Protein AF-0000000086185007 (afdb_homodimer)

pLDDT: mean 74.06, std 25.2, range [29.06, 98.75]

InterPro domains:
  IPR002563 Flavin reductase like domain [PF01613] (34-244)
  IPR002563 Flavin reductase like domain [SM00903] (34-243)
  IPR012349 FMN-binding split barrel [G3DSA:2.30.110.10] (15-249)
  IPR050268 NADH-dependent flavin reductase [PTHR30466] (18-247)

Nearest PDB structures (foldseek):
  4l82-assembly2_D  TM=7.639E-01  e=9.249E-11  Rickettsia felis URRWXCal2
  1rz0-assembly1_B  TM=7.674E-01  e=1.165E-10  Parageobacillus thermoglucosidasius
  4hx6-assembly4_H  TM=7.350E-01  e=3.103E-10  Streptomyces globisporus
  5cho-assembly4_G  TM=7.234E-01  e=2.929E-10  uncultured bacterium
  4hx6-assembly1_B  TM=7.551E-01  e=7.365E-10  Streptomyces globisporus

Secondary structure (DSSP, 8-state):
-------------------------HHHHHHHHHHSS-EE-EEEEE----TT--STTTS------TTSPPPP-EEEEES--EEEEETTEEEEEEEEES-HHHHHHSPPTTSPPPEEEEEEPBGGGHHHHHHHHTTS-------------S---S---------------HHHHHHHHHHSSEEEEEEEEEEEESGGG-SS--S---TTS-EEEEEEEEEEEEEEPP--TT--B-EEETTEEEEEEE--------/-------------------------HHHHHHHHHHSS-EE-EEEEE----TT--STTTS------TTSPPPP-EEEEES--EEEEETTEEEEEEEEES-HHHHHHSPPTTSPPPEEEEEEPBGGGHHHHHHHHTTS-------------S---S---------------HHHHHHHHHHSSEEEEEEEEEEEESGGG-SS--S---TTS-EEEEEEEEEEEEEEPP--TT--B-EEETTEEEEEEE--------

Radius of gyration: 29.81 Å; Cα contacts (8 Å, |Δi|>4): 857; chains: 2; bounding box: 59×96×160 Å

Solvent-accessible surface area (backbone atoms only — not comparable to full-atom values): 30177 Å² total; per-residue (Å²): 136,80,80,79,78,78,74,78,81,73,77,76,76,76,73,74,72,72,69,65,68,72,75,70,62,30,32,67,47,47,52,54,46,53,33,60,36,43,29,35,36,33,37,39,34,27,59,70,84,63,84,79,66,68,72,91,74,74,66,77,67,71,68,49,40,97,85,65,44,67,60,60,54,45,62,38,42,46,55,34,67,32,71,52,33,59,47,45,33,28,36,34,35,44,44,62,52,89,36,73,66,56,59,61,56,47,76,51,90,94,53,78,57,52,68,33,35,40,34,37,34,14,53,85,37,56,71,56,46,52,62,33,52,59,70,57,77,64,73,69,72,81,59,77,71,68,75,74,76,82,73,79,79,86,71,84,80,69,74,69,72,72,80,75,69,82,74,61,62,68,66,56,59,54,51,48,68,70,56,18,55,20,36,32,38,30,32,56,70,46,76,43,74,43,56,79,57,54,86,67,66,77,61,73,80,52,91,80,52,65,32,26,35,39,39,33,25,34,46,70,35,58,46,76,31,79,91,52,94,79,67,39,24,18,24,40,36,65,94,34,68,23,26,65,34,73,58,75,74,75,72,75,79,123,136,80,81,78,76,77,73,78,82,72,76,78,76,76,73,75,70,71,70,66,67,73,75,70,62,32,31,67,47,47,52,53,45,52,35,59,37,42,29,36,36,32,36,39,36,27,58,70,82,64,84,80,66,68,71,90,75,75,67,76,69,72,66,48,40,96,86,64,44,66,60,62,54,45,63,38,42,45,55,36,68,34,71,50,34,58,48,44,33,29,33,33,35,48,45,61,51,89,38,73,67,56,58,61,57,48,75,51,89,92,52,79,57,51,68,34,36,39,33,37,35,14,52,86,37,56,70,56,46,52,62,32,52,59,68,58,75,64,73,68,74,81,59,77,71,66,73,73,75,83,73,79,79,86,70,86,79,68,75,71,72,72,80,74,69,82,73,60,61,70,66,56,59,53,52,49,69,71,56,17,55,20,36,33,38,30,32,56,70,45,75,42,75,43,57,79,59,56,86,67,64,77,61,74,81,51,92,81,53,66,33,27,34,38,38,33,26,36,46,71,36,60,46,74,33,80,89,52,93,79,66,38,24,20,26,40,37,64,94,34,69,24,26,66,34,73,57,73,72,75,71,74,79,124

Sequence (508 aa):
MSPRLRTPFRPWLARFSSTARVAELPSPLQRELFRRVAQPVAVITAHIPDPSTAPPGTAAAPEAREDGRMQDNHGATLSSLTSISLSPPLVSFSLRLPSRLASFLSRREGAAPPEFRVHLLSTEQESIARAFARQAPLPAPAQPSPPPPTSVSAGNDSHGAPPVLPVFDSSLFEQLEAASLGSMRCRVVQQIPLAGLDGHSTQAVTRDQPRSELFIARVDDVQLGMDGEGAASLLYWDQRYAGVAPLLESAGREMSPRLRTPFRPWLARFSSTARVAELPSPLQRELFRRVAQPVAVITAHIPDPSTAPPGTAAAPEAREDGRMQDNHGATLSSLTSISLSPPLVSFSLRLPSRLASFLSRREGAAPPEFRVHLLSTEQESIARAFARQAPLPAPAQPSPPPPTSVSAGNDSHGAPPVLPVFDSSLFEQLEAASLGSMRCRVVQQIPLAGLDGHSTQAVTRDQPRSELFIARVDDVQLGMDGEGAASLLYWDQRYAGVAPLLESAGRE

Foldseek 3Di:
DDPPPDDPPDPPPPPPPCVVVPPPDVVVVVVVVVLAPKFFKKKKWAADDDPPPDDPPPDPDQPQDPVRDHQTWAMAMDRQWDFDDVVQTKIKGKDKPPDPVVVQQDDDPPDFGGKMKMFGAWPVCQVLNVLRHPPPPPPDPPPVPDDPDPDDDDDDPPPPDPPPRPTDDSVSSVVRCQGTQKMFMKGFDDKDWDLPVPVPPPDDPPPPDITMMMTMIGTPDMGGYDDDDPTFTWIRHNNDIDGDDDDDPPPPPD/DDPPPDDPPDPPPPPPPCVVVPPPDVVVVVVVVVLAPKFFKKKKWAADDDPPPDDPPDDDDQPQDPVRDHQTWAMAMDRQWDFDDVVQTKIKGKDKPPDPVVVQQDDDPPDFGGKMKMFGAWPVCQVLNVLRHPPPPPPDPPPPPDDPDPDDDDDDPPPPDPPPRPTDDSVSSVVRCQGTQKMFMKGFPDKDWDLPVPVPPPDDPPPPDITMMMTMIGTPDMGGYDDDDPTFTWIRHNNDIDGDDDDDPPPPPD

Organism: Rhodotorula mucilaginosa (NCBI:txid5537)

Structure (mmCIF, N/CA/C/O backbone):
data_AF-0000000086185007-model_v1
#
loop_
_entity.id
_entity.type
_entity.pdbx_description
1 polymer 'Flavin reductase like domain-containing protein'
#
loop_
_atom_site.group_PDB
_atom_site.id
_atom_site.type_symbol
_atom_site.label_atom_id
_atom_site.label_alt_id
_atom_site.label_comp_id
_atom_site.label_asym_id
_atom_site.label_entity_id
_atom_site.label_seq_id
_atom_site.pdbx_PDB_ins_code
_atom_site.Cartn_x
_atom_site.Cartn_y
_atom_site.Cartn_z
_atom_site.occupancy
_atom_site.B_iso_or_equiv
_atom_site.auth_seq_id
_atom_site.auth_comp_id
_atom_site.auth_asym_id
_atom_site.auth_atom_id
_atom_site.pdbx_PDB_model_num
ATOM 1 N N . MET A 1 1 ? -9.797 -30.469 -81.188 1 35.16 1 MET A N 1
ATOM 2 C CA . MET A 1 1 ? -9.914 -30.672 -79.75 1 35.16 1 MET A CA 1
ATOM 3 C C . MET A 1 1 ? -9.008 -29.719 -79 1 35.16 1 MET A C 1
ATOM 5 O O . MET A 1 1 ? -7.781 -29.75 -79.188 1 35.16 1 MET A O 1
ATOM 9 N N . SER A 1 2 ? -9.453 -28.469 -78.75 1 45.06 2 SER A N 1
ATOM 10 C CA . SER A 1 2 ? -8.781 -27.297 -78.25 1 45.06 2 SER A CA 1
ATOM 11 C C . SER A 1 2 ? -8.391 -27.516 -76.75 1 45.06 2 SER A C 1
ATOM 13 O O . SER A 1 2 ? -9.141 -28.125 -76 1 45.06 2 SER A O 1
ATOM 15 N N . PRO A 1 3 ? -7.086 -27.5 -76.438 1 46.84 3 PRO A N 1
ATOM 16 C CA . PRO A 1 3 ? -6.543 -27.766 -75.125 1 46.84 3 PRO A CA 1
ATOM 17 C C . PRO A 1 3 ? -7.039 -26.766 -74.062 1 46.84 3 PRO A C 1
ATOM 19 O O . PRO A 1 3 ? -7.008 -25.562 -74.312 1 46.84 3 PRO A O 1
ATOM 22 N N . ARG A 1 4 ? -8.086 -27.109 -73.312 1 44.31 4 ARG A N 1
ATOM 23 C CA . ARG A 1 4 ? -8.578 -26.25 -72.25 1 44.31 4 ARG A CA 1
ATOM 24 C C . ARG A 1 4 ? -7.477 -25.984 -71.188 1 44.31 4 ARG A C 1
ATOM 26 O O . ARG A 1 4 ? -6.887 -26.922 -70.625 1 44.31 4 ARG A O 1
ATOM 33 N N . LEU A 1 5 ? -6.828 -24.875 -71.312 1 41.91 5 LEU A N 1
ATOM 34 C CA . LEU A 1 5 ? -5.805 -24.375 -70.438 1 41.91 5 LEU A CA 1
ATOM 35 C C . LEU A 1 5 ? -6.34 -24.297 -69 1 41.91 5 LEU A C 1
ATOM 37 O O . LEU A 1 5 ? -7.328 -23.609 -68.75 1 41.91 5 LEU A O 1
ATOM 41 N N . ARG A 1 6 ? -6.086 -25.312 -68.188 1 44.69 6 ARG A N 1
ATOM 42 C CA . ARG A 1 6 ? -6.387 -25.328 -66.75 1 44.69 6 ARG A CA 1
ATOM 43 C C . ARG A 1 6 ? -5.742 -24.156 -66 1 44.69 6 ARG A C 1
ATOM 45 O O . ARG A 1 6 ? -4.531 -23.938 -66.125 1 44.69 6 ARG A O 1
ATOM 52 N N . THR A 1 7 ? -6.484 -23.094 -65.75 1 47.62 7 THR A N 1
ATOM 53 C CA . THR A 1 7 ? -6.035 -21.938 -65 1 47.62 7 THR A CA 1
ATOM 54 C C . THR A 1 7 ? -5.527 -22.359 -63.625 1 47.62 7 THR A C 1
ATOM 56 O O . THR A 1 7 ? -6.176 -23.156 -62.969 1 47.62 7 THR A O 1
ATOM 59 N N . PRO A 1 8 ? -4.215 -22.266 -63.406 1 45.03 8 PRO A N 1
ATOM 60 C CA . PRO A 1 8 ? -3.688 -22.641 -62.094 1 45.03 8 PRO A CA 1
ATOM 61 C C . PRO A 1 8 ? -4.387 -21.906 -60.938 1 45.03 8 PRO A C 1
ATOM 63 O O . PRO A 1 8 ? -4.82 -20.766 -61.125 1 45.03 8 PRO A O 1
ATOM 66 N N . PHE A 1 9 ? -5.133 -22.625 -60.094 1 47 9 PHE A N 1
ATOM 67 C CA . PHE A 1 9 ? -5.68 -22.125 -58.844 1 47 9 PHE A CA 1
ATOM 68 C C . PHE A 1 9 ? -4.605 -21.422 -58.031 1 47 9 PHE A C 1
ATOM 70 O O . PHE A 1 9 ? -3.564 -22 -57.719 1 47 9 PHE A O 1
ATOM 77 N N . ARG A 1 10 ? -4.461 -20.094 -58.125 1 41.44 10 ARG A N 1
ATOM 78 C CA . ARG A 1 10 ? -3.584 -19.328 -57.25 1 41.44 10 ARG A CA 1
ATOM 79 C C . ARG A 1 10 ? -3.957 -19.547 -55.781 1 41.44 10 ARG A C 1
ATOM 81 O O . ARG A 1 10 ? -5.105 -19.344 -55.406 1 41.44 10 ARG A O 1
ATOM 88 N N . PRO A 1 11 ? -3.152 -20.281 -55.031 1 41.19 11 PRO A N 1
ATOM 89 C CA . PRO A 1 11 ? -3.492 -20.359 -53.594 1 41.19 11 PRO A CA 1
ATOM 90 C C . PRO A 1 11 ? -3.674 -18.984 -52.969 1 41.19 11 PRO A C 1
ATOM 92 O O . PRO A 1 11 ? -2.969 -18.047 -53.312 1 41.19 11 PRO A O 1
ATOM 95 N N . TRP A 1 12 ? -4.898 -18.609 -52.562 1 40.12 12 TRP A N 1
ATOM 96 C CA . TRP A 1 12 ? -5.145 -17.453 -51.719 1 40.12 12 TRP A CA 1
ATOM 97 C C . TRP A 1 12 ? -4.156 -17.422 -50.562 1 40.12 12 TRP A C 1
ATOM 99 O O . TRP A 1 12 ? -4.094 -18.344 -49.75 1 40.12 12 TRP A O 1
ATOM 109 N N . LEU A 1 13 ? -3.02 -16.812 -50.719 1 38.38 13 LEU A N 1
ATOM 110 C CA . LEU A 1 13 ? -2.197 -16.453 -49.562 1 38.38 13 LEU A CA 1
ATOM 111 C C . LEU A 1 13 ? -3.047 -15.828 -48.469 1 38.38 13 LEU A C 1
ATOM 113 O O . LEU A 1 13 ? -3.596 -14.742 -48.625 1 38.38 13 LEU A O 1
ATOM 117 N N . ALA A 1 14 ? -3.729 -16.641 -47.656 1 40 14 ALA A N 1
ATOM 118 C CA . ALA A 1 14 ? -4.262 -16.094 -46.406 1 40 14 ALA A CA 1
ATOM 119 C C . ALA A 1 14 ? -3.23 -15.211 -45.719 1 40 14 ALA A C 1
ATOM 121 O O . ALA A 1 14 ? -2.131 -15.664 -45.406 1 40 14 ALA A O 1
ATOM 122 N N . ARG A 1 15 ? -3.203 -13.938 -46 1 39.47 15 ARG A N 1
ATOM 123 C CA . ARG A 1 15 ? -2.484 -12.961 -45.188 1 39.47 15 ARG A CA 1
ATOM 124 C C . ARG A 1 15 ? -2.764 -13.172 -43.719 1 39.47 15 ARG A C 1
ATOM 126 O O . ARG A 1 15 ? -3.873 -12.914 -43.25 1 39.47 15 ARG A O 1
ATOM 133 N N . PHE A 1 16 ? -2.084 -14.07 -43.094 1 37.19 16 PHE A N 1
ATOM 134 C CA . PHE A 1 16 ? -2.037 -14.039 -41.625 1 37.19 16 PHE A CA 1
ATOM 135 C C . PHE A 1 16 ? -1.726 -12.633 -41.125 1 37.19 16 PHE A C 1
ATOM 137 O O . PHE A 1 16 ? -0.591 -12.164 -41.25 1 37.19 16 PHE A O 1
ATOM 144 N N . SER A 1 17 ? -2.623 -11.68 -41.406 1 36.12 17 SER A N 1
ATOM 145 C CA . SER A 1 17 ? -2.453 -10.461 -40.625 1 36.12 17 SER A CA 1
ATOM 146 C C . SER A 1 17 ? -2.207 -10.773 -39.125 1 36.12 17 SER A C 1
ATOM 148 O O . SER A 1 17 ? -3.117 -11.219 -38.438 1 36.12 17 SER A O 1
ATOM 150 N N . SER A 1 18 ? -1.072 -11.25 -38.812 1 37.75 18 SER A N 1
ATOM 151 C CA . SER A 1 18 ? -0.704 -11.234 -37.406 1 37.75 18 SER A CA 1
ATOM 152 C C . SER A 1 18 ? -1.076 -9.906 -36.75 1 37.75 18 SER A C 1
ATOM 154 O O . SER A 1 18 ? -0.443 -8.883 -37 1 37.75 18 SER A O 1
ATOM 156 N N . THR A 1 19 ? -2.279 -9.469 -36.812 1 36.53 19 THR A N 1
ATOM 157 C CA . THR A 1 19 ? -2.57 -8.344 -35.938 1 36.53 19 THR A CA 1
ATOM 158 C C . THR A 1 19 ? -1.88 -8.516 -34.562 1 36.53 19 THR A C 1
ATOM 160 O O . THR A 1 19 ? -2.295 -9.344 -33.75 1 36.53 19 THR A O 1
ATOM 163 N N . ALA A 1 20 ? -0.627 -8.477 -34.594 1 36.53 20 ALA A N 1
ATOM 164 C CA . ALA A 1 20 ? 0.038 -8.305 -33.281 1 36.53 20 ALA A CA 1
ATOM 165 C C . ALA A 1 20 ? -0.791 -7.418 -32.375 1 36.53 20 ALA A C 1
ATOM 167 O O . ALA A 1 20 ? -1.159 -6.301 -32.719 1 36.53 20 ALA A O 1
ATOM 168 N N . ARG A 1 21 ? -1.752 -7.871 -31.734 1 37.75 21 ARG A N 1
ATOM 169 C CA . ARG A 1 21 ? -2.42 -7.055 -30.719 1 37.75 21 ARG A CA 1
ATOM 170 C C . ARG A 1 21 ? -1.466 -6.02 -30.141 1 37.75 21 ARG A C 1
ATOM 172 O O . ARG A 1 21 ? -0.375 -6.359 -29.672 1 37.75 21 ARG A O 1
ATOM 179 N N . VAL A 1 22 ? -1.24 -4.98 -30.75 1 39.09 22 VAL A N 1
ATOM 180 C CA . VAL A 1 22 ? -0.504 -3.889 -30.109 1 39.09 22 VAL A CA 1
ATOM 181 C C . VAL A 1 22 ? -0.599 -4.012 -28.594 1 39.09 22 VAL A C 1
ATOM 183 O O . VAL A 1 22 ? -1.693 -3.967 -28.031 1 39.09 22 VAL A O 1
ATOM 186 N N . ALA A 1 23 ? 0.158 -4.824 -27.906 1 46.16 23 ALA A N 1
ATOM 187 C CA . ALA A 1 23 ? 0.28 -4.973 -26.453 1 46.16 23 ALA A CA 1
ATOM 188 C C . ALA A 1 23 ? -0.075 -3.67 -25.75 1 46.16 23 ALA A C 1
ATOM 190 O O . ALA A 1 23 ? 0.51 -2.621 -26.031 1 46.16 23 ALA A O 1
ATOM 191 N N . GLU A 1 24 ? -1.403 -3.273 -25.625 1 54.5 24 GLU A N 1
ATOM 192 C CA . GLU A 1 24 ? -1.774 -2.102 -24.828 1 54.5 24 GLU A CA 1
ATOM 193 C C . GLU A 1 24 ? -0.8 -1.88 -23.672 1 54.5 24 GLU A C 1
ATOM 195 O O . GLU A 1 24 ? -0.312 -2.84 -23.078 1 54.5 24 GLU A O 1
ATOM 200 N N . LEU A 1 25 ? -0.314 -0.681 -23.641 1 68.44 25 LEU A N 1
ATOM 201 C CA . LEU A 1 25 ? 0.624 -0.24 -22.609 1 68.44 25 LEU A CA 1
ATOM 202 C C . LEU A 1 25 ? 0.119 -0.61 -21.219 1 68.44 25 LEU A C 1
ATOM 204 O O . LEU A 1 25 ? -1.069 -0.463 -20.922 1 68.44 25 LEU A O 1
ATOM 208 N N . PRO A 1 26 ? 0.784 -1.315 -20.453 1 83.19 26 PRO A N 1
ATOM 209 C CA . PRO A 1 26 ? 0.387 -1.797 -19.125 1 83.19 26 PRO A CA 1
ATOM 210 C C . PRO A 1 26 ? -0.2 -0.694 -18.25 1 83.19 26 PRO A C 1
ATOM 212 O O . PRO A 1 26 ? -1.034 -0.968 -17.391 1 83.19 26 PRO A O 1
ATOM 215 N N . SER A 1 27 ? 0.015 0.533 -18.641 1 87.12 27 SER A N 1
ATOM 216 C CA . SER A 1 27 ? -0.324 1.611 -17.719 1 87.12 27 SER A CA 1
ATOM 217 C C . SER A 1 27 ? -1.829 1.853 -17.672 1 87.12 27 SER A C 1
ATOM 219 O O . SER A 1 27 ? -2.436 1.859 -16.594 1 87.12 27 SER A O 1
ATOM 221 N N . PRO A 1 28 ? -2.488 1.987 -18.844 1 89.94 28 PRO A N 1
ATOM 222 C CA . PRO A 1 28 ? -3.936 2.197 -18.781 1 89.94 28 PRO A CA 1
ATOM 223 C C . PRO A 1 28 ? -4.676 1.014 -18.172 1 89.94 28 PRO A C 1
ATOM 225 O O . PRO A 1 28 ? -5.66 1.204 -17.453 1 89.94 28 PRO A O 1
ATOM 228 N N . LEU A 1 29 ? -4.195 -0.148 -18.391 1 94.25 29 LEU A N 1
ATOM 229 C CA . LEU A 1 29 ? -4.84 -1.343 -17.844 1 94.25 29 LEU A CA 1
ATOM 230 C C . LEU A 1 29 ? -4.57 -1.478 -16.359 1 94.25 29 LEU A C 1
ATOM 232 O O . LEU A 1 29 ? -5.426 -1.949 -15.602 1 94.25 29 LEU A O 1
ATOM 236 N N . GLN A 1 30 ? -3.393 -1.085 -15.93 1 96.25 30 GLN A N 1
ATOM 237 C CA . GLN A 1 30 ? -3.107 -1.039 -14.5 1 96.25 30 GLN A CA 1
ATOM 238 C C . GLN A 1 30 ? -4.066 -0.096 -13.781 1 96.25 30 GLN A C 1
ATOM 240 O O . GLN A 1 30 ? -4.617 -0.444 -12.734 1 96.25 30 GLN A O 1
ATOM 245 N N . ARG A 1 31 ? -4.262 1.069 -14.422 1 95.5 31 ARG A N 1
ATOM 246 C CA . ARG A 1 31 ? -5.188 2.039 -13.844 1 95.5 31 ARG A CA 1
ATOM 247 C C . ARG A 1 31 ? -6.59 1.451 -13.727 1 95.5 31 ARG A C 1
ATOM 249 O O . ARG A 1 31 ? -7.234 1.573 -12.68 1 95.5 31 ARG A O 1
ATOM 256 N N . GLU A 1 32 ? -7.008 0.849 -14.758 1 94.69 32 GLU A N 1
ATOM 257 C CA . GLU A 1 32 ? -8.344 0.263 -14.773 1 94.69 32 GLU A CA 1
ATOM 258 C C . GLU A 1 32 ? -8.469 -0.848 -13.734 1 94.69 32 GLU A C 1
ATOM 260 O O . GLU A 1 32 ? -9.469 -0.929 -13.023 1 94.69 32 GLU A O 1
ATOM 265 N N . LEU A 1 33 ? -7.496 -1.672 -13.664 1 96.19 33 LEU A N 1
ATOM 266 C CA . LEU A 1 33 ? -7.52 -2.77 -12.703 1 96.19 33 LEU A CA 1
ATOM 267 C C . LEU A 1 33 ? -7.605 -2.24 -11.273 1 96.19 33 LEU A C 1
ATOM 269 O O . LEU A 1 33 ? -8.422 -2.717 -10.484 1 96.19 33 LEU A O 1
ATOM 273 N N . PHE A 1 34 ? -6.867 -1.228 -10.969 1 96.56 34 PHE A N 1
ATOM 274 C CA . PHE A 1 34 ? -6.848 -0.737 -9.602 1 96.56 34 PHE A CA 1
ATOM 275 C C . PHE A 1 34 ? -8.078 0.119 -9.312 1 96.56 34 PHE A C 1
ATOM 277 O O . PHE A 1 34 ? -8.391 0.403 -8.156 1 96.56 34 PHE A O 1
ATOM 284 N N . ARG A 1 35 ? -8.805 0.546 -10.32 1 94.81 35 ARG A N 1
ATOM 285 C CA . ARG A 1 35 ? -10.117 1.142 -10.094 1 94.81 35 ARG A CA 1
ATOM 286 C C . ARG A 1 35 ? -11.102 0.11 -9.547 1 94.81 35 ARG A C 1
ATOM 288 O O . ARG A 1 35 ? -12.008 0.451 -8.789 1 94.81 35 ARG A O 1
ATOM 295 N N . ARG A 1 36 ? -10.836 -1.136 -9.852 1 95.06 36 ARG A N 1
ATOM 296 C CA . ARG A 1 36 ? -11.727 -2.213 -9.438 1 95.06 36 ARG A CA 1
ATOM 297 C C . ARG A 1 36 ? -11.438 -2.639 -8 1 95.06 36 ARG A C 1
ATOM 299 O O . ARG A 1 36 ? -12.234 -3.355 -7.387 1 95.06 36 ARG A O 1
ATOM 306 N N . VAL A 1 37 ? -10.391 -2.223 -7.469 1 96.69 37 VAL A N 1
ATOM 307 C CA . VAL A 1 37 ? -9.953 -2.611 -6.133 1 96.69 37 VAL A CA 1
ATOM 308 C C . VAL A 1 37 ? -10.219 -1.475 -5.148 1 96.69 37 VAL A C 1
ATOM 310 O O . VAL A 1 37 ? -9.828 -0.33 -5.395 1 96.69 37 VAL A O 1
ATOM 313 N N . ALA A 1 38 ? -10.953 -1.778 -4.094 1 97.62 38 ALA A N 1
ATOM 314 C CA . ALA A 1 38 ? -11.156 -0.783 -3.043 1 97.62 38 ALA A CA 1
ATOM 315 C C . ALA A 1 38 ? -9.867 -0.56 -2.252 1 97.62 38 ALA A C 1
ATOM 317 O O . ALA A 1 38 ? -9.219 -1.519 -1.828 1 97.62 38 ALA A O 1
ATOM 318 N N . GLN A 1 39 ? -9.492 0.679 -2.062 1 98.38 39 GLN A N 1
ATOM 319 C CA . GLN A 1 39 ? -8.242 1.052 -1.406 1 98.38 39 GLN A CA 1
ATOM 320 C C . GLN A 1 39 ? -8.5 1.98 -0.223 1 98.38 39 GLN A C 1
ATOM 322 O O . GLN A 1 39 ? -9.359 2.863 -0.294 1 98.38 39 GLN A O 1
ATOM 327 N N . PRO A 1 40 ? -7.734 1.792 0.875 1 98.56 40 PRO A N 1
ATOM 328 C CA . PRO A 1 40 ? -7.914 2.693 2.016 1 98.56 40 PRO A CA 1
ATOM 329 C C . PRO A 1 40 ? -7.539 4.137 1.693 1 98.56 40 PRO A C 1
ATOM 331 O O . PRO A 1 40 ? -6.691 4.379 0.83 1 98.56 40 PRO A O 1
ATOM 334 N N . VAL A 1 41 ? -8.188 5.039 2.41 1 98.5 41 VAL A N 1
ATOM 335 C CA . VAL A 1 41 ? -7.945 6.461 2.186 1 98.5 41 VAL A CA 1
ATOM 336 C C . VAL A 1 41 ? -7.176 7.047 3.369 1 98.5 41 VAL A C 1
ATOM 338 O O . VAL A 1 41 ? -7.562 6.855 4.523 1 98.5 41 VAL A O 1
ATOM 341 N N . ALA A 1 42 ? -6.113 7.746 3.055 1 98.69 42 ALA A N 1
ATOM 342 C CA . ALA A 1 42 ? -5.297 8.43 4.055 1 98.69 42 ALA A CA 1
ATOM 343 C C . ALA A 1 42 ? -5.055 9.883 3.66 1 98.69 42 ALA A C 1
ATOM 345 O O . ALA A 1 42 ? -5.164 10.242 2.486 1 98.69 42 ALA A O 1
ATOM 346 N N . VAL A 1 43 ? -4.789 10.711 4.617 1 98.44 43 VAL A N 1
ATOM 347 C CA . VAL A 1 43 ? -4.293 12.062 4.41 1 98.44 43 VAL A CA 1
ATOM 348 C C . VAL A 1 43 ? -2.953 12.242 5.117 1 98.44 43 VAL A C 1
ATOM 350 O O . VAL A 1 43 ? -2.822 11.914 6.301 1 98.44 43 VAL A O 1
ATOM 353 N N . ILE A 1 44 ? -1.992 12.688 4.379 1 98.56 44 ILE A N 1
ATOM 354 C CA . ILE A 1 44 ? -0.719 13.094 4.965 1 98.56 44 ILE A CA 1
ATOM 355 C C . ILE A 1 44 ? -0.706 14.602 5.176 1 98.56 44 ILE A C 1
ATOM 357 O O . ILE A 1 44 ? -1.102 15.367 4.289 1 98.56 44 ILE A O 1
ATOM 361 N N . THR A 1 45 ? -0.315 15.047 6.355 1 97.12 45 THR A N 1
ATOM 362 C CA . THR A 1 45 ? -0.24 16.469 6.66 1 97.12 45 THR A CA 1
ATOM 363 C C . THR A 1 45 ? 1.138 16.828 7.203 1 97.12 45 THR A C 1
ATOM 365 O O . THR A 1 45 ? 1.836 15.984 7.766 1 97.12 45 THR A O 1
ATOM 368 N N . ALA A 1 46 ? 1.527 18.031 7.023 1 95.94 46 ALA A N 1
ATOM 369 C CA . ALA A 1 46 ? 2.775 18.578 7.551 1 95.94 46 ALA A CA 1
ATOM 370 C C . ALA A 1 46 ? 2.688 20.094 7.715 1 95.94 46 ALA A C 1
ATOM 372 O O . ALA A 1 46 ? 1.826 20.734 7.113 1 95.94 46 ALA A O 1
ATOM 373 N N . HIS A 1 47 ? 3.516 20.562 8.633 1 93.38 47 HIS A N 1
ATOM 374 C CA . HIS A 1 47 ? 3.781 22 8.664 1 93.38 47 HIS A CA 1
ATOM 375 C C . HIS A 1 47 ? 4.926 22.359 7.723 1 93.38 47 HIS A C 1
ATOM 377 O O . HIS A 1 47 ? 6.086 22.062 8.008 1 93.38 47 HIS A O 1
ATOM 383 N N . ILE A 1 48 ? 4.578 22.984 6.684 1 90.75 48 ILE A N 1
ATOM 384 C CA . ILE A 1 48 ? 5.578 23.422 5.719 1 90.75 48 ILE A CA 1
ATOM 385 C C . ILE A 1 48 ? 5.91 24.891 5.941 1 90.75 48 ILE A C 1
ATOM 387 O O . ILE A 1 48 ? 5.051 25.75 5.766 1 90.75 48 ILE A O 1
ATOM 391 N N . PRO A 1 49 ? 7.148 25.172 6.359 1 85.06 49 PRO A N 1
ATOM 392 C CA . PRO A 1 49 ? 7.523 26.562 6.609 1 85.06 49 PRO A CA 1
ATOM 393 C C . PRO A 1 49 ? 7.434 27.438 5.355 1 85.06 49 PRO A C 1
ATOM 395 O O . PRO A 1 49 ? 7.715 26.953 4.25 1 85.06 49 PRO A O 1
ATOM 398 N N . ASP A 1 50 ? 6.738 28.641 5.395 1 70.81 50 ASP A N 1
ATOM 399 C CA . ASP A 1 50 ? 6.691 29.625 4.309 1 70.81 50 ASP A CA 1
ATOM 400 C C . ASP A 1 50 ? 8.039 30.312 4.141 1 70.81 50 ASP A C 1
ATOM 402 O O . ASP A 1 50 ? 8.547 30.922 5.082 1 70.81 50 ASP A O 1
ATOM 406 N N . PRO A 1 51 ? 8.688 30.031 3.004 1 59.38 51 PRO A N 1
ATOM 407 C CA . PRO A 1 51 ? 9.961 30.734 2.854 1 59.38 51 PRO A CA 1
ATOM 408 C C . PRO A 1 51 ? 9.812 32.25 2.943 1 59.38 51 PRO A C 1
ATOM 410 O O . PRO A 1 51 ? 10.766 32.938 3.312 1 59.38 51 PRO A O 1
ATOM 413 N N . SER A 1 52 ? 8.711 32.781 2.217 1 54.34 52 SER A N 1
ATOM 414 C CA . SER A 1 52 ? 8.586 34.219 2.141 1 54.34 52 SER A CA 1
ATOM 415 C C . SER A 1 52 ? 8.25 34.812 3.502 1 54.34 52 SER A C 1
ATOM 417 O O . SER A 1 52 ? 8.07 36.031 3.625 1 54.34 52 SER A O 1
ATOM 419 N N . THR A 1 53 ? 7.734 34.062 4.41 1 48.94 53 THR A N 1
ATOM 420 C CA . THR A 1 53 ? 7.328 34.719 5.645 1 48.94 53 THR A CA 1
ATOM 421 C C . THR A 1 53 ? 8.5 35.5 6.262 1 48.94 53 THR A C 1
ATOM 423 O O . THR A 1 53 ? 9.562 34.906 6.512 1 48.94 53 THR A O 1
ATOM 426 N N . ALA A 1 54 ? 8.266 36.875 6.32 1 46.06 54 ALA A N 1
ATOM 427 C CA . ALA A 1 54 ? 8.977 38.062 6.816 1 46.06 54 ALA A CA 1
ATOM 428 C C . ALA A 1 54 ? 9.68 37.781 8.141 1 46.06 54 ALA A C 1
ATOM 430 O O . ALA A 1 54 ? 9.281 36.844 8.867 1 46.06 54 ALA A O 1
ATOM 431 N N . PRO A 1 55 ? 10.672 38.594 8.555 1 42.94 55 PRO A N 1
ATOM 432 C CA . PRO A 1 55 ? 11.391 38.594 9.836 1 42.94 55 PRO A CA 1
ATOM 433 C C . PRO A 1 55 ? 10.5 38.219 11.016 1 42.94 55 PRO A C 1
ATOM 435 O O . PRO A 1 55 ? 9.273 38.375 10.945 1 42.94 55 PRO A O 1
ATOM 438 N N . PRO A 1 56 ? 10.992 37.406 12.07 1 42.03 56 PRO A N 1
ATOM 439 C CA . PRO A 1 56 ? 10.281 36.938 13.258 1 42.03 56 PRO A CA 1
ATOM 440 C C . PRO A 1 56 ? 9.18 37.875 13.719 1 42.03 56 PRO A C 1
ATOM 442 O O . PRO A 1 56 ? 8.539 37.656 14.742 1 42.03 56 PRO A O 1
ATOM 445 N N . GLY A 1 57 ? 9.258 39.094 13.383 1 37.31 57 GLY A N 1
ATOM 446 C CA . GLY A 1 57 ? 8.555 40.125 14.141 1 37.31 57 GLY A CA 1
ATOM 447 C C . GLY A 1 57 ? 7.043 40 14.031 1 37.31 57 GLY A C 1
ATOM 448 O O . GLY A 1 57 ? 6.32 40.438 14.93 1 37.31 57 GLY A O 1
ATOM 449 N N . THR A 1 58 ? 6.375 40.25 12.914 1 38.94 58 THR A N 1
ATOM 450 C CA . THR A 1 58 ? 4.961 40.594 12.922 1 38.94 58 THR A CA 1
ATOM 451 C C . THR A 1 58 ? 4.086 39.344 12.93 1 38.94 58 THR A C 1
ATOM 453 O O . THR A 1 58 ? 2.887 39.438 13.211 1 38.94 58 THR A O 1
ATOM 456 N N . ALA A 1 59 ? 4.379 38.406 12.117 1 42.16 59 ALA A N 1
ATOM 457 C CA . ALA A 1 59 ? 3.301 37.438 11.938 1 42.16 59 ALA A CA 1
ATOM 458 C C . ALA A 1 59 ? 3.145 36.531 13.172 1 42.16 59 ALA A C 1
ATOM 460 O O . ALA A 1 59 ? 4.125 36.25 13.867 1 42.16 59 ALA A O 1
ATOM 461 N N . ALA A 1 60 ? 1.927 36.438 13.734 1 40.94 60 ALA A N 1
ATOM 462 C CA . ALA A 1 60 ? 1.502 35.625 14.891 1 40.94 60 ALA A CA 1
ATOM 463 C C . ALA A 1 60 ? 2.174 34.281 14.898 1 40.94 60 ALA A C 1
ATOM 465 O O . ALA A 1 60 ? 2.316 33.625 13.852 1 40.94 60 ALA A O 1
ATOM 466 N N . ALA A 1 61 ? 3.166 34.031 15.758 1 41.84 61 ALA A N 1
ATOM 467 C CA . ALA A 1 61 ? 3.816 32.781 16.078 1 41.84 61 ALA A CA 1
ATOM 468 C C . ALA A 1 61 ? 2.873 31.594 15.852 1 41.84 61 ALA A C 1
ATOM 470 O O . ALA A 1 61 ? 1.703 31.656 16.234 1 41.84 61 ALA A O 1
ATOM 471 N N . PRO A 1 62 ? 3.025 30.844 14.695 1 48.59 62 PRO A N 1
ATOM 472 C CA . PRO A 1 62 ? 2.115 29.688 14.641 1 48.59 62 PRO A CA 1
ATOM 473 C C . PRO A 1 62 ? 1.801 29.125 16.031 1 48.59 62 PRO A C 1
ATOM 475 O O . PRO A 1 62 ? 2.666 29.109 16.906 1 48.59 62 PRO A O 1
ATOM 478 N N . GLU A 1 63 ? 0.6 29.391 16.594 1 48.41 63 GLU A N 1
ATOM 479 C CA . GLU A 1 63 ? 0.135 28.859 17.875 1 48.41 63 GLU A CA 1
ATOM 480 C C . GLU A 1 63 ? 0.617 27.422 18.094 1 48.41 63 GLU A C 1
ATOM 482 O O . GLU A 1 63 ? 0.29 26.531 17.312 1 48.41 63 GLU A O 1
ATOM 487 N N . ALA A 1 64 ? 1.883 27.266 18.531 1 51.16 64 ALA A N 1
ATOM 488 C CA . ALA A 1 64 ? 2.34 25.953 18.984 1 51.16 64 ALA A CA 1
ATOM 489 C C . ALA A 1 64 ? 1.221 25.203 19.703 1 51.16 64 ALA A C 1
ATOM 491 O O . ALA A 1 64 ? 0.41 25.812 20.406 1 51.16 64 ALA A O 1
ATOM 492 N N . ARG A 1 65 ? 0.941 24.094 19.234 1 58.38 65 ARG A N 1
ATOM 493 C CA . ARG A 1 65 ? 0.032 23.219 19.969 1 58.38 65 ARG A CA 1
ATOM 494 C C . ARG A 1 65 ? 0.501 23.016 21.406 1 58.38 65 ARG A C 1
ATOM 496 O O . ARG A 1 65 ? 1.626 23.391 21.75 1 58.38 65 ARG A O 1
ATOM 503 N N . GLU A 1 66 ? -0.417 22.734 22.188 1 55.47 66 GLU A N 1
ATOM 504 C CA . GLU A 1 66 ? -0.112 22.484 23.594 1 55.47 66 GLU A CA 1
ATOM 505 C C . GLU A 1 66 ? 1.117 21.578 23.734 1 55.47 66 GLU A C 1
ATOM 507 O O . GLU A 1 66 ? 1.88 21.719 24.688 1 55.47 66 GLU A O 1
ATOM 512 N N . ASP A 1 67 ? 1.309 20.734 22.594 1 58.81 67 ASP A N 1
ATOM 513 C CA . ASP A 1 67 ? 2.424 19.812 22.734 1 58.81 67 ASP A CA 1
ATOM 514 C C . ASP A 1 67 ? 3.697 20.391 22.109 1 58.81 67 ASP A C 1
ATOM 516 O O . ASP A 1 67 ? 4.727 19.703 22.047 1 58.81 67 ASP A O 1
ATOM 520 N N . GLY A 1 68 ? 3.709 21.688 21.734 1 65.5 68 GLY A N 1
ATOM 521 C CA . GLY A 1 68 ? 4.879 22.391 21.234 1 65.5 68 GLY A CA 1
ATOM 522 C C . GLY A 1 68 ? 5.094 22.203 19.75 1 65.5 68 GLY A C 1
ATOM 523 O O . GLY A 1 68 ? 6.023 22.781 19.172 1 65.5 68 GLY A O 1
ATOM 524 N N . ARG A 1 69 ? 4.262 21.406 19.234 1 70.56 69 ARG A N 1
ATOM 525 C CA . ARG A 1 69 ? 4.438 21.188 17.797 1 70.56 69 ARG A CA 1
ATOM 526 C C . ARG A 1 69 ? 3.697 22.25 16.984 1 70.56 69 ARG A C 1
ATOM 528 O O . ARG A 1 69 ? 2.662 22.766 17.422 1 70.56 69 ARG A O 1
ATOM 535 N N . MET A 1 70 ? 4.301 22.625 15.906 1 83 70 MET A N 1
ATOM 536 C CA . MET A 1 70 ? 3.645 23.547 14.992 1 83 70 MET A CA 1
ATOM 537 C C . MET A 1 70 ? 2.436 22.906 14.328 1 83 70 MET A C 1
ATOM 539 O O . MET A 1 70 ? 2.463 21.719 14 1 83 70 MET A O 1
ATOM 543 N N . GLN A 1 71 ? 1.41 23.719 14.203 1 87.44 71 GLN A N 1
ATOM 544 C CA . GLN A 1 71 ? 0.213 23.234 13.531 1 87.44 71 GLN A CA 1
ATOM 545 C C . GLN A 1 71 ? 0.493 22.938 12.062 1 87.44 71 GLN A C 1
ATOM 547 O O . GLN A 1 71 ? 1.111 23.734 11.367 1 87.44 71 GLN A O 1
ATOM 552 N N . ASP A 1 72 ? 0.004 21.781 11.648 1 92.31 72 ASP A N 1
ATOM 553 C CA . ASP A 1 72 ? 0.126 21.453 10.234 1 92.31 72 ASP A CA 1
ATOM 554 C C . ASP A 1 72 ? -0.616 22.469 9.367 1 92.31 72 ASP A C 1
ATOM 556 O O . ASP A 1 72 ? -1.649 23 9.773 1 92.31 72 ASP A O 1
ATOM 560 N N . ASN A 1 73 ? -0.099 22.781 8.141 1 91.44 73 ASN A N 1
ATOM 561 C CA . ASN A 1 73 ? -0.726 23.766 7.262 1 91.44 73 ASN A CA 1
ATOM 562 C C . ASN A 1 73 ? -0.882 23.234 5.84 1 91.44 73 ASN A C 1
ATOM 564 O O . ASN A 1 73 ? -1.354 23.953 4.957 1 91.44 73 ASN A O 1
ATOM 568 N N . HIS A 1 74 ? -0.463 22.062 5.586 1 93.25 74 HIS A N 1
ATOM 569 C CA . HIS A 1 74 ? -0.558 21.453 4.266 1 93.25 74 HIS A CA 1
ATOM 570 C C . HIS A 1 74 ? -0.831 19.953 4.363 1 93.25 74 HIS A C 1
ATOM 572 O O . HIS A 1 74 ? -0.546 19.328 5.391 1 93.25 74 HIS A O 1
ATOM 578 N N . GLY A 1 75 ? -1.425 19.422 3.281 1 96.31 75 GLY A N 1
ATOM 579 C CA . GLY A 1 75 ? -1.674 17.984 3.264 1 96.31 75 GLY A CA 1
ATOM 580 C C . GLY A 1 75 ? -2.139 17.484 1.914 1 96.31 75 GLY A C 1
ATOM 581 O O . GLY A 1 75 ? -2.328 18.266 0.98 1 96.31 75 GLY A O 1
ATOM 582 N N . ALA A 1 76 ? -2.238 16.219 1.786 1 96.62 76 ALA A N 1
ATOM 583 C CA . ALA A 1 76 ? -2.695 15.562 0.562 1 96.62 76 ALA A CA 1
ATOM 584 C C . ALA A 1 76 ? -3.379 14.234 0.874 1 96.62 76 ALA A C 1
ATOM 586 O O . ALA A 1 76 ? -2.912 13.469 1.725 1 96.62 76 ALA A O 1
ATOM 587 N N . THR A 1 77 ? -4.48 13.984 0.122 1 97.75 77 THR A N 1
ATOM 588 C CA . THR A 1 77 ? -5.152 12.688 0.174 1 97.75 77 THR A CA 1
ATOM 589 C C . THR A 1 77 ? -4.449 11.68 -0.723 1 97.75 77 THR A C 1
ATOM 591 O O . THR A 1 77 ? -4.031 12.008 -1.834 1 97.75 77 THR A O 1
ATOM 594 N N . LEU A 1 78 ? -4.246 10.469 -0.252 1 97.38 78 LEU A N 1
ATOM 595 C CA . LEU A 1 78 ? -3.703 9.398 -1.08 1 97.38 78 LEU A CA 1
ATOM 596 C C . LEU A 1 78 ? -4.293 8.055 -0.681 1 97.38 78 LEU A C 1
ATOM 598 O O . LEU A 1 78 ? -4.879 7.922 0.396 1 97.38 78 LEU A O 1
ATOM 602 N N . SER A 1 79 ? -4.148 7.082 -1.553 1 97.94 79 SER A N 1
ATOM 603 C CA . SER A 1 79 ? -4.617 5.727 -1.298 1 97.94 79 SER A CA 1
ATOM 604 C C . SER A 1 79 ? -3.484 4.715 -1.421 1 97.94 79 SER A C 1
ATOM 606 O O . SER A 1 79 ? -3.725 3.506 -1.467 1 97.94 79 SER A O 1
ATOM 608 N N . SER A 1 80 ? -2.258 5.164 -1.527 1 98 80 SER A N 1
ATOM 609 C CA . SER A 1 80 ? -1.115 4.285 -1.744 1 98 80 SER A CA 1
ATOM 610 C C . SER A 1 80 ? -0.448 3.908 -0.425 1 98 80 SER A C 1
ATOM 612 O O . SER A 1 80 ? 0.544 3.178 -0.411 1 98 80 SER A O 1
ATOM 614 N N . LEU A 1 81 ? -0.92 4.414 0.691 1 98.62 81 LEU A N 1
ATOM 615 C CA . LEU A 1 81 ? -0.309 4.16 1.992 1 98.62 81 LEU A CA 1
ATOM 616 C C . LEU A 1 81 ? -0.47 2.697 2.393 1 98.62 81 LEU A C 1
ATOM 618 O O . LEU A 1 81 ? -1.562 2.137 2.283 1 98.62 81 LEU A O 1
ATOM 622 N N . THR A 1 82 ? 0.604 2.074 2.852 1 98.44 82 THR A N 1
ATOM 623 C CA . THR A 1 82 ? 0.538 0.702 3.346 1 98.44 82 THR A CA 1
ATOM 624 C C . THR A 1 82 ? 1.538 0.485 4.477 1 98.44 82 THR A C 1
ATOM 626 O O . THR A 1 82 ? 2.596 1.117 4.508 1 98.44 82 THR A O 1
ATOM 629 N N . SER A 1 83 ? 1.168 -0.334 5.43 1 98.12 83 SER A N 1
ATOM 630 C CA . SER A 1 83 ? 2.115 -0.815 6.43 1 98.12 83 SER A CA 1
ATOM 631 C C . SER A 1 83 ? 3.051 -1.868 5.84 1 98.12 83 SER A C 1
ATOM 633 O O . SER A 1 83 ? 2.596 -2.887 5.316 1 98.12 83 SER A O 1
ATOM 635 N N . ILE A 1 84 ? 4.395 -1.63 5.961 1 97.88 84 ILE A N 1
ATOM 636 C CA . ILE A 1 84 ? 5.293 -2.531 5.246 1 97.88 84 ILE A CA 1
ATOM 637 C C . ILE A 1 84 ? 6.168 -3.283 6.246 1 97.88 84 ILE A C 1
ATOM 639 O O . ILE A 1 84 ? 6.82 -4.27 5.891 1 97.88 84 ILE A O 1
ATOM 643 N N . SER A 1 85 ? 6.203 -2.852 7.449 1 96.06 85 SER A N 1
ATOM 644 C CA . SER A 1 85 ? 6.957 -3.531 8.5 1 96.06 85 SER A CA 1
ATOM 645 C C . SER A 1 85 ? 6.441 -3.154 9.883 1 96.06 85 SER A C 1
ATOM 647 O O . SER A 1 85 ? 6.055 -2.008 10.117 1 96.06 85 SER A O 1
ATOM 649 N N . LEU A 1 86 ? 6.453 -4.125 10.789 1 93.5 86 LEU A N 1
ATOM 650 C CA . LEU A 1 86 ? 6.109 -3.848 12.18 1 93.5 86 LEU A CA 1
ATOM 651 C C . LEU A 1 86 ? 7.363 -3.75 13.039 1 93.5 86 LEU A C 1
ATOM 653 O O . LEU A 1 86 ? 7.332 -3.172 14.133 1 93.5 86 LEU A O 1
ATOM 657 N N . SER A 1 87 ? 8.445 -4.371 12.492 1 88.69 87 SER A N 1
ATOM 658 C CA . SER A 1 87 ? 9.734 -4.316 13.18 1 88.69 87 SER A CA 1
ATOM 659 C C . SER A 1 87 ? 10.883 -4.188 12.188 1 88.69 87 SER A C 1
ATOM 661 O O . SER A 1 87 ? 11.328 -5.184 11.617 1 88.69 87 SER A O 1
ATOM 663 N N . PRO A 1 88 ? 11.406 -2.959 12.125 1 92.38 88 PRO A N 1
ATOM 664 C CA . PRO A 1 88 ? 10.922 -1.693 12.672 1 92.38 88 PRO A CA 1
ATOM 665 C C . PRO A 1 88 ? 9.57 -1.272 12.094 1 92.38 88 PRO A C 1
ATOM 667 O O . PRO A 1 88 ? 9.164 -1.781 11.047 1 92.38 88 PRO A O 1
ATOM 670 N N . PRO A 1 89 ? 8.891 -0.367 12.805 1 95.44 89 PRO A N 1
ATOM 671 C CA . PRO A 1 89 ? 7.598 0.094 12.289 1 95.44 89 PRO A CA 1
ATOM 672 C C . PRO A 1 89 ? 7.742 1.05 11.109 1 95.44 89 PRO A C 1
ATOM 674 O O . PRO A 1 89 ? 8.219 2.176 11.273 1 95.44 89 PRO A O 1
ATOM 677 N N . LEU A 1 90 ? 7.324 0.572 9.938 1 97.25 90 LEU A N 1
ATOM 678 C CA . LEU A 1 90 ? 7.5 1.332 8.703 1 97.25 90 LEU A CA 1
ATOM 679 C C . LEU A 1 90 ? 6.215 1.345 7.887 1 97.25 90 LEU A C 1
ATOM 681 O O . LEU A 1 90 ? 5.488 0.349 7.848 1 97.25 90 LEU A O 1
ATOM 685 N N . VAL A 1 91 ? 5.961 2.477 7.262 1 98.5 91 VAL A N 1
ATOM 686 C CA . VAL A 1 91 ? 4.93 2.607 6.238 1 98.5 91 VAL A CA 1
ATOM 687 C C . VAL A 1 91 ? 5.547 3.137 4.945 1 98.5 91 VAL A C 1
ATOM 689 O O . VAL A 1 91 ? 6.648 3.688 4.957 1 98.5 91 VAL A O 1
ATOM 692 N N . SER A 1 92 ? 4.871 2.895 3.854 1 98.75 92 SER A N 1
ATOM 693 C CA . SER A 1 92 ? 5.293 3.467 2.578 1 98.75 92 SER A CA 1
ATOM 694 C C . SER A 1 92 ? 4.113 4.086 1.835 1 98.75 92 SER A C 1
ATOM 696 O O . SER A 1 92 ? 2.959 3.738 2.088 1 98.75 92 SER A O 1
ATOM 698 N N . PHE A 1 93 ? 4.387 5.059 0.99 1 98.75 93 PHE A N 1
ATOM 699 C CA . PHE A 1 93 ? 3.414 5.715 0.123 1 98.75 93 PHE A CA 1
ATOM 700 C C . PHE A 1 93 ? 4.105 6.383 -1.058 1 98.75 93 PHE A C 1
ATOM 702 O O . PHE A 1 93 ? 5.309 6.645 -1.013 1 98.75 93 PHE A O 1
ATOM 709 N N . SER A 1 94 ? 3.314 6.641 -2.084 1 98.38 94 SER A N 1
ATOM 710 C CA . SER A 1 94 ? 3.84 7.332 -3.258 1 98.38 94 SER A CA 1
ATOM 711 C C . SER A 1 94 ? 3.107 8.648 -3.496 1 98.38 94 SER A C 1
ATOM 713 O O . SER A 1 94 ? 1.923 8.773 -3.184 1 98.38 94 SER A O 1
ATOM 715 N N . LEU A 1 95 ? 3.855 9.602 -3.982 1 96.75 95 LEU A N 1
ATOM 716 C CA . LEU A 1 95 ? 3.297 10.891 -4.367 1 96.75 95 LEU A CA 1
ATOM 717 C C . LEU A 1 95 ? 3.645 11.227 -5.816 1 96.75 95 LEU A C 1
ATOM 719 O O . LEU A 1 95 ? 4.766 10.977 -6.262 1 96.75 95 LEU A O 1
ATOM 723 N N . ARG A 1 96 ? 2.625 11.695 -6.438 1 93.88 96 ARG A N 1
ATOM 724 C CA . ARG A 1 96 ? 2.855 12.195 -7.789 1 93.88 96 ARG A CA 1
ATOM 725 C C . ARG A 1 96 ? 3.543 13.555 -7.762 1 93.88 96 ARG A C 1
ATOM 727 O O . ARG A 1 96 ? 3.285 14.367 -6.871 1 93.88 96 ARG A O 1
ATOM 734 N N . LEU A 1 97 ? 4.387 13.797 -8.734 1 90.56 97 LEU A N 1
ATOM 735 C CA . LEU A 1 97 ? 5.09 15.07 -8.859 1 90.56 97 LEU A CA 1
ATOM 736 C C . LEU A 1 97 ? 4.504 15.906 -10 1 90.56 97 LEU A C 1
ATOM 738 O O . LEU A 1 97 ? 4.008 15.359 -10.984 1 90.56 97 LEU A O 1
ATOM 742 N N . PRO A 1 98 ? 4.594 17.297 -9.898 1 89.12 98 PRO A N 1
ATOM 743 C CA . PRO A 1 98 ? 5.141 18.047 -8.766 1 89.12 98 PRO A CA 1
ATOM 744 C C . PRO A 1 98 ? 4.211 18.031 -7.555 1 89.12 98 PRO A C 1
ATOM 746 O O . PRO A 1 98 ? 2.992 17.891 -7.707 1 89.12 98 PRO A O 1
ATOM 749 N N . SER A 1 99 ? 4.766 18.031 -6.359 1 90.88 99 SER A N 1
ATOM 750 C CA . SER A 1 99 ? 4.051 18.031 -5.086 1 90.88 99 SER A CA 1
ATOM 751 C C . SER A 1 99 ? 4.805 18.844 -4.031 1 90.88 99 SER A C 1
ATOM 753 O O . SER A 1 99 ? 5.969 18.562 -3.74 1 90.88 99 SER A O 1
ATOM 755 N N . ARG A 1 100 ? 4.148 19.859 -3.484 1 90.06 100 ARG A N 1
ATOM 756 C CA . ARG A 1 100 ? 4.746 20.641 -2.398 1 90.06 100 ARG A CA 1
ATOM 757 C C . ARG A 1 100 ? 5.062 19.75 -1.203 1 90.06 100 ARG A C 1
ATOM 759 O O . ARG A 1 100 ? 6.102 19.906 -0.557 1 90.06 100 ARG A O 1
ATOM 766 N N . LEU A 1 101 ? 4.16 18.875 -0.957 1 94.06 101 LEU A N 1
ATOM 767 C CA . LEU A 1 101 ? 4.383 17.938 0.144 1 94.06 101 LEU A CA 1
ATOM 768 C C . LEU A 1 101 ? 5.594 17.047 -0.13 1 94.06 101 LEU A C 1
ATOM 770 O O . LEU A 1 101 ? 6.441 16.859 0.746 1 94.06 101 LEU A O 1
ATOM 774 N N . ALA A 1 102 ? 5.66 16.531 -1.371 1 95.31 102 ALA A N 1
ATOM 775 C CA . ALA A 1 102 ? 6.797 15.688 -1.734 1 95.31 102 ALA A CA 1
ATOM 776 C C . ALA A 1 102 ? 8.109 16.453 -1.589 1 95.31 102 ALA A C 1
ATOM 778 O O . ALA A 1 102 ? 9.094 15.922 -1.071 1 95.31 102 ALA A O 1
ATOM 779 N N . SER A 1 103 ? 8.117 17.688 -2.016 1 92.5 103 SER A N 1
ATOM 780 C CA . SER A 1 103 ? 9.305 18.531 -1.908 1 92.5 103 SER A CA 1
ATOM 781 C C . SER A 1 103 ? 9.711 18.734 -0.452 1 92.5 103 SER A C 1
ATOM 783 O O . SER A 1 103 ? 10.891 18.672 -0.119 1 92.5 103 SER A O 1
ATOM 785 N N . PHE A 1 104 ? 8.742 18.938 0.354 1 93.62 104 PHE A N 1
ATOM 786 C CA . PHE A 1 104 ? 9 19.141 1.773 1 93.62 104 PHE A CA 1
ATOM 787 C C . PHE A 1 104 ? 9.555 17.875 2.414 1 93.62 104 PHE A C 1
ATOM 789 O O . PHE A 1 104 ? 10.477 17.938 3.23 1 93.62 104 PHE A O 1
ATOM 796 N N . LEU A 1 105 ? 9.047 16.703 2.061 1 96.38 105 LEU A N 1
ATOM 797 C CA . LEU A 1 105 ? 9.43 15.422 2.668 1 96.38 105 LEU A CA 1
ATOM 798 C C . LEU A 1 105 ? 10.812 14.984 2.188 1 96.38 105 LEU A C 1
ATOM 800 O O . LEU A 1 105 ? 11.438 14.117 2.801 1 96.38 105 LEU A O 1
ATOM 804 N N . SER A 1 106 ? 11.156 15.469 1.075 1 93.69 106 SER A N 1
ATOM 805 C CA . SER A 1 106 ? 12.438 15.062 0.502 1 93.69 106 SER A CA 1
ATOM 806 C C . SER A 1 106 ? 13.609 15.586 1.33 1 93.69 106 SER A C 1
ATOM 808 O O . SER A 1 106 ? 13.609 16.75 1.747 1 93.69 106 SER A O 1
ATOM 810 N N . ARG A 1 107 ? 14.398 14.617 1.688 1 76.31 107 ARG A N 1
ATOM 811 C CA . ARG A 1 107 ? 15.539 14.883 2.561 1 76.31 107 ARG A CA 1
ATOM 812 C C . ARG A 1 107 ? 16.469 15.914 1.945 1 76.31 107 ARG A C 1
ATOM 814 O O . ARG A 1 107 ? 16.812 15.828 0.765 1 76.31 107 ARG A O 1
ATOM 821 N N . ARG A 1 108 ? 16.719 16.812 2.904 1 74.06 108 ARG A N 1
ATOM 822 C CA . ARG A 1 108 ? 17.812 17.719 2.568 1 74.06 108 ARG A CA 1
ATOM 823 C C . ARG A 1 108 ? 19.109 17.297 3.246 1 74.06 108 ARG A C 1
ATOM 825 O O . ARG A 1 108 ? 19.094 16.812 4.375 1 74.06 108 ARG A O 1
ATOM 832 N N . GLU A 1 109 ? 20.078 17.109 2.477 1 71 109 GLU A N 1
ATOM 833 C CA . GLU A 1 109 ? 21.375 16.688 3.002 1 71 109 GLU A CA 1
ATOM 834 C C . GLU A 1 109 ? 21.719 17.438 4.289 1 71 109 GLU A C 1
ATOM 836 O O . GLU A 1 109 ? 21.672 18.656 4.336 1 71 109 GLU A O 1
ATOM 841 N N . GLY A 1 110 ? 22 16.594 5.324 1 76.62 110 GLY A N 1
ATOM 842 C CA . GLY A 1 110 ? 22.5 17.156 6.566 1 76.62 110 GLY A CA 1
ATOM 843 C C . GLY A 1 110 ? 21.391 17.547 7.527 1 76.62 110 GLY A C 1
ATOM 844 O O . GLY A 1 110 ? 21.672 17.891 8.68 1 76.62 110 GLY A O 1
ATOM 845 N N . ALA A 1 111 ? 20.188 17.625 7.129 1 80.75 111 ALA A N 1
ATOM 846 C CA . ALA A 1 111 ? 19.078 18.031 8 1 80.75 111 ALA A CA 1
ATOM 847 C C . ALA A 1 111 ? 18.312 16.812 8.523 1 80.75 111 ALA A C 1
ATOM 849 O O . ALA A 1 111 ? 18.328 15.75 7.898 1 80.75 111 ALA A O 1
ATOM 850 N N . ALA A 1 112 ? 17.844 17 9.672 1 87.69 112 ALA A N 1
ATOM 851 C CA . ALA A 1 112 ? 16.938 15.977 10.188 1 87.69 112 ALA A CA 1
ATOM 852 C C . ALA A 1 112 ? 15.703 15.836 9.289 1 87.69 112 ALA A C 1
ATOM 854 O O . ALA A 1 112 ? 15.164 16.828 8.805 1 87.69 112 ALA A O 1
ATOM 855 N N . PRO A 1 113 ? 15.344 14.617 9.07 1 91.12 113 PRO A N 1
ATOM 856 C CA . PRO A 1 113 ? 14.133 14.445 8.258 1 91.12 113 PRO A CA 1
ATOM 857 C C . PRO A 1 113 ? 12.914 15.133 8.859 1 91.12 113 PRO A C 1
ATOM 859 O O . PRO A 1 113 ? 12.703 15.086 10.07 1 91.12 113 PRO A O 1
ATOM 862 N N . PRO A 1 114 ? 12.164 15.766 8.062 1 92.62 114 PRO A N 1
ATOM 863 C CA . PRO A 1 114 ? 10.977 16.453 8.578 1 92.62 114 PRO A CA 1
ATOM 864 C C . PRO A 1 114 ? 9.93 15.477 9.125 1 92.62 114 PRO A C 1
ATOM 866 O O . PRO A 1 114 ? 9.781 14.367 8.609 1 92.62 114 PRO A O 1
ATOM 869 N N . GLU A 1 115 ? 9.273 15.953 10.133 1 94.75 115 GLU A N 1
ATOM 870 C CA . GLU A 1 115 ? 8.164 15.203 10.703 1 94.75 115 GLU A CA 1
ATOM 871 C C . GLU A 1 115 ? 6.863 15.484 9.953 1 94.75 115 GLU A C 1
ATOM 873 O O . GLU A 1 115 ? 6.617 16.609 9.523 1 94.75 115 GLU A O 1
ATOM 878 N N . PHE A 1 116 ? 6.062 14.5 9.828 1 97.12 116 PHE A N 1
ATOM 879 C CA . PHE A 1 116 ? 4.73 14.617 9.25 1 97.12 116 PHE A CA 1
ATOM 880 C C . PHE A 1 116 ? 3.764 13.641 9.898 1 97.12 116 PHE A C 1
ATOM 882 O O . PHE A 1 116 ? 4.168 12.805 10.711 1 97.12 116 PHE A O 1
ATOM 889 N N . ARG A 1 117 ? 2.506 13.844 9.594 1 97.94 117 ARG A N 1
ATOM 890 C CA . ARG A 1 117 ? 1.477 12.977 10.148 1 97.94 117 ARG A CA 1
ATOM 891 C C . ARG A 1 117 ? 0.706 12.258 9.047 1 97.94 117 ARG A C 1
ATOM 893 O O . ARG A 1 117 ? 0.492 12.828 7.969 1 97.94 117 ARG A O 1
ATOM 900 N N . VAL A 1 118 ? 0.339 11.055 9.336 1 98.62 118 VAL A N 1
ATOM 901 C CA . VAL A 1 118 ? -0.549 10.266 8.492 1 98.62 118 VAL A CA 1
ATOM 902 C C . VAL A 1 118 ? -1.865 10.008 9.219 1 98.62 118 VAL A C 1
ATOM 904 O O . VAL A 1 118 ? -1.868 9.516 10.352 1 98.62 118 VAL A O 1
ATOM 907 N N . HIS A 1 119 ? -2.93 10.336 8.617 1 98.12 119 HIS A N 1
ATOM 908 C CA . HIS A 1 119 ? -4.266 10.078 9.156 1 98.12 119 HIS A CA 1
ATOM 909 C C . HIS A 1 119 ? -5.004 9.039 8.32 1 98.12 119 HIS A C 1
ATOM 911 O O . HIS A 1 119 ? -5.148 9.195 7.105 1 98.12 119 HIS A O 1
ATOM 917 N N . LEU A 1 120 ? -5.418 7.957 8.977 1 98.19 120 LEU A N 1
ATOM 918 C CA . LEU A 1 120 ? -6.27 6.969 8.328 1 98.19 120 LEU A CA 1
ATOM 919 C C . LEU A 1 120 ? -7.746 7.305 8.539 1 98.19 120 LEU A C 1
ATOM 921 O O . LEU A 1 120 ? -8.219 7.383 9.672 1 98.19 120 LEU A O 1
ATOM 925 N N . LEU A 1 121 ? -8.508 7.418 7.445 1 97.38 121 LEU A N 1
ATOM 926 C CA . LEU A 1 121 ? -9.789 8.109 7.504 1 97.38 121 LEU A CA 1
ATOM 927 C C . LEU A 1 121 ? -10.93 7.125 7.75 1 97.38 121 LEU A C 1
ATOM 929 O O . LEU A 1 121 ? -10.867 5.977 7.305 1 97.38 121 LEU A O 1
ATOM 933 N N . SER A 1 122 ? -11.914 7.68 8.414 1 96.75 122 SER A N 1
ATOM 934 C CA . SER A 1 122 ? -13.172 6.957 8.609 1 96.75 122 SER A CA 1
ATOM 935 C C . SER A 1 122 ? -14.227 7.395 7.598 1 96.75 122 SER A C 1
ATOM 937 O O . SER A 1 122 ? -14.047 8.398 6.902 1 96.75 122 SER A O 1
ATOM 939 N N . THR A 1 123 ? -15.328 6.652 7.594 1 95.38 123 THR A N 1
ATOM 940 C CA . THR A 1 123 ? -16.406 6.926 6.652 1 95.38 123 THR A CA 1
ATOM 941 C C . THR A 1 123 ? -17.031 8.281 6.934 1 95.38 123 THR A C 1
ATOM 943 O O . THR A 1 123 ? -17.766 8.82 6.098 1 95.38 123 THR A O 1
ATOM 946 N N . GLU A 1 124 ? -16.766 8.898 8.016 1 93.25 124 GLU A N 1
ATOM 947 C CA . GLU A 1 124 ? -17.297 10.211 8.375 1 93.25 124 GLU A CA 1
ATOM 948 C C . GLU A 1 124 ? -16.5 11.336 7.734 1 93.25 124 GLU A C 1
ATOM 950 O O . GLU A 1 124 ? -16.891 12.5 7.816 1 93.25 124 GLU A O 1
ATOM 955 N N . GLN A 1 125 ? -15.469 10.961 7.09 1 95.44 125 GLN A N 1
ATOM 956 C CA . GLN A 1 125 ? -14.531 11.992 6.672 1 95.44 125 GLN A CA 1
ATOM 957 C C . GLN A 1 125 ? -14.422 12.055 5.152 1 95.44 125 GLN A C 1
ATOM 959 O O . GLN A 1 125 ? -13.352 12.352 4.613 1 95.44 125 GLN A O 1
ATOM 964 N N . GLU A 1 126 ? -15.477 11.711 4.5 1 95.88 126 GLU A N 1
ATOM 965 C CA . GLU A 1 126 ? -15.484 11.805 3.045 1 95.88 126 GLU A CA 1
ATOM 966 C C . GLU A 1 126 ? -15.164 13.227 2.586 1 95.88 126 GLU A C 1
ATOM 968 O O . GLU A 1 126 ? -14.352 13.43 1.682 1 95.88 126 GLU A O 1
ATOM 973 N N . SER A 1 127 ? -15.828 14.234 3.213 1 94.19 127 SER A N 1
ATOM 974 C CA . SER A 1 127 ? -15.641 15.625 2.828 1 94.19 127 SER A CA 1
ATOM 975 C C . SER A 1 127 ? -14.195 16.062 3.041 1 94.19 127 SER A C 1
ATOM 977 O O . SER A 1 127 ? -13.656 16.844 2.248 1 94.19 127 SER A O 1
ATOM 979 N N . ILE A 1 128 ? -13.578 15.562 4.039 1 95.19 128 ILE A N 1
ATOM 980 C CA . ILE A 1 128 ? -12.188 15.891 4.336 1 95.19 128 ILE A CA 1
ATOM 981 C C . ILE A 1 128 ? -11.273 15.281 3.273 1 95.19 128 ILE A C 1
ATOM 983 O O . ILE A 1 128 ? -10.352 15.938 2.791 1 95.19 128 ILE A O 1
ATOM 987 N N . ALA A 1 129 ? -11.555 14.008 2.961 1 97.25 129 ALA A N 1
ATOM 988 C CA . ALA A 1 129 ? -10.789 13.352 1.906 1 97.25 129 ALA A CA 1
ATOM 989 C C . ALA A 1 129 ? -10.828 14.156 0.613 1 97.25 129 ALA A C 1
ATOM 991 O O . ALA A 1 129 ? -9.805 14.352 -0.038 1 97.25 129 ALA A O 1
ATOM 992 N N . ARG A 1 130 ? -11.945 14.688 0.29 1 95.19 130 ARG A N 1
ATOM 993 C CA . ARG A 1 130 ? -12.117 15.477 -0.922 1 95.19 130 ARG A CA 1
ATOM 994 C C . ARG A 1 130 ? -11.344 16.781 -0.835 1 95.19 130 ARG A C 1
ATOM 996 O O . ARG A 1 130 ? -10.734 17.219 -1.816 1 95.19 130 ARG A O 1
ATOM 1003 N N . ALA A 1 131 ? -11.383 17.391 0.291 1 93.75 131 ALA A N 1
ATOM 1004 C CA . ALA A 1 131 ? -10.727 18.672 0.484 1 93.75 131 ALA A CA 1
ATOM 1005 C C . ALA A 1 131 ? -9.219 18.562 0.275 1 93.75 131 ALA A C 1
ATOM 1007 O O . ALA A 1 131 ? -8.594 19.453 -0.315 1 93.75 131 ALA A O 1
ATOM 1008 N N . PHE A 1 132 ? -8.641 17.484 0.676 1 95.06 132 PHE A N 1
ATOM 1009 C CA . PHE A 1 132 ? -7.195 17.344 0.596 1 95.06 132 PHE A CA 1
ATOM 1010 C C . PHE A 1 132 ? -6.789 16.688 -0.718 1 95.06 132 PHE A C 1
ATOM 1012 O O . PHE A 1 132 ? -5.598 16.531 -1 1 95.06 132 PHE A O 1
ATOM 1019 N N . ALA A 1 133 ? -7.746 16.125 -1.482 1 93 133 ALA A N 1
ATOM 1020 C CA . ALA A 1 133 ? -7.441 15.547 -2.789 1 93 133 ALA A CA 1
ATOM 1021 C C . ALA A 1 133 ? -7.289 16.641 -3.846 1 93 133 ALA A C 1
ATOM 1023 O O . ALA A 1 133 ? -6.707 16.406 -4.906 1 93 133 ALA A O 1
ATOM 1024 N N . ARG A 1 134 ? -7.938 17.812 -3.812 1 67.5 134 ARG A N 1
ATOM 1025 C CA . ARG A 1 134 ? -8.055 18.875 -4.801 1 67.5 134 ARG A CA 1
ATOM 1026 C C . ARG A 1 134 ? -6.738 19.625 -4.949 1 67.5 134 ARG A C 1
ATOM 1028 O O . ARG A 1 134 ? -6.469 20.219 -6 1 67.5 134 ARG A O 1
ATOM 1035 N N . GLN A 1 135 ? -5.965 19.844 -3.939 1 55.03 135 GLN A N 1
ATOM 1036 C CA . GLN A 1 135 ? -4.992 20.922 -4.039 1 55.03 135 GLN A CA 1
ATOM 1037 C C . GLN A 1 135 ? -3.879 20.578 -5.023 1 55.03 135 GLN A C 1
ATOM 1039 O O . GLN A 1 135 ? -2.947 21.359 -5.223 1 55.03 135 GLN A O 1
ATOM 1044 N N . ALA A 1 136 ? -3.779 19.391 -5.535 1 45.91 136 ALA A N 1
ATOM 1045 C CA . ALA A 1 136 ? -2.684 19.391 -6.5 1 45.91 136 ALA A CA 1
ATOM 1046 C C . ALA A 1 136 ? -2.994 20.297 -7.684 1 45.91 136 ALA A C 1
ATOM 1048 O O . ALA A 1 136 ? -4.078 20.219 -8.266 1 45.91 136 ALA A O 1
ATOM 1049 N N . PRO A 1 137 ? -2.484 21.422 -7.855 1 38.53 137 PRO A N 1
ATOM 1050 C CA . PRO A 1 137 ? -2.77 22.141 -9.094 1 38.53 137 PRO A CA 1
ATOM 1051 C C . PRO A 1 137 ? -2.973 21.219 -10.289 1 38.53 137 PRO A C 1
ATOM 1053 O O . PRO A 1 137 ? -2.127 20.359 -10.562 1 38.53 137 PRO A O 1
ATOM 1056 N N . LEU A 1 138 ? -4.184 20.656 -10.43 1 35.22 138 LEU A N 1
ATOM 1057 C CA . LEU A 1 138 ? -4.312 19.984 -11.727 1 35.22 138 LEU A CA 1
ATOM 1058 C C . LEU A 1 138 ? -3.527 20.734 -12.797 1 35.22 138 LEU A C 1
ATOM 1060 O O . LEU A 1 138 ? -3.459 21.969 -12.773 1 35.22 138 LEU A O 1
ATOM 1064 N N . PRO A 1 139 ? -2.646 20.094 -13.461 1 33.66 139 PRO A N 1
ATOM 1065 C CA . PRO A 1 139 ? -2.182 20.891 -14.602 1 33.66 139 PRO A CA 1
ATOM 1066 C C . PRO A 1 139 ? -3.318 21.609 -15.32 1 33.66 139 PRO A C 1
ATOM 1068 O O . PRO A 1 139 ? -4.422 21.062 -15.438 1 33.66 139 PRO A O 1
ATOM 1071 N N . ALA A 1 140 ? -3.428 22.906 -15.359 1 30.02 140 ALA A N 1
ATOM 1072 C CA . ALA A 1 140 ? -4.359 23.609 -16.25 1 30.02 140 ALA A CA 1
ATOM 1073 C C . ALA A 1 140 ? -4.695 22.75 -17.469 1 30.02 140 ALA A C 1
ATOM 1075 O O . ALA A 1 140 ? -3.811 22.125 -18.047 1 30.02 140 ALA A O 1
ATOM 1076 N N . PRO A 1 141 ? -5.859 22.297 -17.672 1 30.25 141 PRO A N 1
ATOM 1077 C CA . PRO A 1 141 ? -6.066 21.75 -19 1 30.25 141 PRO A CA 1
ATOM 1078 C C . PRO A 1 141 ? -5.23 22.453 -20.078 1 30.25 141 PRO A C 1
ATOM 1080 O O . PRO A 1 141 ? -5.094 23.672 -20.047 1 30.25 141 PRO A O 1
ATOM 1083 N N . ALA A 1 142 ? -4.344 21.828 -20.734 1 30.7 142 ALA A N 1
ATOM 1084 C CA . ALA A 1 142 ? -3.686 22.391 -21.922 1 30.7 142 ALA A CA 1
ATOM 1085 C C . ALA A 1 142 ? -4.672 23.203 -22.766 1 30.7 142 ALA A C 1
ATOM 1087 O O . ALA A 1 142 ? -5.363 22.641 -23.625 1 30.7 142 ALA A O 1
ATOM 1088 N N . GLN A 1 143 ? -5.562 23.953 -22.203 1 29.39 143 GLN A N 1
ATOM 1089 C CA . GLN A 1 143 ? -6.145 24.766 -23.266 1 29.39 143 GLN A CA 1
ATOM 1090 C C . GLN A 1 143 ? -5.059 25.422 -24.125 1 29.39 143 GLN A C 1
ATOM 1092 O O . GLN A 1 143 ? -4.055 25.906 -23.594 1 29.39 143 GLN A O 1
ATOM 1097 N N . PRO A 1 144 ? -5.023 25.078 -25.375 1 29.27 144 PRO A N 1
ATOM 1098 C CA . PRO A 1 144 ? -4.145 25.828 -26.297 1 29.27 144 PRO A CA 1
ATOM 1099 C C . PRO A 1 144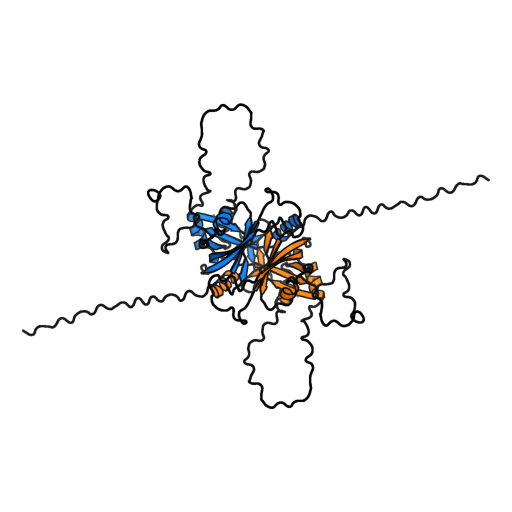 ? -4.102 27.312 -25.984 1 29.27 144 PRO A C 1
ATOM 1101 O O . PRO A 1 144 ? -5.148 27.953 -25.844 1 29.27 144 PRO A O 1
ATOM 1104 N N . SER A 1 145 ? -3.154 27.719 -25.125 1 30.66 145 SER A N 1
ATOM 1105 C CA . SER A 1 145 ? -2.998 29.156 -24.984 1 30.66 145 SER A CA 1
ATOM 1106 C C . SER A 1 145 ? -3.211 29.859 -26.328 1 30.66 145 SER A C 1
ATOM 1108 O O . SER A 1 145 ? -2.658 29.453 -27.344 1 30.66 145 SER A O 1
ATOM 1110 N N . PRO A 1 146 ? -4.297 30.422 -26.5 1 33.97 146 PRO A N 1
ATOM 1111 C CA . PRO A 1 146 ? -4.281 31.203 -27.75 1 33.97 146 PRO A CA 1
ATOM 1112 C C . PRO A 1 146 ? -3.02 32.031 -27.906 1 33.97 146 PRO A C 1
ATOM 1114 O O . PRO A 1 146 ? -2.369 32.375 -26.906 1 33.97 146 PRO A O 1
ATOM 1117 N N . PRO A 1 147 ? -2.443 32.125 -29.047 1 31.3 147 PRO A N 1
ATOM 1118 C CA . PRO A 1 147 ? -1.237 32.938 -29.281 1 31.3 147 PRO A CA 1
ATOM 1119 C C . PRO A 1 147 ? -1.284 34.281 -28.594 1 31.3 147 PRO A C 1
ATOM 1121 O O . PRO A 1 147 ? -2.357 34.875 -28.453 1 31.3 147 PRO A O 1
ATOM 1124 N N . PRO A 1 148 ? -0.398 34.5 -27.625 1 29.89 148 PRO A N 1
ATOM 1125 C CA . PRO A 1 148 ? -0.415 35.812 -27 1 29.89 148 PRO A CA 1
ATOM 1126 C C . PRO A 1 148 ? -0.695 36.938 -28.016 1 29.89 148 PRO A C 1
ATOM 1128 O O . PRO A 1 148 ? -0.24 36.875 -29.156 1 29.89 148 PRO A O 1
ATOM 1131 N N . PRO A 1 149 ? -1.82 37.469 -27.953 1 33.34 149 PRO A N 1
ATOM 1132 C CA . PRO A 1 149 ? -1.832 38.625 -28.859 1 33.34 149 PRO A CA 1
ATOM 1133 C C . PRO A 1 149 ? -0.591 39.5 -28.719 1 33.34 149 PRO A C 1
ATOM 1135 O O . PRO A 1 149 ? 0.04 39.531 -27.656 1 33.34 149 PRO A O 1
ATOM 1138 N N . THR A 1 150 ? 0.133 39.906 -29.781 1 31.77 150 THR A N 1
ATOM 1139 C CA . THR A 1 150 ? 1.33 40.719 -30.031 1 31.77 150 THR A CA 1
ATOM 1140 C C . THR A 1 150 ? 1.373 41.938 -29.094 1 31.77 150 THR A C 1
ATOM 1142 O O . THR A 1 150 ? 2.439 42.281 -28.594 1 31.77 150 THR A O 1
ATOM 1145 N N . SER A 1 151 ? 0.376 42.812 -29.156 1 30.95 151 SER A N 1
ATOM 1146 C CA . SER A 1 151 ? 0.769 44.219 -29.016 1 30.95 151 SER A CA 1
ATOM 1147 C C . SER A 1 151 ? 0.777 44.656 -27.547 1 30.95 151 SER A C 1
ATOM 1149 O O . SER A 1 151 ? 0.867 45.844 -27.234 1 30.95 151 SER A O 1
ATOM 1151 N N . VAL A 1 152 ? 0.461 43.781 -26.562 1 30.64 152 VAL A N 1
ATOM 1152 C CA . VAL A 1 152 ? 0.095 44.656 -25.453 1 30.64 152 VAL A CA 1
ATOM 1153 C C . VAL A 1 152 ? 1.324 45.406 -24.969 1 30.64 152 VAL A C 1
ATOM 1155 O O . VAL A 1 152 ? 2.443 44.906 -25.016 1 30.64 152 VAL A O 1
ATOM 1158 N N . SER A 1 153 ? 1.189 46.75 -24.656 1 30.78 153 SER A N 1
ATOM 1159 C CA . SER A 1 153 ? 2 47.875 -24.188 1 30.78 153 SER A CA 1
ATOM 1160 C C . SER A 1 153 ? 2.705 47.531 -22.875 1 30.78 153 SER A C 1
ATOM 1162 O O . SER A 1 153 ? 2.256 46.688 -22.125 1 30.78 153 SER A O 1
ATOM 1164 N N . ALA A 1 154 ? 3.928 48.062 -22.531 1 35.12 154 ALA A N 1
ATOM 1165 C CA . ALA A 1 154 ? 5.094 48.062 -21.656 1 35.12 154 ALA A CA 1
ATOM 1166 C C . ALA A 1 154 ? 4.68 48.188 -20.188 1 35.12 154 ALA A C 1
ATOM 1168 O O . ALA A 1 154 ? 5.531 48.219 -19.297 1 35.12 154 ALA A O 1
ATOM 1169 N N . GLY A 1 155 ? 3.484 48.781 -19.875 1 31.86 155 GLY A N 1
ATOM 1170 C CA . GLY A 1 155 ? 3.617 49.531 -18.641 1 31.86 155 GLY A CA 1
ATOM 1171 C C . GLY A 1 155 ? 3.873 48.625 -17.438 1 31.86 155 GLY A C 1
ATOM 1172 O O . GLY A 1 155 ? 4.906 48.75 -16.781 1 31.86 155 GLY A O 1
ATOM 1173 N N . ASN A 1 156 ? 2.705 48.281 -16.656 1 32.09 156 ASN A N 1
ATOM 1174 C CA . ASN A 1 156 ? 2.723 48.188 -15.195 1 32.09 156 ASN A CA 1
ATOM 1175 C C . ASN A 1 156 ? 3.363 46.875 -14.742 1 32.09 156 ASN A C 1
ATOM 1177 O O . ASN A 1 156 ? 3.01 45.781 -15.234 1 32.09 156 ASN A O 1
ATOM 1181 N N . ASP A 1 157 ? 4.621 46.844 -14.273 1 34.66 157 ASP A N 1
ATOM 1182 C CA . ASP A 1 157 ? 5.398 45.875 -13.516 1 34.66 157 ASP A CA 1
ATOM 1183 C C . ASP A 1 157 ? 4.527 45.156 -12.492 1 34.66 157 ASP A C 1
ATOM 1185 O O . ASP A 1 157 ? 4.402 45.594 -11.352 1 34.66 157 ASP A O 1
ATOM 1189 N N . SER A 1 158 ? 3.248 44.812 -12.766 1 34.78 158 SER A N 1
ATOM 1190 C CA . SER A 1 158 ? 2.541 44.062 -11.742 1 34.78 158 SER A CA 1
ATOM 1191 C C . SER A 1 158 ? 3.395 42.906 -11.211 1 34.78 158 SER A C 1
ATOM 1193 O O . SER A 1 158 ? 3.732 41.969 -11.953 1 34.78 158 SER A O 1
ATOM 1195 N N . HIS A 1 159 ? 4.352 43.188 -10.328 1 36.81 159 HIS A N 1
ATOM 1196 C CA . HIS A 1 159 ? 4.895 42.188 -9.438 1 36.81 159 HIS A CA 1
ATOM 1197 C C . HIS A 1 159 ? 3.861 41.094 -9.148 1 36.81 159 HIS A C 1
ATOM 1199 O O . HIS A 1 159 ? 2.805 41.375 -8.578 1 36.81 159 HIS A O 1
ATOM 1205 N N . GLY A 1 160 ? 3.559 40.281 -10.008 1 37.66 160 GLY A N 1
ATOM 1206 C CA . GLY A 1 160 ? 2.73 39.094 -9.828 1 37.66 160 GLY A CA 1
ATOM 1207 C C . GLY A 1 160 ? 2.77 38.531 -8.422 1 37.66 160 GLY A C 1
ATOM 1208 O O . GLY A 1 160 ? 3.834 38.469 -7.801 1 37.66 160 GLY A O 1
ATOM 1209 N N . ALA A 1 161 ? 1.729 38.875 -7.531 1 38.69 161 ALA A N 1
ATOM 1210 C CA . ALA A 1 161 ? 1.533 38.312 -6.207 1 38.69 161 ALA A CA 1
ATOM 1211 C C . ALA A 1 161 ? 2.061 36.875 -6.148 1 38.69 161 ALA A C 1
ATOM 1213 O O . ALA A 1 161 ? 1.94 36.125 -7.117 1 38.69 161 ALA A O 1
ATOM 1214 N N . PRO A 1 162 ? 3.078 36.625 -5.305 1 41.22 162 PRO A N 1
ATOM 1215 C CA . PRO A 1 162 ? 3.521 35.25 -5.172 1 41.22 162 PRO A CA 1
ATOM 1216 C C . PRO A 1 162 ? 2.361 34.25 -5.184 1 41.22 162 PRO A C 1
ATOM 1218 O O . PRO A 1 162 ? 1.239 34.594 -4.812 1 41.22 162 PRO A O 1
ATOM 1221 N N . PRO A 1 163 ? 2.41 33.281 -5.996 1 42.94 163 PRO A N 1
ATOM 1222 C CA . PRO A 1 163 ? 1.321 32.281 -6.023 1 42.94 163 PRO A CA 1
ATOM 1223 C C . PRO A 1 163 ? 0.79 31.969 -4.629 1 42.94 163 PRO A C 1
ATOM 1225 O O . PRO A 1 163 ? 1.573 31.766 -3.695 1 42.94 163 PRO A O 1
ATOM 1228 N N . VAL A 1 164 ? -0.282 32.594 -4.215 1 43.09 164 VAL A N 1
ATOM 1229 C CA . VAL A 1 164 ? -0.96 32.281 -2.957 1 43.09 164 VAL A CA 1
ATOM 1230 C C . VAL A 1 164 ? -0.998 30.766 -2.736 1 43.09 164 VAL A C 1
ATOM 1232 O O . VAL A 1 164 ? -1.515 30.031 -3.574 1 43.09 164 VAL A O 1
ATOM 1235 N N . LEU A 1 165 ? -0.073 30.25 -1.946 1 52.81 165 LEU A N 1
ATOM 1236 C CA . LEU A 1 165 ? -0.13 28.859 -1.531 1 52.81 165 LEU A CA 1
ATOM 1237 C C . LEU A 1 165 ? -1.541 28.484 -1.095 1 52.81 165 LEU A C 1
ATOM 1239 O O . LEU A 1 165 ? -2.225 29.266 -0.436 1 52.81 165 LEU A O 1
ATOM 1243 N N . PRO A 1 166 ? -2.172 27.594 -1.854 1 57.56 166 PRO A N 1
ATOM 1244 C CA . PRO A 1 166 ? -3.477 27.172 -1.334 1 57.56 166 PRO A CA 1
ATOM 1245 C C . PRO A 1 166 ? -3.471 26.969 0.18 1 57.56 166 PRO A C 1
ATOM 1247 O O . PRO A 1 166 ? -2.574 26.312 0.716 1 57.56 166 PRO A O 1
ATOM 1250 N N . VAL A 1 167 ? -4.094 27.891 0.858 1 69.5 167 VAL A N 1
ATOM 1251 C CA . VAL A 1 167 ? -4.164 27.859 2.314 1 69.5 167 VAL A CA 1
ATOM 1252 C C . VAL A 1 167 ? -5.309 26.953 2.762 1 69.5 167 VAL A C 1
ATOM 1254 O O . VAL A 1 167 ? -6.469 27.188 2.424 1 69.5 167 VAL A O 1
ATOM 1257 N N . PHE A 1 168 ? -4.926 25.734 3.289 1 86.19 168 PHE A N 1
ATOM 1258 C CA . PHE A 1 168 ? -5.93 24.875 3.906 1 86.19 168 PHE A CA 1
ATOM 1259 C C . PHE A 1 168 ? -6.547 25.562 5.125 1 86.19 168 PHE A C 1
ATOM 1261 O O . PHE A 1 168 ? -5.848 26.219 5.895 1 86.19 168 PHE A O 1
ATOM 1268 N N . ASP A 1 169 ? -7.875 25.438 5.211 1 87.94 169 ASP A N 1
ATOM 1269 C CA . ASP A 1 169 ? -8.57 25.891 6.414 1 87.94 169 ASP A CA 1
ATOM 1270 C C . ASP A 1 169 ? -8.094 25.109 7.641 1 87.94 169 ASP A C 1
ATOM 1272 O O . ASP A 1 169 ? -8.023 23.875 7.613 1 87.94 169 ASP A O 1
ATOM 1276 N N . SER A 1 170 ? -7.754 25.828 8.672 1 88.19 170 SER A N 1
ATOM 1277 C CA . SER A 1 170 ? -7.25 25.219 9.891 1 88.19 170 SER A CA 1
ATOM 1278 C C . SER A 1 170 ? -8.25 24.219 10.453 1 88.19 170 SER A C 1
ATOM 1280 O O . SER A 1 170 ? -7.859 23.25 11.117 1 88.19 170 SER A O 1
ATOM 1282 N N . SER A 1 171 ? -9.531 24.438 10.234 1 92.31 171 SER A N 1
ATOM 1283 C CA . SER A 1 171 ? -10.57 23.547 10.758 1 92.31 171 SER A CA 1
ATOM 1284 C C . SER A 1 171 ? -10.445 22.156 10.164 1 92.31 171 SER A C 1
ATOM 1286 O O . SER A 1 171 ? -10.875 21.172 10.773 1 92.31 171 SER A O 1
ATOM 1288 N N . LEU A 1 172 ? -9.891 22.062 9.016 1 93.69 172 LEU A N 1
ATOM 1289 C CA . LEU A 1 172 ? -9.711 20.766 8.359 1 93.69 172 LEU A CA 1
ATOM 1290 C C . LEU A 1 172 ? -8.781 19.875 9.172 1 93.69 172 LEU A C 1
ATOM 1292 O O . LEU A 1 172 ? -9.023 18.672 9.297 1 93.69 172 LEU A O 1
ATOM 1296 N N . PHE A 1 173 ? -7.789 20.484 9.703 1 94 173 PHE A N 1
ATOM 1297 C CA . PHE A 1 173 ? -6.805 19.734 10.461 1 94 173 PHE A CA 1
ATOM 1298 C C . PHE A 1 173 ? -7.391 19.25 11.781 1 94 173 PHE A C 1
ATOM 1300 O O . PHE A 1 173 ? -7.094 18.141 12.234 1 94 173 PHE A O 1
ATOM 1307 N N . GLU A 1 174 ? -8.211 20.031 12.352 1 92.19 174 GLU A N 1
ATOM 1308 C CA . GLU A 1 174 ? -8.914 19.625 13.57 1 92.19 174 GLU A CA 1
ATOM 1309 C C . GLU A 1 174 ? -9.867 18.469 13.297 1 92.19 174 GLU A C 1
ATOM 1311 O O . GLU A 1 174 ? -9.961 17.531 14.086 1 92.19 174 GLU A O 1
ATOM 1316 N N . GLN A 1 175 ? -10.57 18.625 12.203 1 92.94 175 GLN A N 1
ATOM 1317 C CA . GLN A 1 175 ? -11.523 17.578 11.82 1 92.94 175 GLN A CA 1
ATOM 1318 C C . GLN A 1 175 ? -10.805 16.266 11.531 1 92.94 175 GLN A C 1
ATOM 1320 O O . GLN A 1 175 ? -11.336 15.188 11.828 1 92.94 175 GLN A O 1
ATOM 1325 N N . LEU A 1 176 ? -9.648 16.344 10.984 1 94.25 176 LEU A N 1
ATOM 1326 C CA . LEU A 1 176 ? -8.836 15.164 10.742 1 94.25 176 LEU A CA 1
ATOM 1327 C C . LEU A 1 176 ? -8.547 14.422 12.039 1 94.25 176 LEU A C 1
ATOM 1329 O O . LEU A 1 176 ? -8.727 13.203 12.117 1 94.25 176 LEU A O 1
ATOM 1333 N N . GLU A 1 177 ? -8.164 15.156 12.961 1 90.69 177 GLU A N 1
ATOM 1334 C CA . GLU A 1 177 ? -7.77 14.562 14.234 1 90.69 177 GLU A CA 1
ATOM 1335 C C . GLU A 1 177 ? -8.977 13.992 14.969 1 90.69 177 GLU A C 1
ATOM 1337 O O . GLU A 1 177 ? -8.867 12.977 15.664 1 90.69 177 GLU A O 1
ATOM 1342 N N . ALA A 1 178 ? -10.102 14.57 14.797 1 90.56 178 ALA A N 1
ATOM 1343 C CA . ALA A 1 178 ? -11.281 14.25 15.609 1 90.56 178 ALA A CA 1
ATOM 1344 C C . ALA A 1 178 ? -11.938 12.961 15.133 1 90.56 178 ALA A C 1
ATOM 1346 O O . ALA A 1 178 ? -12.523 12.219 15.938 1 90.56 178 ALA A O 1
ATOM 1347 N N . ALA A 1 179 ? -11.828 12.633 13.852 1 93.06 179 ALA A N 1
ATOM 1348 C CA . ALA A 1 179 ? -12.727 11.602 13.344 1 93.06 179 ALA A CA 1
ATOM 1349 C C . ALA A 1 179 ? -11.945 10.5 12.633 1 93.06 179 ALA A C 1
ATOM 1351 O O . ALA A 1 179 ? -12.531 9.523 12.156 1 93.06 179 ALA A O 1
ATOM 1352 N N . SER A 1 180 ? -10.609 10.617 12.57 1 96.12 180 SER A N 1
ATOM 1353 C CA . SER A 1 180 ? -9.828 9.578 11.914 1 96.12 180 SER A CA 1
ATOM 1354 C C . SER A 1 180 ? -9.828 8.289 12.727 1 96.12 180 SER A C 1
ATOM 1356 O O . SER A 1 180 ? -10.031 8.312 13.945 1 96.12 180 SER A O 1
ATOM 1358 N N . LEU A 1 181 ? -9.664 7.176 12.055 1 96.81 181 LEU A N 1
ATOM 1359 C CA . LEU A 1 181 ? -9.5 5.898 12.742 1 96.81 181 LEU A CA 1
ATOM 1360 C C . LEU A 1 181 ? -8.273 5.922 13.641 1 96.81 181 LEU A C 1
ATOM 1362 O O . LEU A 1 181 ? -8.203 5.184 14.625 1 96.81 181 LEU A O 1
ATOM 1366 N N . GLY A 1 182 ? -7.336 6.703 13.281 1 96.69 182 GLY A N 1
ATOM 1367 C CA . GLY A 1 182 ? -6.086 6.938 13.984 1 96.69 182 GLY A CA 1
ATOM 1368 C C . GLY A 1 182 ? -5.082 7.73 13.164 1 96.69 182 GLY A C 1
ATOM 1369 O O . GLY A 1 182 ? -5.332 8.039 11.992 1 96.69 182 GLY A O 1
ATOM 1370 N N . SER A 1 183 ? -4.008 8.094 13.797 1 97.25 183 SER A N 1
ATOM 1371 C CA . SER A 1 183 ? -2.945 8.844 13.141 1 97.25 183 SER A CA 1
ATOM 1372 C C . SER A 1 183 ? -1.568 8.367 13.586 1 97.25 183 SER A C 1
ATOM 1374 O O . SER A 1 183 ? -1.445 7.688 14.609 1 97.25 183 SER A O 1
ATOM 1376 N N . MET A 1 184 ? -0.616 8.648 12.766 1 97.69 184 MET A N 1
ATOM 1377 C CA . MET A 1 184 ? 0.776 8.305 13.039 1 97.69 184 MET A CA 1
ATOM 1378 C C . MET A 1 184 ? 1.688 9.508 12.836 1 97.69 184 MET A C 1
ATOM 1380 O O . MET A 1 184 ? 1.511 10.273 11.883 1 97.69 184 MET A O 1
ATOM 1384 N N . ARG A 1 185 ? 2.6 9.695 13.727 1 97.19 185 ARG A N 1
ATOM 1385 C CA . ARG A 1 185 ? 3.729 10.594 13.5 1 97.19 185 ARG A CA 1
ATOM 1386 C C . ARG A 1 185 ? 4.891 9.859 12.836 1 97.19 185 ARG A C 1
ATOM 1388 O O . ARG A 1 185 ? 5.332 8.82 13.328 1 97.19 185 ARG A O 1
ATOM 1395 N N . CYS A 1 186 ? 5.375 10.445 11.742 1 97 186 CYS A N 1
ATOM 1396 C CA . CYS A 1 186 ? 6.328 9.711 10.922 1 97 186 CYS A CA 1
ATOM 1397 C C . CYS A 1 186 ? 7.473 10.609 10.477 1 97 186 CYS A C 1
ATOM 1399 O O . CYS A 1 186 ? 7.355 11.836 10.508 1 97 186 CYS A O 1
ATOM 1401 N N . ARG A 1 187 ? 8.547 9.969 10.094 1 96.12 187 ARG A N 1
ATOM 1402 C CA . ARG A 1 187 ? 9.695 10.578 9.43 1 96.12 187 ARG A CA 1
ATOM 1403 C C . ARG A 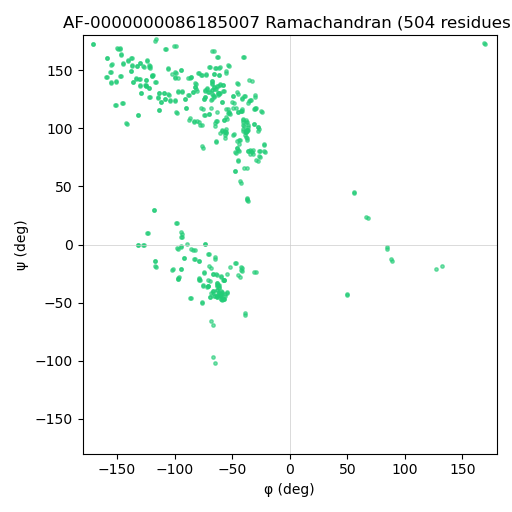1 187 ? 10.172 9.719 8.266 1 96.12 187 ARG A C 1
ATOM 1405 O O . ARG A 1 187 ? 10.227 8.492 8.375 1 96.12 187 ARG A O 1
ATOM 1412 N N . VAL A 1 188 ? 10.523 10.414 7.199 1 97 188 VAL A N 1
ATOM 1413 C CA . VAL A 1 188 ? 11.008 9.68 6.035 1 97 188 VAL A CA 1
ATOM 1414 C C . VAL A 1 188 ? 12.398 9.117 6.312 1 97 188 VAL A C 1
ATOM 1416 O O . VAL A 1 188 ? 13.273 9.836 6.797 1 97 188 VAL A O 1
ATOM 1419 N N . VAL A 1 189 ? 12.578 7.84 5.945 1 95.38 189 VAL A N 1
ATOM 1420 C CA . VAL A 1 189 ? 13.891 7.227 6.152 1 95.38 189 VAL A CA 1
ATOM 1421 C C . VAL A 1 189 ? 14.5 6.84 4.805 1 95.38 189 VAL A C 1
ATOM 1423 O O . VAL A 1 189 ? 15.703 6.598 4.711 1 95.38 189 VAL A O 1
ATOM 1426 N N . GLN A 1 190 ? 13.664 6.75 3.789 1 95.56 190 GLN A N 1
ATOM 1427 C CA . GLN A 1 190 ? 14.148 6.465 2.443 1 95.56 190 GLN A CA 1
ATOM 1428 C C . GLN A 1 190 ? 13.188 6.996 1.386 1 95.56 190 GLN A C 1
ATOM 1430 O O . GLN A 1 190 ? 11.969 6.949 1.567 1 95.56 190 GLN A O 1
ATOM 1435 N N . GLN A 1 191 ? 13.734 7.535 0.374 1 96.12 191 GLN A N 1
ATOM 1436 C CA . GLN A 1 191 ? 12.984 8.031 -0.78 1 96.12 191 GLN A CA 1
ATOM 1437 C C . GLN A 1 191 ? 13.508 7.406 -2.074 1 96.12 191 GLN A C 1
ATOM 1439 O O . GLN A 1 191 ? 14.711 7.262 -2.26 1 96.12 191 GLN A O 1
ATOM 1444 N N . ILE A 1 192 ? 12.617 6.988 -3.012 1 96.38 192 ILE A N 1
ATOM 1445 C CA . ILE A 1 192 ? 13 6.328 -4.254 1 96.38 192 ILE A CA 1
ATOM 1446 C C . ILE A 1 192 ? 12.281 6.98 -5.43 1 96.38 192 ILE A C 1
ATOM 1448 O O . ILE A 1 192 ? 11.062 6.852 -5.57 1 96.38 192 ILE A O 1
ATOM 1452 N N . PRO A 1 193 ? 13.07 7.684 -6.281 1 94.69 193 PRO A N 1
ATOM 1453 C CA . PRO A 1 193 ? 12.445 8.117 -7.535 1 94.69 193 PRO A CA 1
ATOM 1454 C C . PRO A 1 193 ? 11.992 6.945 -8.406 1 94.69 193 PRO A C 1
ATOM 1456 O O . PRO A 1 193 ? 12.766 6.012 -8.641 1 94.69 193 PRO A O 1
ATOM 1459 N N . LEU A 1 194 ? 10.758 6.988 -8.867 1 95.62 194 LEU A N 1
ATOM 1460 C CA . LEU A 1 194 ? 10.203 5.82 -9.547 1 95.62 194 LEU A CA 1
ATOM 1461 C C . LEU A 1 194 ? 10.383 5.938 -11.055 1 95.62 194 LEU A C 1
ATOM 1463 O O . LEU A 1 194 ? 10.305 4.938 -11.773 1 95.62 194 LEU A O 1
ATOM 1467 N N . ALA A 1 195 ? 10.578 7.078 -11.617 1 88.25 195 ALA A N 1
ATOM 1468 C CA . ALA A 1 195 ? 10.695 7.312 -13.055 1 88.25 195 ALA A CA 1
ATOM 1469 C C . ALA A 1 195 ? 11.828 6.484 -13.648 1 88.25 195 ALA A C 1
ATOM 1471 O O . ALA A 1 195 ? 11.742 6.023 -14.789 1 88.25 195 ALA A O 1
ATOM 1472 N N . GLY A 1 196 ? 12.859 6.188 -12.969 1 83.06 196 GLY A N 1
ATOM 1473 C CA . GLY A 1 196 ? 14.023 5.512 -13.531 1 83.06 196 GLY A CA 1
ATOM 1474 C C . GLY A 1 196 ? 13.977 4.008 -13.359 1 83.06 196 GLY A C 1
ATOM 1475 O O . GLY A 1 196 ? 14.914 3.303 -13.758 1 83.06 196 GLY A O 1
ATOM 1476 N N . LEU A 1 197 ? 12.914 3.443 -12.875 1 87.12 197 LEU A N 1
ATOM 1477 C CA . LEU A 1 197 ? 12.883 2.018 -12.562 1 87.12 197 LEU A CA 1
ATOM 1478 C C . LEU A 1 197 ? 12.227 1.231 -13.695 1 87.12 197 LEU A C 1
ATOM 1480 O O . LEU A 1 197 ? 11.898 0.055 -13.523 1 87.12 197 LEU A O 1
ATOM 1484 N N . ASP A 1 198 ? 12.055 1.651 -14.93 1 68.06 198 ASP A N 1
ATOM 1485 C CA . ASP A 1 198 ? 11.422 0.979 -16.062 1 68.06 198 ASP A CA 1
ATOM 1486 C C . ASP A 1 198 ? 12.312 -0.13 -16.609 1 68.06 198 ASP A C 1
ATOM 1488 O O . ASP A 1 198 ? 11.852 -0.999 -17.344 1 68.06 198 ASP A O 1
ATOM 1492 N N . GLY A 1 199 ? 13.406 -0.38 -16.109 1 61.84 199 GLY A N 1
ATOM 1493 C CA . GLY A 1 199 ? 14.375 -1.33 -16.641 1 61.84 199 GLY A CA 1
ATOM 1494 C C . GLY A 1 199 ? 14.656 -1.141 -18.125 1 61.84 199 GLY A C 1
ATOM 1495 O O . GLY A 1 199 ? 15.617 -1.69 -18.656 1 61.84 199 GLY A O 1
ATOM 1496 N N . HIS A 1 200 ? 13.547 -0.889 -18.984 1 53.84 200 HIS A N 1
ATOM 1497 C CA . HIS A 1 200 ? 13.703 -0.896 -20.438 1 53.84 200 HIS A CA 1
ATOM 1498 C C . HIS A 1 200 ? 13.898 0.517 -20.984 1 53.84 200 HIS A C 1
ATOM 1500 O O . HIS A 1 200 ? 14.156 0.699 -22.172 1 53.84 200 HIS A O 1
ATOM 1506 N N . SER A 1 201 ? 13.328 1.45 -20.234 1 49 201 SER A N 1
ATOM 1507 C CA . SER A 1 201 ? 13.062 2.635 -21.047 1 49 201 SER A CA 1
ATOM 1508 C C . SER A 1 201 ? 14.344 3.42 -21.312 1 49 201 SER A C 1
ATOM 1510 O O . SER A 1 201 ? 15.008 3.867 -20.375 1 49 201 SER A O 1
ATOM 1512 N N . THR A 1 202 ? 14.961 2.969 -22.234 1 46.12 202 THR A N 1
ATOM 1513 C CA . THR A 1 202 ? 15.898 3.844 -22.938 1 46.12 202 THR A CA 1
ATOM 1514 C C . THR A 1 202 ? 15.289 5.227 -23.141 1 46.12 202 THR A C 1
ATOM 1516 O O . THR A 1 202 ? 15.938 6.113 -23.703 1 46.12 202 THR A O 1
ATOM 1519 N N . GLN A 1 203 ? 14.102 5.312 -23.109 1 47.03 203 GLN A N 1
ATOM 1520 C CA . GLN A 1 203 ? 13.531 6.598 -23.5 1 47.03 203 GLN A CA 1
ATOM 1521 C C . GLN A 1 203 ? 13.68 7.621 -22.375 1 47.03 203 GLN A C 1
ATOM 1523 O O . GLN A 1 203 ? 13.391 7.32 -21.219 1 47.03 203 GLN A O 1
ATOM 1528 N N . ALA A 1 204 ? 14.406 8.617 -22.719 1 47.28 204 ALA A N 1
ATOM 1529 C CA . ALA A 1 204 ? 14.625 9.797 -21.875 1 47.28 204 ALA A CA 1
ATOM 1530 C C . ALA A 1 204 ? 13.336 10.219 -21.172 1 47.28 204 ALA A C 1
ATOM 1532 O O . ALA A 1 204 ? 12.273 10.297 -21.797 1 47.28 204 ALA A O 1
ATOM 1533 N N . VAL A 1 205 ? 13.234 9.891 -19.906 1 52.06 205 VAL A N 1
ATOM 1534 C CA . VAL A 1 205 ? 12.156 10.469 -19.109 1 52.06 205 VAL A CA 1
ATOM 1535 C C . VAL A 1 205 ? 11.945 11.93 -19.5 1 52.06 205 VAL A C 1
ATOM 1537 O O . VAL A 1 205 ? 12.844 12.758 -19.359 1 52.06 205 VAL A O 1
ATOM 1540 N N . THR A 1 206 ? 11.039 12.125 -20.375 1 53.19 206 THR A N 1
ATOM 1541 C CA . THR A 1 206 ? 10.773 13.516 -20.734 1 53.19 206 THR A CA 1
ATOM 1542 C C . THR A 1 206 ? 10.188 14.273 -19.547 1 53.19 206 THR A C 1
ATOM 1544 O O . THR A 1 206 ? 9.547 13.68 -18.672 1 53.19 206 THR A O 1
ATOM 1547 N N . ARG A 1 207 ? 10.648 15.406 -19.312 1 54.12 207 ARG A N 1
ATOM 1548 C CA . ARG A 1 207 ? 10.289 16.328 -18.25 1 54.12 207 ARG A CA 1
ATOM 1549 C C . ARG A 1 207 ? 8.773 16.359 -18.047 1 54.12 207 ARG A C 1
ATOM 1551 O O . ARG A 1 207 ? 8.297 16.703 -16.953 1 54.12 207 ARG A O 1
ATOM 1558 N N . ASP A 1 208 ? 8.055 15.898 -19.109 1 57.12 208 ASP A N 1
ATOM 1559 C CA . ASP A 1 208 ? 6.609 16.078 -19.078 1 57.12 208 ASP A CA 1
ATOM 1560 C C . ASP A 1 208 ? 5.91 14.812 -18.578 1 57.12 208 ASP A C 1
ATOM 1562 O O . ASP A 1 208 ? 4.688 14.797 -18.422 1 57.12 208 ASP A O 1
ATOM 1566 N N . GLN A 1 209 ? 6.684 13.789 -18.344 1 60 209 GLN A N 1
ATOM 1567 C CA . GLN A 1 209 ? 5.992 12.57 -17.953 1 60 209 GLN A CA 1
ATOM 1568 C C . GLN A 1 209 ? 5.703 12.562 -16.453 1 60 209 GLN A C 1
ATOM 1570 O O . GLN A 1 209 ? 6.543 12.984 -15.648 1 60 209 GLN A O 1
ATOM 1575 N N . PRO A 1 210 ? 4.441 12.242 -16.188 1 66.81 210 PRO A N 1
ATOM 1576 C CA . PRO A 1 210 ? 4.141 12.141 -14.75 1 66.81 210 PRO A CA 1
ATOM 1577 C C . PRO A 1 210 ? 5.148 11.273 -14 1 66.81 210 PRO A C 1
ATOM 1579 O O . PRO A 1 210 ? 5.621 10.266 -14.531 1 66.81 210 PRO A O 1
ATOM 1582 N N . ARG A 1 211 ? 5.648 11.875 -12.969 1 86.69 211 ARG A N 1
ATOM 1583 C CA . ARG A 1 211 ? 6.633 11.219 -12.117 1 86.69 211 ARG A CA 1
ATOM 1584 C C . ARG A 1 211 ? 6.094 11.016 -10.703 1 86.69 211 ARG A C 1
ATOM 1586 O O . ARG A 1 211 ? 5.215 11.758 -10.258 1 86.69 211 ARG A O 1
ATOM 1593 N N . SER A 1 212 ? 6.414 9.867 -10.156 1 95.06 212 SER A N 1
ATOM 1594 C CA . SER A 1 212 ? 6.059 9.594 -8.766 1 95.06 212 SER A CA 1
ATOM 1595 C C . SER A 1 212 ? 7.297 9.266 -7.938 1 95.06 212 SER A C 1
ATOM 1597 O O . SER A 1 212 ? 8.344 8.93 -8.484 1 95.06 212 SER A O 1
ATOM 1599 N N . GLU A 1 213 ? 7.172 9.523 -6.703 1 96.56 213 GLU A N 1
ATOM 1600 C CA . GLU A 1 213 ? 8.195 9.172 -5.719 1 96.56 213 GLU A CA 1
ATOM 1601 C C . GLU A 1 213 ? 7.629 8.273 -4.629 1 96.56 213 GLU A C 1
ATOM 1603 O O . GLU A 1 213 ? 6.516 8.5 -4.145 1 96.56 213 GLU A O 1
ATOM 1608 N N . LEU A 1 214 ? 8.43 7.258 -4.371 1 98.25 214 LEU A N 1
ATOM 1609 C CA . LEU A 1 214 ? 8.078 6.395 -3.25 1 98.25 214 LEU A CA 1
ATOM 1610 C C . LEU A 1 214 ? 8.789 6.84 -1.976 1 98.25 214 LEU A C 1
ATOM 1612 O O . LEU A 1 214 ? 9.992 7.09 -1.987 1 98.25 214 LEU A O 1
ATOM 1616 N N . PHE A 1 215 ? 8.039 6.961 -0.902 1 98.25 215 PHE A N 1
ATOM 1617 C CA . PHE A 1 215 ? 8.578 7.305 0.409 1 98.25 215 PHE A CA 1
ATOM 1618 C C . PHE A 1 215 ? 8.422 6.141 1.38 1 98.25 215 PHE A C 1
ATOM 1620 O O . PHE A 1 215 ? 7.359 5.516 1.445 1 98.25 215 PHE A O 1
ATOM 1627 N N . ILE A 1 216 ? 9.453 5.781 2.049 1 98.12 216 ILE A N 1
ATOM 1628 C CA . ILE A 1 216 ? 9.422 4.902 3.211 1 98.12 216 ILE A CA 1
ATOM 1629 C C . ILE A 1 216 ? 9.633 5.719 4.484 1 98.12 216 ILE A C 1
ATOM 1631 O O . ILE A 1 216 ? 10.602 6.477 4.59 1 98.12 216 ILE A O 1
ATOM 1635 N N . ALA A 1 217 ? 8.734 5.52 5.422 1 97.69 217 ALA A N 1
ATOM 1636 C CA . ALA A 1 217 ? 8.773 6.355 6.617 1 97.69 217 ALA A CA 1
ATOM 1637 C C . ALA A 1 217 ? 8.711 5.508 7.883 1 97.69 217 ALA A C 1
ATOM 1639 O O . ALA A 1 217 ? 7.98 4.516 7.934 1 97.69 217 ALA A O 1
ATOM 1640 N N . ARG A 1 218 ? 9.43 5.922 8.852 1 96.31 218 ARG A N 1
ATOM 1641 C CA . ARG A 1 218 ? 9.359 5.316 10.18 1 96.31 218 ARG A CA 1
ATOM 1642 C C . ARG A 1 218 ? 8.18 5.875 10.969 1 96.31 218 ARG A C 1
ATOM 1644 O O . ARG A 1 218 ? 7.918 7.078 10.938 1 96.31 218 ARG A O 1
ATOM 1651 N N . VAL A 1 219 ? 7.504 4.992 11.664 1 97.25 219 VAL A N 1
ATOM 1652 C CA . VAL A 1 219 ? 6.43 5.387 12.57 1 97.25 219 VAL A CA 1
ATOM 1653 C C . VAL A 1 219 ? 6.996 5.641 13.961 1 97.25 219 VAL A C 1
ATOM 1655 O O . VAL A 1 219 ? 7.441 4.711 14.641 1 97.25 219 VAL A O 1
ATOM 1658 N N . ASP A 1 220 ? 6.879 6.828 14.414 1 95.12 220 ASP A N 1
ATOM 1659 C CA . ASP A 1 220 ? 7.453 7.195 15.703 1 95.12 220 ASP A CA 1
ATOM 1660 C C . ASP A 1 220 ? 6.406 7.133 16.812 1 95.12 220 ASP A C 1
ATOM 1662 O O . ASP A 1 220 ? 6.738 6.887 17.969 1 95.12 220 ASP A O 1
ATOM 1666 N N . ASP A 1 221 ? 5.238 7.367 16.391 1 95.5 221 ASP A N 1
ATOM 1667 C CA . ASP A 1 221 ? 4.133 7.387 17.344 1 95.5 221 ASP A CA 1
ATOM 1668 C C . ASP A 1 221 ? 2.805 7.086 16.656 1 95.5 221 ASP A C 1
ATOM 1670 O O . ASP A 1 221 ? 2.629 7.402 15.477 1 95.5 221 ASP A O 1
ATOM 1674 N N . VAL A 1 222 ? 1.951 6.461 17.438 1 97.06 222 VAL A N 1
ATOM 1675 C CA . VAL A 1 222 ? 0.623 6.137 16.922 1 97.06 222 VAL A CA 1
ATOM 1676 C C . VAL A 1 222 ? -0.44 6.617 17.906 1 97.06 222 VAL A C 1
ATOM 1678 O O . VAL A 1 222 ? -0.323 6.398 19.109 1 97.06 222 VAL A O 1
ATOM 1681 N N . GLN A 1 223 ? -1.365 7.297 17.391 1 94.69 223 GLN A N 1
ATOM 1682 C CA . GLN A 1 223 ? -2.562 7.664 18.141 1 94.69 223 GLN A CA 1
ATOM 1683 C C . GLN A 1 223 ? -3.801 6.984 17.562 1 94.69 223 GLN A C 1
ATOM 1685 O O . GLN A 1 223 ? -4.18 7.242 16.422 1 94.69 223 GLN A O 1
ATOM 1690 N N . LEU A 1 224 ? -4.426 6.113 18.359 1 94.44 224 LEU A N 1
ATOM 1691 C CA . LEU A 1 224 ? -5.645 5.441 17.922 1 94.44 224 LEU A CA 1
ATOM 1692 C C . LEU A 1 224 ? -6.859 6.352 18.094 1 94.44 224 LEU A C 1
ATOM 1694 O O . LEU A 1 224 ? -6.969 7.062 19.094 1 94.44 224 LEU A O 1
ATOM 1698 N N . GLY A 1 225 ? -7.656 6.426 17.062 1 90.94 225 GLY A N 1
ATOM 1699 C CA . GLY A 1 225 ? -8.898 7.168 17.188 1 90.94 225 GLY A CA 1
ATOM 1700 C C . GLY A 1 225 ? -9.883 6.547 18.156 1 90.94 225 GLY A C 1
ATOM 1701 O O . GLY A 1 225 ? -9.656 5.434 18.641 1 90.94 225 GLY A O 1
ATOM 1702 N N . MET A 1 226 ? -10.953 7.375 18.531 1 78.5 226 MET A N 1
ATOM 1703 C CA . MET A 1 226 ? -11.969 6.891 19.453 1 78.5 226 MET A CA 1
ATOM 1704 C C . MET A 1 226 ? -12.773 5.75 18.844 1 78.5 226 MET A C 1
ATOM 1706 O O . MET A 1 226 ? -13.062 5.773 17.641 1 78.5 226 MET A O 1
ATOM 1710 N N . ASP A 1 227 ? -12.852 4.648 19.578 1 67.12 227 ASP A N 1
ATOM 1711 C CA . ASP A 1 227 ? -13.648 3.504 19.141 1 67.12 227 ASP A CA 1
ATOM 1712 C C . ASP A 1 227 ? -15.133 3.865 19.062 1 67.12 227 ASP A C 1
ATOM 1714 O O . ASP A 1 227 ? -15.695 4.418 20.016 1 67.12 227 ASP A O 1
ATOM 1718 N N . GLY A 1 228 ? -15.719 4.406 17.938 1 57.88 228 GLY A N 1
ATOM 1719 C CA . GLY A 1 228 ? -17.156 4.652 17.828 1 57.88 228 GLY A CA 1
ATOM 1720 C C . GLY A 1 228 ? -17.891 3.58 17.047 1 57.88 228 GLY A C 1
ATOM 1721 O O . GLY A 1 228 ? -17.281 2.836 16.281 1 57.88 228 GLY A O 1
ATOM 1722 N N . GLU A 1 229 ? -19.109 3.365 17.578 1 55.66 229 GLU A N 1
ATOM 1723 C CA . GLU A 1 229 ? -20.109 2.557 16.891 1 55.66 229 GLU A CA 1
ATOM 1724 C C . GLU A 1 229 ? -20.391 3.092 15.5 1 55.66 229 GLU A C 1
ATOM 1726 O O . GLU A 1 229 ? -20.656 4.285 15.32 1 55.66 229 GLU A O 1
ATOM 1731 N N . GLY A 1 230 ? -19.844 2.77 14.461 1 58.47 230 GLY A N 1
ATOM 1732 C CA . GLY A 1 230 ? -20.234 3.084 13.094 1 58.47 230 GLY A CA 1
ATOM 1733 C C . GLY A 1 230 ? -19.078 3.598 12.25 1 58.47 230 GLY A C 1
ATOM 1734 O O . GLY A 1 230 ? -19.203 3.725 11.031 1 58.47 230 GLY A O 1
ATOM 1735 N N . ALA A 1 231 ? -18.031 4.047 12.906 1 68.69 231 ALA A N 1
ATOM 1736 C CA . ALA A 1 231 ? -16.953 4.578 12.062 1 68.69 231 ALA A CA 1
ATOM 1737 C C . ALA A 1 231 ? -16.094 3.457 11.5 1 68.69 231 ALA A C 1
ATOM 1739 O O . ALA A 1 231 ? -15.516 2.666 12.25 1 68.69 231 ALA A O 1
ATOM 1740 N N . ALA A 1 232 ? -16.344 3.256 10.18 1 90.19 232 ALA A N 1
ATOM 1741 C CA . ALA A 1 232 ? -15.609 2.219 9.461 1 90.19 232 ALA A CA 1
ATOM 1742 C C . ALA A 1 232 ? -14.586 2.83 8.508 1 90.19 232 ALA A C 1
ATOM 1744 O O . ALA A 1 232 ? -14.508 4.055 8.375 1 90.19 232 ALA A O 1
ATOM 1745 N N . SER A 1 233 ? -13.781 2.053 8.039 1 95.94 233 SER A N 1
ATOM 1746 C CA . SER A 1 233 ? -12.703 2.449 7.133 1 95.94 233 SER A CA 1
ATOM 1747 C C . SER A 1 233 ? -13.258 3.105 5.871 1 95.94 233 SER A C 1
ATOM 1749 O O . SER A 1 233 ? -14.148 2.561 5.223 1 95.94 233 SER A O 1
ATOM 1751 N N . LEU A 1 234 ? -12.828 4.348 5.613 1 97.19 234 LEU A N 1
ATOM 1752 C CA . LEU A 1 234 ? -13.141 4.977 4.336 1 97.19 234 LEU A CA 1
ATOM 1753 C C . LEU A 1 234 ? -12.305 4.375 3.213 1 97.19 234 LEU A C 1
ATOM 1755 O O . LEU A 1 234 ? -11.094 4.184 3.367 1 97.19 234 LEU A O 1
ATOM 1759 N N . LEU A 1 235 ? -13 4.051 2.17 1 98.06 235 LEU A N 1
ATOM 1760 C CA . LEU A 1 235 ? -12.367 3.461 0.997 1 98.06 235 LEU A CA 1
ATOM 1761 C C . LEU A 1 235 ? -12.609 4.312 -0.243 1 98.06 235 LEU A C 1
ATOM 1763 O O . LEU A 1 235 ? -13.555 5.109 -0.278 1 98.06 235 LEU A O 1
ATOM 1767 N N . TYR A 1 236 ? -11.734 4.25 -1.153 1 97.88 236 TYR A N 1
ATOM 1768 C CA . TYR A 1 236 ? -11.914 4.754 -2.508 1 97.88 236 TYR A CA 1
ATOM 1769 C C . TYR A 1 236 ? -12.047 3.611 -3.506 1 97.88 236 TYR A C 1
ATOM 1771 O O . TYR A 1 236 ? -11.18 2.736 -3.574 1 97.88 236 TYR A O 1
ATOM 1779 N N . TRP A 1 237 ? -13.055 3.594 -4.234 1 96.38 237 TRP A N 1
ATOM 1780 C CA . TRP A 1 237 ? -13.414 2.465 -5.086 1 96.38 237 TRP A CA 1
ATOM 1781 C C . TRP A 1 237 ? -14.195 2.932 -6.309 1 96.38 237 TRP A C 1
ATOM 1783 O O . TRP A 1 237 ? -15.242 3.566 -6.176 1 96.38 237 TRP A O 1
ATOM 1793 N N . ASP A 1 238 ? -13.609 2.639 -7.457 1 93.38 238 ASP A N 1
ATOM 1794 C CA . ASP A 1 238 ? -14.258 2.967 -8.727 1 93.38 238 ASP A CA 1
ATOM 1795 C C . ASP A 1 238 ? -14.594 4.453 -8.797 1 93.38 238 ASP A C 1
ATOM 1797 O O . ASP A 1 238 ? -15.727 4.824 -9.117 1 93.38 238 ASP A O 1
ATOM 1801 N N . GLN A 1 239 ? -13.688 5.273 -8.43 1 93.56 239 GLN A N 1
ATOM 1802 C CA . GLN A 1 239 ? -13.727 6.73 -8.508 1 93.56 239 GLN A CA 1
ATOM 1803 C C . GLN A 1 239 ? -14.797 7.301 -7.578 1 93.56 239 GLN A C 1
ATOM 1805 O O . GLN A 1 239 ? -15.336 8.383 -7.836 1 93.56 239 GLN A O 1
ATOM 1810 N N . ARG A 1 240 ? -15.109 6.469 -6.551 1 95.06 240 ARG A N 1
ATOM 1811 C CA . ARG A 1 240 ? -16.031 6.91 -5.512 1 95.06 240 ARG A CA 1
ATOM 1812 C C . ARG A 1 240 ? -15.531 6.504 -4.129 1 95.06 240 ARG A C 1
ATOM 1814 O O . ARG A 1 240 ? -14.773 5.543 -3.992 1 95.06 240 ARG A O 1
ATOM 1821 N N . TYR A 1 241 ? -16 7.32 -3.201 1 97 241 TYR A N 1
ATOM 1822 C CA . TYR A 1 241 ? -15.75 6.902 -1.828 1 97 241 TYR A CA 1
ATOM 1823 C C . TYR A 1 241 ? -16.734 5.828 -1.394 1 97 241 TYR A C 1
ATOM 1825 O O . TYR A 1 241 ? -17.891 5.82 -1.841 1 97 241 TYR A O 1
ATOM 1833 N N . ALA A 1 242 ? -16.312 4.938 -0.562 1 96.56 242 ALA A N 1
ATOM 1834 C CA . ALA A 1 242 ? -17.094 3.768 -0.14 1 96.56 242 ALA A CA 1
ATOM 1835 C C . ALA A 1 242 ? -16.719 3.352 1.28 1 96.56 242 ALA A C 1
ATOM 1837 O O . ALA A 1 242 ? -15.797 3.912 1.878 1 96.56 242 ALA A O 1
ATOM 1838 N N . GLY A 1 243 ? -17.5 2.469 1.836 1 96.12 243 GLY A N 1
ATOM 1839 C CA . GLY A 1 243 ? -17.234 1.865 3.131 1 96.12 243 GLY A CA 1
ATOM 1840 C C . GLY A 1 243 ? -17.016 0.367 3.055 1 96.12 243 GLY A C 1
ATOM 1841 O O . GLY A 1 243 ? -17.047 -0.217 1.969 1 96.12 243 GLY A O 1
ATOM 1842 N N . VAL A 1 244 ? -16.688 -0.182 4.137 1 95.5 244 VAL A N 1
ATOM 1843 C CA . VAL A 1 244 ? -16.453 -1.617 4.254 1 95.5 244 VAL A CA 1
ATOM 1844 C C . VAL A 1 244 ? -17.703 -2.305 4.789 1 95.5 244 VAL A C 1
ATOM 1846 O O . VAL A 1 244 ? -18.422 -1.741 5.621 1 95.5 244 VAL A O 1
ATOM 1849 N N . ALA A 1 245 ? -17.969 -3.502 4.297 1 92.5 245 ALA A N 1
ATOM 1850 C CA . ALA A 1 245 ? -19.109 -4.293 4.746 1 92.5 245 ALA A CA 1
ATOM 1851 C C . ALA A 1 245 ? -18.719 -5.758 4.922 1 92.5 245 ALA A C 1
ATOM 1853 O O . ALA A 1 245 ? -17.859 -6.273 4.203 1 92.5 245 ALA A O 1
ATOM 1854 N N . PRO A 1 246 ? -19.359 -6.438 5.855 1 91 246 PRO A N 1
ATOM 1855 C CA . PRO A 1 246 ? -19.125 -7.879 5.98 1 91 246 PRO A CA 1
ATOM 1856 C C . PRO A 1 246 ? -19.516 -8.648 4.719 1 91 246 PRO A C 1
ATOM 1858 O O . PRO A 1 246 ? -20.359 -8.195 3.949 1 91 246 PRO A O 1
ATOM 1861 N N . LEU A 1 247 ? -18.766 -9.789 4.582 1 91 247 LEU A N 1
ATOM 1862 C CA . LEU A 1 247 ? -19.156 -10.633 3.451 1 91 247 LEU A CA 1
ATOM 1863 C C . LEU A 1 247 ? -20.531 -11.227 3.668 1 91 247 LEU A C 1
ATOM 1865 O O . LEU A 1 247 ? -20.891 -11.609 4.789 1 91 247 LEU A O 1
ATOM 1869 N N . LEU A 1 248 ? -21.406 -11.07 2.664 1 75.88 248 LEU A N 1
ATOM 1870 C CA . LEU A 1 248 ? -22.719 -11.68 2.791 1 75.88 248 LEU A CA 1
ATOM 1871 C C . LEU A 1 248 ? -22.609 -13.203 2.867 1 75.88 248 LEU A C 1
ATOM 1873 O O . LEU A 1 248 ? -21.766 -13.797 2.188 1 75.88 248 LEU A O 1
ATOM 1877 N N . GLU A 1 249 ? -22.812 -13.758 4.027 1 62.19 249 GLU A N 1
ATOM 1878 C CA . GLU A 1 249 ? -22.844 -15.211 4.164 1 62.19 249 GLU A CA 1
ATOM 1879 C C . GLU A 1 249 ? -23.531 -15.859 2.959 1 62.19 249 GLU A C 1
ATOM 1881 O O . GLU A 1 249 ? 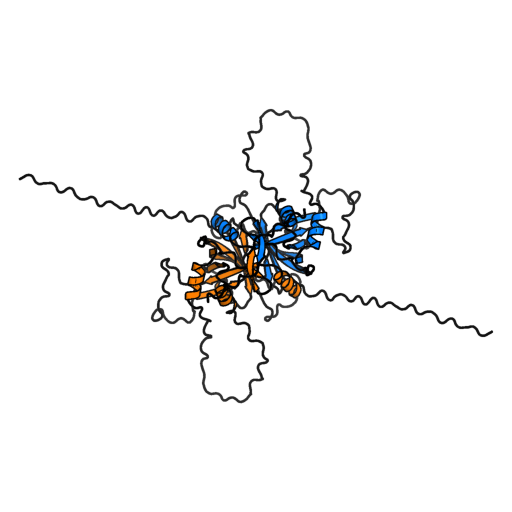-24.562 -15.375 2.484 1 62.19 249 GLU A O 1
ATOM 1886 N N . SER A 1 250 ? -22.75 -16.312 1.99 1 52.5 250 SER A N 1
ATOM 1887 C CA . SER A 1 250 ? -23.469 -17.125 1.008 1 52.5 250 SER A CA 1
ATOM 1888 C C . SER A 1 250 ? -24.547 -17.984 1.673 1 52.5 250 SER A C 1
ATOM 1890 O O . SER A 1 250 ? -24.281 -18.672 2.66 1 52.5 250 SER A O 1
ATOM 1892 N N . ALA A 1 251 ? -25.891 -17.672 1.733 1 40.66 251 ALA A N 1
ATOM 1893 C CA . ALA A 1 251 ? -26.938 -18.594 2.158 1 40.66 251 ALA A CA 1
ATOM 1894 C C . ALA A 1 251 ? -26.656 -20.016 1.68 1 40.66 251 ALA A C 1
ATOM 1896 O O . ALA A 1 251 ? -26.344 -20.234 0.505 1 40.66 251 ALA A O 1
ATOM 1897 N N . GLY A 1 252 ? -26.094 -20.969 2.484 1 37.72 252 GLY A N 1
ATOM 1898 C CA . GLY A 1 252 ? -26.312 -22.375 2.15 1 37.72 252 GLY A CA 1
ATOM 1899 C C . GLY A 1 252 ? -27.547 -22.594 1.289 1 37.72 252 GLY A C 1
ATOM 1900 O O . GLY A 1 252 ? -28.641 -22.141 1.631 1 37.72 252 GLY A O 1
ATOM 1901 N N . ARG A 1 253 ? -27.531 -22.516 0.009 1 34.06 253 ARG A N 1
ATOM 1902 C CA . ARG A 1 253 ? -28.609 -23.219 -0.688 1 34.06 253 ARG A CA 1
ATOM 1903 C C . ARG A 1 253 ? -29.016 -24.484 0.058 1 34.06 253 ARG A C 1
ATOM 1905 O O . ARG A 1 253 ? -28.234 -25.422 0.174 1 34.06 253 ARG A O 1
ATOM 1912 N N . GLU A 1 254 ? -29.812 -24.438 1.093 1 29.17 254 GLU A N 1
ATOM 1913 C CA . GLU A 1 254 ? -30.641 -25.625 1.22 1 29.17 254 GLU A CA 1
ATOM 1914 C C . GLU A 1 254 ? -31.188 -26.078 -0.136 1 29.17 254 GLU A C 1
ATOM 1916 O O . GLU A 1 254 ? -31.625 -25.234 -0.934 1 29.17 254 GLU A O 1
ATOM 1921 N N . MET B 1 1 ? 4.867 29.734 81.062 1 35.91 1 MET B N 1
ATOM 1922 C CA . MET B 1 1 ? 4.355 29.922 79.75 1 35.91 1 MET B CA 1
ATOM 1923 C C . MET B 1 1 ? 5.215 29.172 78.688 1 35.91 1 MET B C 1
ATOM 1925 O O . MET B 1 1 ? 6.395 29.469 78.562 1 35.91 1 MET B O 1
ATOM 1929 N N . SER B 1 2 ? 5.035 27.844 78.562 1 44.25 2 SER B N 1
ATOM 1930 C CA . SER B 1 2 ? 5.773 26.844 77.75 1 44.25 2 SER B CA 1
ATOM 1931 C C . SER B 1 2 ? 5.656 27.109 76.312 1 44.25 2 SER B C 1
ATOM 1933 O O . SER B 1 2 ? 4.582 27.469 75.812 1 44.25 2 SER B O 1
ATOM 1935 N N . PRO B 1 3 ? 6.77 27.469 75.625 1 47.09 3 PRO B N 1
ATOM 1936 C CA . PRO B 1 3 ? 6.781 27.812 74.188 1 47.09 3 PRO B CA 1
ATOM 1937 C C . PRO B 1 3 ? 6.277 26.672 73.312 1 47.09 3 PRO B C 1
ATOM 1939 O O . PRO B 1 3 ? 6.668 25.516 73.5 1 47.09 3 PRO B O 1
ATOM 1942 N N . ARG B 1 4 ? 5.008 26.688 72.875 1 44 4 ARG B N 1
ATOM 1943 C CA . ARG B 1 4 ? 4.449 25.719 71.938 1 44 4 ARG B CA 1
ATOM 1944 C C . ARG B 1 4 ? 5.262 25.672 70.688 1 44 4 ARG B C 1
ATOM 1946 O O . ARG B 1 4 ? 5.453 26.688 70 1 44 4 ARG B O 1
ATOM 1953 N N . LEU B 1 5 ? 6.176 24.75 70.562 1 41.53 5 LEU B N 1
ATOM 1954 C CA . LEU B 1 5 ? 6.996 24.469 69.438 1 41.53 5 LEU B CA 1
ATOM 1955 C C . LEU B 1 5 ? 6.129 24.203 68.188 1 41.53 5 LEU B C 1
ATOM 1957 O O . LEU B 1 5 ? 5.301 23.297 68.188 1 41.53 5 LEU B O 1
ATOM 1961 N N . ARG B 1 6 ? 5.883 25.234 67.375 1 44.31 6 ARG B N 1
ATOM 1962 C CA . ARG B 1 6 ? 5.207 25.125 66.125 1 44.31 6 ARG B CA 1
ATOM 1963 C C . ARG B 1 6 ? 5.883 24.094 65.188 1 44.31 6 ARG B C 1
ATOM 1965 O O . ARG B 1 6 ? 7.094 24.141 65 1 44.31 6 ARG B O 1
ATOM 1972 N N . THR B 1 7 ? 5.344 22.875 65.125 1 47.25 7 THR B N 1
ATOM 1973 C CA . THR B 1 7 ? 5.816 21.828 64.25 1 47.25 7 THR B CA 1
ATOM 1974 C C . THR B 1 7 ? 5.832 22.328 62.812 1 47.25 7 THR B C 1
ATOM 1976 O O . THR B 1 7 ? 4.867 22.922 62.344 1 47.25 7 THR B O 1
ATOM 1979 N N . PRO B 1 8 ? 7.031 22.562 62.25 1 45.44 8 PRO B N 1
ATOM 1980 C CA . PRO B 1 8 ? 7.078 23 60.844 1 45.44 8 PRO B CA 1
ATOM 1981 C C . PRO B 1 8 ? 6.289 22.078 59.906 1 45.44 8 PRO B C 1
ATOM 1983 O O . PRO B 1 8 ? 6.191 20.875 60.156 1 45.44 8 PRO B O 1
ATOM 1986 N N . PHE B 1 9 ? 5.203 22.578 59.312 1 45.78 9 PHE B N 1
ATOM 1987 C CA . PHE B 1 9 ? 4.473 21.922 58.25 1 45.78 9 PHE B CA 1
ATOM 1988 C C . PHE B 1 9 ? 5.426 21.422 57.156 1 45.78 9 PHE B C 1
ATOM 1990 O O . PHE B 1 9 ? 6.199 22.219 56.594 1 45.78 9 PHE B O 1
ATOM 1997 N N . ARG B 1 10 ? 5.867 20.172 57.156 1 41.09 10 ARG B N 1
ATOM 1998 C CA . ARG B 1 10 ? 6.629 19.578 56.062 1 41.09 10 ARG B CA 1
ATOM 1999 C C . ARG B 1 10 ? 5.852 19.672 54.75 1 41.09 10 ARG B C 1
ATOM 2001 O O . ARG B 1 10 ? 4.715 19.203 54.656 1 41.09 10 ARG B O 1
ATOM 2008 N N . PRO B 1 11 ? 6.258 20.547 53.844 1 40.25 11 PRO B N 1
ATOM 2009 C CA . PRO B 1 11 ? 5.551 20.5 52.562 1 40.25 11 PRO B CA 1
ATOM 2010 C C . PRO B 1 11 ? 5.512 19.094 51.938 1 40.25 11 PRO B C 1
ATOM 2012 O O . PRO B 1 11 ? 6.453 18.328 52.125 1 40.25 11 PRO B O 1
ATOM 2015 N N . TRP B 1 12 ? 4.32 18.469 51.844 1 39.44 12 TRP B N 1
ATOM 2016 C CA . TRP B 1 12 ? 4.109 17.266 51.062 1 39.44 12 TRP B CA 1
ATOM 2017 C C . TRP B 1 12 ? 4.781 17.375 49.688 1 39.44 12 TRP B C 1
ATOM 2019 O O . TRP B 1 12 ? 4.457 18.266 48.906 1 39.44 12 TRP B O 1
ATOM 2029 N N . LEU B 1 13 ? 6.031 17.047 49.562 1 38.5 13 LEU B N 1
ATOM 2030 C CA . LEU B 1 13 ? 6.605 16.828 48.25 1 38.5 13 LEU B CA 1
ATOM 2031 C C . LEU B 1 13 ? 5.668 16 47.375 1 38.5 13 LEU B C 1
ATOM 2033 O O . LEU B 1 13 ? 5.422 14.828 47.656 1 38.5 13 LEU B O 1
ATOM 2037 N N . ALA B 1 14 ? 4.664 16.625 46.781 1 39.84 14 ALA B N 1
ATOM 2038 C CA . ALA B 1 14 ? 3.975 15.945 45.688 1 39.84 14 ALA B CA 1
ATOM 2039 C C . ALA B 1 14 ? 4.969 15.266 44.75 1 39.84 14 ALA B C 1
ATOM 2041 O O . ALA B 1 14 ? 5.852 15.914 44.188 1 39.84 14 ALA B O 1
ATOM 2042 N N . ARG B 1 15 ? 5.328 14.031 45 1 38.69 15 ARG B N 1
ATOM 2043 C CA . ARG B 1 15 ? 6.027 13.195 44.031 1 38.69 15 ARG B CA 1
ATOM 2044 C C . ARG B 1 15 ? 5.375 13.297 42.656 1 38.69 15 ARG B C 1
ATOM 2046 O O . ARG B 1 15 ? 4.262 12.812 42.438 1 38.69 15 ARG B O 1
ATOM 2053 N N . PHE B 1 16 ? 5.703 14.297 41.906 1 36.72 16 PHE B N 1
ATOM 2054 C CA . PHE B 1 16 ? 5.418 14.219 40.469 1 36.72 16 PHE B CA 1
ATOM 2055 C C . PHE B 1 16 ? 5.879 12.891 39.906 1 36.72 16 PHE B C 1
ATOM 2057 O O . PHE B 1 16 ? 7.078 12.648 39.75 1 36.72 16 PHE B O 1
ATOM 2064 N N . SER B 1 17 ? 5.293 11.789 40.375 1 35.62 17 SER B N 1
ATOM 2065 C CA . SER B 1 17 ? 5.523 10.594 39.562 1 35.62 17 SER B CA 1
ATOM 2066 C C . SER B 1 17 ? 5.336 10.891 38.094 1 35.62 17 SER B C 1
ATOM 2068 O O . SER B 1 17 ? 4.215 11.102 37.625 1 35.62 17 SER B O 1
ATOM 2070 N N . SER B 1 18 ? 6.23 11.602 37.5 1 37.5 18 SER B N 1
ATOM 2071 C CA . SER B 1 18 ? 6.242 11.609 36.031 1 37.5 18 SER B CA 1
ATOM 2072 C C . SER B 1 18 ? 6.031 10.203 35.469 1 37.5 18 SER B C 1
ATOM 2074 O O . SER B 1 18 ? 6.922 9.359 35.562 1 37.5 18 SER B O 1
ATOM 2076 N N . THR B 1 19 ? 5.023 9.508 35.844 1 36.75 19 THR B N 1
ATOM 2077 C CA . THR B 1 19 ? 4.789 8.312 35.031 1 36.75 19 THR B CA 1
ATOM 2078 C C . THR B 1 19 ? 5.078 8.578 33.562 1 36.75 19 THR B C 1
ATOM 2080 O O . THR B 1 19 ? 4.316 9.281 32.906 1 36.75 19 THR B O 1
ATOM 2083 N N . ALA B 1 20 ? 6.27 8.82 33.281 1 36.31 20 ALA B N 1
ATOM 2084 C CA . ALA B 1 20 ? 6.633 8.75 31.875 1 36.31 20 ALA B CA 1
ATOM 2085 C C . ALA B 1 20 ? 5.84 7.656 31.156 1 36.31 20 ALA B C 1
ATOM 2087 O O . ALA B 1 20 ? 5.844 6.496 31.578 1 36.31 20 ALA B O 1
ATOM 2088 N N . ARG B 1 21 ? 4.645 7.852 30.812 1 37.34 21 ARG B N 1
ATOM 2089 C CA . ARG B 1 21 ? 3.973 6.859 29.984 1 37.34 21 ARG B CA 1
ATOM 2090 C C . ARG B 1 21 ? 4.977 6.074 29.156 1 37.34 21 ARG B C 1
ATOM 2092 O O . ARG B 1 21 ? 5.797 6.66 28.438 1 37.34 21 ARG B O 1
ATOM 2099 N N . VAL B 1 22 ? 5.609 5.16 29.641 1 39.09 22 VAL B N 1
ATOM 2100 C CA . VAL B 1 22 ? 6.406 4.262 28.812 1 39.09 22 VAL B CA 1
ATOM 2101 C C . VAL B 1 22 ? 5.895 4.297 27.375 1 39.09 22 VAL B C 1
ATOM 2103 O O . VAL B 1 22 ? 4.742 3.949 27.109 1 39.09 22 VAL B O 1
ATOM 2106 N N . ALA B 1 23 ? 6.207 5.262 26.547 1 46.16 23 ALA B N 1
ATOM 2107 C CA . ALA B 1 23 ? 5.91 5.391 25.109 1 46.16 23 ALA B CA 1
ATOM 2108 C C . ALA B 1 23 ? 5.727 4.02 24.469 1 46.16 23 ALA B C 1
ATOM 2110 O O . ALA B 1 23 ? 6.617 3.168 24.547 1 46.16 23 ALA B O 1
ATOM 2111 N N . GLU B 1 24 ? 4.57 3.291 24.672 1 54.84 24 GLU B N 1
ATOM 2112 C CA . GLU B 1 24 ? 4.324 2.039 23.969 1 54.84 24 GLU B CA 1
ATOM 2113 C C . GLU B 1 24 ? 4.992 2.045 22.594 1 54.84 24 GLU B C 1
ATOM 2115 O O . GLU B 1 24 ? 5.027 3.076 21.922 1 54.84 24 GLU B O 1
ATOM 2120 N N . LEU B 1 25 ? 5.73 1.004 22.375 1 68.94 25 LEU B N 1
ATOM 2121 C CA . LEU B 1 25 ? 6.453 0.794 21.125 1 68.94 25 LEU B CA 1
ATOM 2122 C C . LEU B 1 25 ? 5.531 0.983 19.922 1 68.94 25 LEU B C 1
ATOM 2124 O O . LEU B 1 25 ? 4.383 0.533 19.938 1 68.94 25 LEU B O 1
ATOM 2128 N N . PRO B 1 26 ? 5.789 1.804 19.062 1 83.25 26 PRO B N 1
ATOM 2129 C CA . PRO B 1 26 ? 4.961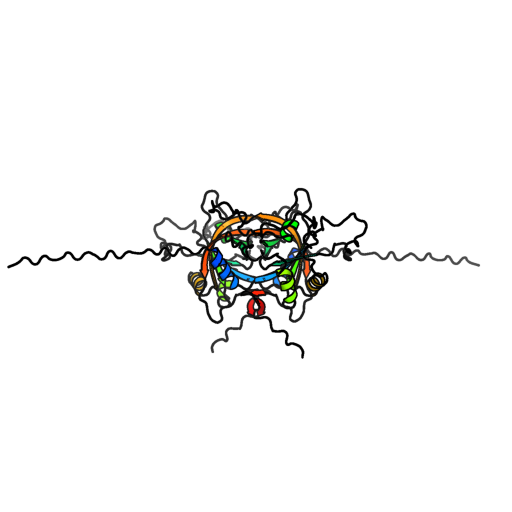 2.127 17.891 1 83.25 26 PRO B CA 1
ATOM 2130 C C . PRO B 1 26 ? 4.461 0.883 17.156 1 83.25 26 PRO B C 1
ATOM 2132 O O . PRO B 1 26 ? 3.393 0.913 16.547 1 83.25 26 PRO B O 1
ATOM 2135 N N . SER B 1 27 ? 5.062 -0.236 17.438 1 87.06 27 SER B N 1
ATOM 2136 C CA . SER B 1 27 ? 4.77 -1.398 16.609 1 87.06 27 SER B CA 1
ATOM 2137 C C . SER B 1 27 ? 3.414 -2.002 16.953 1 87.06 27 SER B C 1
ATOM 2139 O O . SER B 1 27 ? 2.564 -2.189 16.078 1 87.06 27 SER B O 1
ATOM 2141 N N . PRO B 1 28 ? 3.141 -2.26 18.25 1 90.12 28 PRO B N 1
ATOM 2142 C CA . PRO B 1 28 ? 1.825 -2.822 18.562 1 90.12 28 PRO B CA 1
ATOM 2143 C C . PRO B 1 28 ? 0.68 -1.877 18.203 1 90.12 28 PRO B C 1
ATOM 2145 O O . PRO B 1 28 ? -0.381 -2.326 17.766 1 90.12 28 PRO B O 1
ATOM 2148 N N . LEU B 1 29 ? 0.897 -0.624 18.328 1 94.38 29 LEU B N 1
ATOM 2149 C CA . LEU B 1 29 ? -0.136 0.359 18.031 1 94.38 29 LEU B CA 1
ATOM 2150 C C . LEU B 1 29 ? -0.315 0.506 16.516 1 94.38 29 LEU B C 1
ATOM 2152 O O . LEU B 1 29 ? -1.43 0.732 16.031 1 94.38 29 LEU B O 1
ATOM 2156 N N . GLN B 1 30 ? 0.769 0.396 15.781 1 96.31 30 GLN B N 1
ATOM 2157 C CA . GLN B 1 30 ? 0.662 0.373 14.328 1 96.31 30 GLN B CA 1
ATOM 2158 C C . GLN B 1 30 ? -0.195 -0.798 13.859 1 96.31 30 GLN B C 1
ATOM 2160 O O . GLN B 1 30 ? -1.072 -0.63 13.008 1 96.31 30 GLN B O 1
ATOM 2165 N N . ARG B 1 31 ? 0.074 -1.949 14.484 1 95.56 31 ARG B N 1
ATOM 2166 C CA . ARG B 1 31 ? -0.708 -3.133 14.148 1 95.56 31 ARG B CA 1
ATOM 2167 C C . ARG B 1 31 ? -2.189 -2.91 14.422 1 95.56 31 ARG B C 1
ATOM 2169 O O . ARG B 1 31 ? -3.039 -3.223 13.586 1 95.56 31 ARG B O 1
ATOM 2176 N N . GLU B 1 32 ? -2.451 -2.387 15.555 1 94.62 32 GLU B N 1
ATOM 2177 C CA . GLU B 1 32 ? -3.838 -2.146 15.938 1 94.62 32 GLU B CA 1
ATOM 2178 C C . GLU B 1 32 ? -4.504 -1.137 15.008 1 94.62 32 GLU B C 1
ATOM 2180 O O . GLU B 1 32 ? -5.648 -1.328 14.594 1 94.62 32 GLU B O 1
ATOM 2185 N N . LEU B 1 33 ? -3.814 -0.109 14.703 1 96.19 33 LEU B N 1
ATOM 2186 C CA . LEU B 1 33 ? -4.359 0.917 13.82 1 96.19 33 LEU B CA 1
ATOM 2187 C C . LEU B 1 33 ? -4.691 0.334 12.453 1 96.19 33 LEU B C 1
ATOM 2189 O O . LEU B 1 33 ? -5.777 0.569 11.922 1 96.19 33 LEU B O 1
ATOM 2193 N N . PHE B 1 34 ? -3.832 -0.471 11.938 1 96.62 34 PHE B N 1
ATOM 2194 C CA . PHE B 1 34 ? -4.059 -0.989 10.594 1 96.62 34 PHE B CA 1
ATOM 2195 C C . PHE B 1 34 ? -5.07 -2.127 10.617 1 96.62 34 PHE B C 1
ATOM 2197 O O . PHE B 1 34 ? -5.602 -2.516 9.57 1 96.62 34 PHE B O 1
ATOM 2204 N N . ARG B 1 35 ? -5.383 -2.684 11.773 1 94.75 35 ARG B N 1
ATOM 2205 C CA . ARG B 1 35 ? -6.523 -3.588 11.883 1 94.75 35 ARG B CA 1
ATOM 2206 C C . ARG B 1 35 ? -7.836 -2.848 11.648 1 94.75 35 ARG B C 1
ATOM 2208 O O . ARG B 1 35 ? -8.805 -3.426 11.148 1 94.75 35 ARG B O 1
ATOM 2215 N N . ARG B 1 36 ? -7.82 -1.563 11.914 1 95.06 36 ARG B N 1
ATOM 2216 C CA . ARG B 1 36 ? -9.023 -0.75 11.773 1 95.06 36 ARG B CA 1
ATOM 2217 C C . ARG B 1 36 ? -9.227 -0.317 10.328 1 95.06 36 ARG B C 1
ATOM 2219 O O . ARG B 1 36 ? -10.305 0.164 9.961 1 95.06 36 ARG B O 1
ATOM 2226 N N . VAL B 1 37 ? -8.281 -0.483 9.516 1 96.69 37 VAL B N 1
ATOM 2227 C CA . VAL B 1 37 ? -8.312 -0.044 8.125 1 96.69 37 VAL B CA 1
ATOM 2228 C C . VAL B 1 37 ? -8.539 -1.246 7.211 1 96.69 37 VAL B C 1
ATOM 2230 O O . VAL B 1 37 ? -7.828 -2.25 7.309 1 96.69 37 VAL B O 1
ATOM 2233 N N . ALA B 1 38 ? -9.594 -1.174 6.406 1 97.56 38 ALA B N 1
ATOM 2234 C CA . ALA B 1 38 ? -9.812 -2.223 5.414 1 97.56 38 ALA B CA 1
ATOM 2235 C C . ALA B 1 38 ? -8.766 -2.15 4.301 1 97.56 38 ALA B C 1
ATOM 2237 O O . ALA B 1 38 ? -8.508 -1.076 3.752 1 97.56 38 ALA B O 1
ATOM 2238 N N . GLN B 1 39 ? -8.164 -3.268 3.982 1 98.38 39 GLN B N 1
ATOM 2239 C CA . GLN B 1 39 ? -7.082 -3.342 3.002 1 98.38 39 GLN B CA 1
ATOM 2240 C C . GLN B 1 39 ? -7.406 -4.348 1.901 1 98.38 39 GLN B C 1
ATOM 2242 O O . GLN B 1 39 ? -7.973 -5.41 2.17 1 98.38 39 GLN B O 1
ATOM 2247 N N . PRO B 1 40 ? -7.023 -4 0.643 1 98.56 40 PRO B N 1
ATOM 2248 C CA . PRO B 1 40 ? -7.273 -4.957 -0.439 1 98.56 40 PRO B CA 1
ATOM 2249 C C . PRO B 1 40 ? -6.48 -6.254 -0.274 1 98.56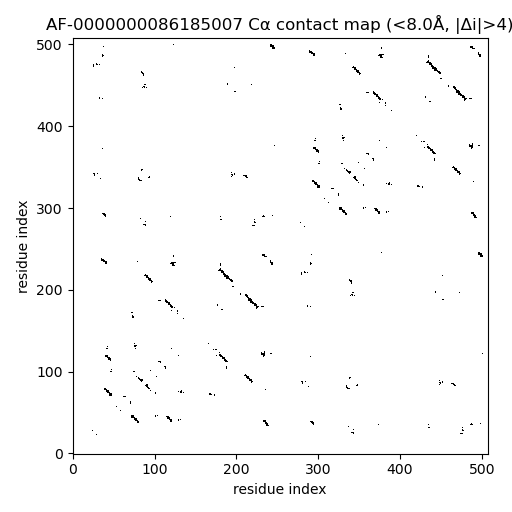 40 PRO B C 1
ATOM 2251 O O . PRO B 1 40 ? -5.402 -6.25 0.325 1 98.56 40 PRO B O 1
ATOM 2254 N N . VAL B 1 41 ? -7.059 -7.32 -0.824 1 98.5 41 VAL B N 1
ATOM 2255 C CA . VAL B 1 41 ? -6.418 -8.633 -0.72 1 98.5 41 VAL B CA 1
ATOM 2256 C C . VAL B 1 41 ? -5.875 -9.047 -2.084 1 98.5 41 VAL B C 1
ATOM 2258 O O . VAL B 1 41 ? -6.59 -9 -3.086 1 98.5 41 VAL B O 1
ATOM 2261 N N . ALA B 1 42 ? -4.629 -9.453 -2.09 1 98.69 42 ALA B N 1
ATOM 2262 C CA . ALA B 1 42 ? -3.969 -9.953 -3.293 1 98.69 42 ALA B CA 1
ATOM 2263 C C . ALA B 1 42 ? -3.285 -11.289 -3.025 1 98.69 42 ALA B C 1
ATOM 2265 O O . ALA B 1 42 ? -2.982 -11.625 -1.877 1 98.69 42 ALA B O 1
ATOM 2266 N N . VAL B 1 43 ? -3.08 -12.055 -4.043 1 98.38 43 VAL B N 1
ATOM 2267 C CA . VAL B 1 43 ? -2.23 -13.242 -4.02 1 98.38 43 VAL B CA 1
ATOM 2268 C C . VAL B 1 43 ? -1.126 -13.102 -5.066 1 98.38 43 VAL B C 1
ATOM 2270 O O . VAL B 1 43 ? -1.398 -12.797 -6.23 1 98.38 43 VAL B O 1
ATOM 2273 N N . ILE B 1 44 ? 0.073 -13.273 -4.621 1 98.56 44 ILE B N 1
ATOM 2274 C CA . ILE B 1 44 ? 1.203 -13.375 -5.539 1 98.56 44 ILE B CA 1
ATOM 2275 C C . ILE B 1 44 ? 1.53 -14.844 -5.797 1 98.56 44 ILE B C 1
ATOM 2277 O O . ILE B 1 44 ? 1.58 -15.648 -4.863 1 98.56 44 ILE B O 1
ATOM 2281 N N . THR B 1 45 ? 1.687 -15.211 -7.055 1 97.12 45 THR B N 1
ATOM 2282 C CA . THR B 1 45 ? 2.025 -16.578 -7.418 1 97.12 45 THR B CA 1
ATOM 2283 C C . THR B 1 45 ? 3.258 -16.609 -8.32 1 97.12 45 THR B C 1
ATOM 2285 O O . THR B 1 45 ? 3.551 -15.641 -9.008 1 97.12 45 THR B O 1
ATOM 2288 N N . ALA B 1 46 ? 3.965 -17.672 -8.281 1 95.88 46 ALA B N 1
ATOM 2289 C CA . ALA B 1 46 ? 5.125 -17.906 -9.141 1 95.88 46 ALA B CA 1
ATOM 2290 C C . ALA B 1 46 ? 5.367 -19.406 -9.328 1 95.88 46 ALA B C 1
ATOM 2292 O O . ALA B 1 46 ? 4.879 -20.219 -8.547 1 95.88 46 ALA B O 1
ATOM 2293 N N . HIS B 1 47 ? 6.02 -19.688 -10.453 1 93.31 47 HIS B N 1
ATOM 2294 C CA . HIS B 1 47 ? 6.609 -21.016 -10.602 1 93.31 47 HIS B CA 1
ATOM 2295 C C . HIS B 1 47 ? 8.016 -21.062 -10.008 1 93.31 47 HIS B C 1
ATOM 2297 O O . HIS B 1 47 ? 8.953 -20.484 -10.578 1 93.31 47 HIS B O 1
ATOM 2303 N N . ILE B 1 48 ? 8.109 -21.703 -8.93 1 90.69 48 ILE B N 1
ATOM 2304 C CA . ILE B 1 48 ? 9.406 -21.844 -8.273 1 90.69 48 ILE B CA 1
ATOM 2305 C C . ILE B 1 48 ? 10.016 -23.203 -8.633 1 90.69 48 ILE B C 1
ATOM 2307 O O . ILE B 1 48 ? 9.477 -24.25 -8.266 1 90.69 48 ILE B O 1
ATOM 2311 N N . PRO B 1 49 ? 11.125 -23.172 -9.375 1 85 49 PRO B N 1
ATOM 2312 C CA . PRO B 1 49 ? 11.75 -24.438 -9.773 1 85 49 PRO B CA 1
ATOM 2313 C C . PRO B 1 49 ? 12.219 -25.266 -8.57 1 85 49 PRO B C 1
ATOM 2315 O O . PRO B 1 49 ? 12.656 -24.703 -7.566 1 85 49 PRO B O 1
ATOM 2318 N N . ASP B 1 50 ? 11.844 -26.609 -8.453 1 70.56 50 ASP B N 1
ATOM 2319 C CA . ASP B 1 50 ? 12.328 -27.516 -7.43 1 70.56 50 ASP B CA 1
ATOM 2320 C C . ASP B 1 50 ? 13.797 -27.859 -7.652 1 70.56 50 ASP B C 1
ATOM 2322 O O . ASP B 1 50 ? 14.172 -28.359 -8.719 1 70.56 50 ASP B O 1
ATOM 2326 N N . PRO B 1 51 ? 14.617 -27.375 -6.711 1 58.97 51 PRO B N 1
ATOM 2327 C CA . PRO B 1 51 ? 16.016 -27.734 -6.93 1 58.97 51 PRO B CA 1
ATOM 2328 C C . PRO B 1 51 ? 16.219 -29.25 -7.031 1 58.97 51 PRO B C 1
ATOM 2330 O O . PRO B 1 51 ? 17.188 -29.703 -7.656 1 58.97 51 PRO B O 1
ATOM 2333 N N . SER B 1 52 ? 15.492 -30.016 -6.078 1 54.09 52 SER B N 1
ATOM 2334 C CA . SER B 1 52 ? 15.742 -31.453 -6.023 1 54.09 52 SER B CA 1
ATOM 2335 C C . SER B 1 52 ? 15.195 -32.156 -7.266 1 54.09 52 SER B C 1
ATOM 2337 O O . SER B 1 52 ? 15.25 -33.375 -7.367 1 54.09 52 SER B O 1
ATOM 2339 N N . THR B 1 53 ? 14.312 -31.547 -7.984 1 48.84 53 THR B N 1
ATOM 2340 C CA . THR B 1 53 ? 13.758 -32.312 -9.086 1 48.84 53 THR B CA 1
ATOM 2341 C C . THR B 1 53 ? 14.867 -32.875 -9.984 1 48.84 53 THR B C 1
ATOM 2343 O O . THR B 1 53 ? 15.703 -32.094 -10.469 1 48.84 53 THR B O 1
ATOM 2346 N N . ALA B 1 54 ? 14.898 -34.281 -10 1 46.19 54 ALA B N 1
ATOM 2347 C CA . ALA B 1 54 ? 15.664 -35.312 -10.656 1 46.19 54 ALA B CA 1
ATOM 2348 C C . ALA B 1 54 ? 15.945 -34.969 -12.109 1 46.19 54 ALA B C 1
ATOM 2350 O O . ALA B 1 54 ? 15.234 -34.156 -12.711 1 46.19 54 ALA B O 1
ATOM 2351 N N . PRO B 1 55 ? 16.938 -35.594 -12.773 1 42.66 55 PRO B N 1
ATOM 2352 C CA . PRO B 1 55 ? 17.281 -35.562 -14.195 1 42.66 55 PRO B CA 1
ATOM 2353 C C . PRO B 1 55 ? 16.062 -35.406 -15.102 1 42.66 55 PRO B C 1
ATOM 2355 O O . PRO B 1 55 ? 14.961 -35.781 -14.711 1 42.66 55 PRO B O 1
ATOM 2358 N N . PRO B 1 56 ? 16.109 -34.594 -16.25 1 41.94 56 PRO B N 1
ATOM 2359 C CA . PRO B 1 56 ? 15.047 -34.312 -17.203 1 41.94 56 PRO B CA 1
ATOM 2360 C C . PRO B 1 56 ? 14.062 -35.469 -17.359 1 41.94 56 PRO B C 1
ATOM 2362 O O . PRO B 1 56 ? 13.125 -35.375 -18.172 1 41.94 56 PRO B O 1
ATOM 2365 N N . GLY B 1 57 ? 14.477 -36.625 -17.062 1 37.19 57 GLY B N 1
ATOM 2366 C CA . GLY B 1 57 ? 13.82 -37.781 -17.625 1 37.19 57 GLY B CA 1
ATOM 2367 C C . GLY B 1 57 ? 12.406 -38 -17.094 1 37.19 57 GLY B C 1
ATOM 2368 O O . GLY B 1 57 ? 11.578 -38.625 -17.766 1 37.19 57 GLY B O 1
ATOM 2369 N N . THR B 1 58 ? 12.141 -38.312 -15.836 1 38.91 58 THR B N 1
ATOM 2370 C CA . THR B 1 58 ? 10.891 -38.969 -15.461 1 38.91 58 THR B CA 1
ATOM 2371 C C . THR B 1 58 ? 9.797 -37.906 -15.227 1 38.91 58 THR B C 1
ATOM 2373 O O . THR B 1 58 ? 8.609 -38.25 -15.203 1 38.91 58 THR B O 1
ATOM 2376 N N . ALA B 1 59 ? 10.086 -36.875 -14.531 1 42.06 59 ALA B N 1
ATOM 2377 C CA . ALA B 1 59 ? 8.914 -36.156 -14.047 1 42.06 59 ALA B CA 1
ATOM 2378 C C . ALA B 1 59 ? 8.234 -35.375 -15.18 1 42.06 59 ALA B C 1
ATOM 2380 O O . ALA B 1 59 ? 8.906 -34.906 -16.094 1 42.06 59 ALA B O 1
ATOM 2381 N N . ALA B 1 60 ? 6.91 -35.562 -15.398 1 40.62 60 ALA B N 1
ATOM 2382 C CA . ALA B 1 60 ? 6.031 -34.969 -16.375 1 40.62 60 ALA B CA 1
ATOM 2383 C C . ALA B 1 60 ? 6.352 -33.469 -16.547 1 40.62 60 ALA B C 1
ATOM 2385 O O . ALA B 1 60 ? 6.609 -32.781 -15.562 1 40.62 60 ALA B O 1
ATOM 2386 N N . ALA B 1 61 ? 6.984 -33.062 -17.625 1 41.81 61 ALA B N 1
ATOM 2387 C CA . ALA B 1 61 ? 7.215 -31.703 -18.094 1 41.81 61 ALA B CA 1
ATOM 2388 C C . ALA B 1 61 ? 6.109 -30.766 -17.609 1 41.81 61 ALA B C 1
ATOM 2390 O O . ALA B 1 61 ? 4.926 -31.109 -17.656 1 41.81 61 ALA B O 1
ATOM 2391 N N . PRO B 1 62 ? 6.391 -29.953 -16.5 1 48.44 62 PRO B N 1
ATOM 2392 C CA . PRO B 1 62 ? 5.281 -29.047 -16.188 1 48.44 62 PRO B CA 1
ATOM 2393 C C . PRO B 1 62 ? 4.488 -28.641 -17.438 1 48.44 62 PRO B C 1
ATOM 2395 O O . PRO B 1 62 ? 5.062 -28.453 -18.516 1 48.44 62 PRO B O 1
ATOM 2398 N N . GLU B 1 63 ? 3.275 -29.203 -17.688 1 48.62 63 GLU B N 1
ATOM 2399 C CA . GLU B 1 63 ? 2.385 -28.844 -18.781 1 48.62 63 GLU B CA 1
ATOM 2400 C C . GLU B 1 63 ? 2.436 -27.344 -19.078 1 48.62 63 GLU B C 1
ATOM 2402 O O . GLU B 1 63 ? 2.123 -26.531 -18.203 1 48.62 63 GLU B O 1
ATOM 2407 N N . ALA B 1 64 ? 3.461 -26.906 -19.828 1 51.44 64 ALA B N 1
ATOM 2408 C CA . ALA B 1 64 ? 3.461 -25.531 -20.344 1 51.44 64 ALA B CA 1
ATOM 2409 C C . ALA B 1 64 ? 2.051 -25.094 -20.719 1 51.44 64 ALA B C 1
ATOM 2411 O O . ALA B 1 64 ? 1.255 -25.891 -21.219 1 51.44 64 ALA B O 1
ATOM 2412 N N . ARG B 1 65 ? 1.632 -24.078 -20.141 1 58.31 65 ARG B N 1
ATOM 2413 C CA . ARG B 1 65 ? 0.38 -23.469 -20.578 1 58.31 65 ARG B CA 1
ATOM 2414 C C . ARG B 1 65 ? 0.396 -23.203 -22.078 1 58.31 65 ARG B C 1
ATOM 2416 O O . ARG B 1 65 ? 1.447 -23.281 -22.719 1 58.31 65 ARG B O 1
ATOM 2423 N N . GLU B 1 66 ? -0.707 -23.188 -22.578 1 55.38 66 GLU B N 1
ATOM 2424 C CA . GLU B 1 66 ? -0.853 -22.891 -24 1 55.38 66 GLU B CA 1
ATOM 2425 C C . GLU B 1 66 ? 0.038 -21.734 -24.422 1 55.38 66 GLU B C 1
ATOM 2427 O O . GLU B 1 66 ? 0.525 -21.688 -25.547 1 55.38 66 GLU B O 1
ATOM 2432 N N . ASP B 1 67 ? 0.303 -20.828 -23.359 1 58.38 67 ASP B N 1
ATOM 2433 C CA . ASP B 1 67 ? 1.084 -19.656 -23.734 1 58.38 67 ASP B CA 1
ATOM 2434 C C . ASP B 1 67 ? 2.574 -19.891 -23.5 1 58.38 67 ASP B C 1
ATOM 2436 O O . ASP B 1 67 ? 3.387 -18.984 -23.688 1 58.38 67 ASP B O 1
ATOM 2440 N N . GLY B 1 68 ? 3.004 -21.125 -23.188 1 65.25 68 GLY B N 1
ATOM 2441 C CA . GLY B 1 68 ? 4.398 -21.516 -23.031 1 65.25 68 GLY B CA 1
ATOM 2442 C C . GLY B 1 68 ? 4.945 -21.234 -21.656 1 65.25 68 GLY B C 1
ATOM 2443 O O . GLY B 1 68 ? 6.102 -21.547 -21.359 1 65.25 68 GLY B O 1
ATOM 2444 N N . ARG B 1 69 ? 4.109 -20.672 -20.891 1 70.5 69 ARG B N 1
ATOM 2445 C CA . ARG B 1 69 ? 4.598 -20.359 -19.547 1 70.5 69 ARG B CA 1
ATOM 2446 C C . ARG B 1 69 ? 4.379 -21.547 -18.609 1 70.5 69 ARG B C 1
ATOM 2448 O O . ARG B 1 69 ? 3.424 -22.312 -18.781 1 70.5 69 ARG B O 1
ATOM 2455 N N . MET B 1 70 ? 5.324 -21.734 -17.734 1 82.62 70 MET B N 1
ATOM 2456 C CA . MET B 1 70 ? 5.176 -22.766 -16.719 1 82.62 70 MET B CA 1
ATOM 2457 C C . MET B 1 70 ? 4.07 -22.422 -15.742 1 82.62 70 MET B C 1
ATOM 2459 O O . MET B 1 70 ? 3.893 -21.25 -15.391 1 82.62 70 MET B O 1
ATOM 2463 N N . GLN B 1 71 ? 3.342 -23.438 -15.383 1 87.19 71 GLN B N 1
ATOM 2464 C CA . GLN B 1 71 ? 2.285 -23.25 -14.398 1 87.19 71 GLN B CA 1
ATOM 2465 C C . GLN B 1 71 ? 2.863 -22.844 -13.039 1 87.19 71 GLN B C 1
ATOM 2467 O O . GLN B 1 71 ? 3.822 -23.453 -12.562 1 87.19 71 GLN B O 1
ATOM 2472 N N . ASP B 1 72 ? 2.24 -21.828 -12.469 1 92.25 72 ASP B N 1
ATOM 2473 C CA . ASP B 1 72 ? 2.65 -21.438 -11.125 1 92.25 72 ASP B CA 1
ATOM 2474 C C . ASP B 1 72 ? 2.438 -22.578 -10.125 1 92.25 72 ASP B C 1
ATOM 2476 O O . ASP B 1 72 ? 1.496 -23.359 -10.266 1 92.25 72 ASP B O 1
ATOM 2480 N N . ASN B 1 73 ? 3.326 -22.719 -9.086 1 91.38 73 ASN B N 1
ATOM 2481 C CA . ASN B 1 73 ? 3.215 -23.797 -8.117 1 91.38 73 ASN B CA 1
ATOM 2482 C C . ASN B 1 73 ? 3.316 -23.266 -6.684 1 91.38 73 ASN B C 1
ATOM 2484 O O . ASN B 1 73 ? 3.285 -24.047 -5.73 1 91.38 73 ASN B O 1
ATOM 2488 N N . HIS B 1 74 ? 3.479 -22 -6.504 1 93.25 74 HIS B N 1
ATOM 2489 C CA . HIS B 1 74 ? 3.59 -21.406 -5.184 1 93.25 74 HIS B CA 1
ATOM 2490 C C . HIS B 1 74 ? 2.939 -20.016 -5.156 1 93.25 74 HIS B C 1
ATOM 2492 O O . HIS B 1 74 ? 2.775 -19.391 -6.199 1 93.25 74 HIS B O 1
ATOM 2498 N N . GLY B 1 75 ? 2.547 -19.625 -3.943 1 96.31 75 GLY B N 1
ATOM 2499 C CA . GLY B 1 75 ? 1.968 -18.297 -3.814 1 96.31 75 GLY B CA 1
ATOM 2500 C C . GLY B 1 75 ? 1.766 -17.859 -2.371 1 96.31 75 GLY B C 1
ATOM 2501 O O . GLY B 1 75 ? 2.029 -18.641 -1.448 1 96.31 75 GLY B O 1
ATOM 2502 N N . ALA B 1 76 ? 1.397 -16.656 -2.18 1 96.62 76 ALA B N 1
ATOM 2503 C CA . ALA B 1 76 ? 1.134 -16.094 -0.858 1 96.62 76 ALA B CA 1
ATOM 2504 C C . ALA B 1 76 ? 0.087 -14.992 -0.932 1 96.62 76 ALA B C 1
ATOM 2506 O O . ALA B 1 76 ? 0.109 -14.164 -1.85 1 96.62 76 ALA B O 1
ATOM 2507 N N . THR B 1 77 ? -0.799 -14.984 0.089 1 97.75 77 THR B N 1
ATOM 2508 C CA . THR B 1 77 ? -1.761 -13.906 0.262 1 97.75 77 THR B CA 1
ATOM 2509 C C . THR B 1 77 ? -1.116 -12.719 0.975 1 97.75 77 THR B C 1
ATOM 2511 O O . THR B 1 77 ? -0.346 -12.898 1.92 1 97.75 77 THR B O 1
ATOM 2514 N N . LEU B 1 78 ? -1.354 -11.516 0.509 1 97.38 78 LEU B N 1
ATOM 2515 C CA . LEU B 1 78 ? -0.884 -10.32 1.196 1 97.38 78 LEU B CA 1
ATOM 2516 C C . LEU B 1 78 ? -1.87 -9.172 1.018 1 97.38 78 LEU B C 1
ATOM 2518 O O . LEU B 1 78 ? -2.74 -9.219 0.146 1 97.38 78 LEU B O 1
ATOM 2522 N N . SER B 1 79 ? -1.74 -8.156 1.849 1 97.94 79 SER B N 1
ATOM 2523 C CA . SER B 1 79 ? -2.58 -6.965 1.779 1 97.94 79 SER B CA 1
ATOM 2524 C C . SER B 1 79 ? -1.738 -5.703 1.634 1 97.94 79 SER B C 1
ATOM 2526 O O . SER B 1 79 ? -2.246 -4.59 1.788 1 97.94 79 SER B O 1
ATOM 2528 N N . SER B 1 80 ? -0.452 -5.84 1.394 1 98 80 SER B N 1
ATOM 2529 C CA . SER B 1 80 ? 0.454 -4.699 1.331 1 98 80 SER B CA 1
ATOM 2530 C C . SER B 1 80 ? 0.635 -4.215 -0.104 1 98 80 SER B C 1
ATOM 2532 O O . SER B 1 80 ? 1.374 -3.262 -0.355 1 98 80 SER B O 1
ATOM 2534 N N . LEU B 1 81 ? 0.022 -4.859 -1.073 1 98.62 81 LEU B N 1
ATOM 2535 C CA . LEU B 1 81 ? 0.185 -4.508 -2.479 1 98.62 81 LEU B CA 1
ATOM 2536 C C . LEU B 1 81 ? -0.427 -3.143 -2.773 1 98.62 81 LEU B C 1
ATOM 2538 O O . LEU B 1 81 ? -1.556 -2.863 -2.361 1 98.62 81 LEU B O 1
ATOM 2542 N N . THR B 1 82 ? 0.308 -2.287 -3.473 1 98.44 82 THR B N 1
ATOM 2543 C CA . THR B 1 82 ? -0.217 -0.99 -3.885 1 98.44 82 THR B CA 1
ATOM 2544 C C . THR B 1 82 ? 0.354 -0.581 -5.238 1 98.44 82 THR B C 1
ATOM 2546 O O . THR B 1 82 ? 1.486 -0.935 -5.574 1 98.44 82 THR B O 1
ATOM 2549 N N . SER B 1 83 ? -0.452 0.08 -6.027 1 98.19 83 SER B N 1
ATOM 2550 C CA . SER B 1 83 ? 0.048 0.743 -7.227 1 98.19 83 SER B CA 1
ATOM 2551 C C . SER B 1 83 ? 0.816 2.014 -6.875 1 98.19 83 SER B C 1
ATOM 2553 O O . SER B 1 83 ? 0.28 2.908 -6.223 1 98.19 83 SER B O 1
ATOM 2555 N N . ILE B 1 84 ? 2.096 2.109 -7.363 1 97.88 84 ILE B N 1
ATOM 2556 C CA . ILE B 1 84 ? 2.904 3.227 -6.883 1 97.88 84 ILE B CA 1
ATOM 2557 C C . ILE B 1 84 ? 3.27 4.137 -8.055 1 97.88 84 ILE B C 1
ATOM 2559 O O . ILE B 1 84 ? 3.73 5.262 -7.848 1 97.88 84 ILE B O 1
ATOM 2563 N N . SER B 1 85 ? 3.088 3.689 -9.234 1 96.06 85 SER B N 1
ATOM 2564 C CA . SER B 1 85 ? 3.35 4.5 -10.422 1 96.06 85 SER B CA 1
ATOM 2565 C C . SER B 1 85 ? 2.6 3.961 -11.633 1 96.06 85 SER B C 1
ATOM 2567 O O . SER B 1 85 ? 2.457 2.746 -11.797 1 96.06 85 SER B O 1
ATOM 2569 N N . LEU B 1 86 ? 2.139 4.875 -12.484 1 93.5 86 LEU B N 1
ATOM 2570 C CA . LEU B 1 86 ? 1.526 4.473 -13.742 1 93.5 86 LEU B CA 1
ATOM 2571 C C . LEU B 1 86 ? 2.496 4.66 -14.906 1 93.5 86 LEU B C 1
ATOM 2573 O O . LEU B 1 86 ? 2.326 4.059 -15.969 1 93.5 86 LEU B O 1
ATOM 2577 N N . SER B 1 87 ? 3.488 5.559 -14.633 1 88.75 87 SER B N 1
ATOM 2578 C CA . SER B 1 87 ? 4.523 5.805 -15.633 1 88.75 87 SER B CA 1
ATOM 2579 C C . SER B 1 87 ? 5.891 5.992 -14.984 1 88.75 87 SER B C 1
ATOM 2581 O O . SER B 1 87 ? 6.215 7.082 -14.508 1 88.75 87 SER B O 1
ATOM 2583 N N . PRO B 1 88 ? 6.691 4.914 -15.102 1 92.44 88 PRO B N 1
ATOM 2584 C CA . PRO B 1 88 ? 6.398 3.555 -15.555 1 92.44 88 PRO B CA 1
ATOM 2585 C C . PRO B 1 88 ? 5.398 2.834 -14.648 1 92.44 88 PRO B C 1
ATOM 2587 O O . PRO B 1 88 ? 5.168 3.262 -13.516 1 92.44 88 PRO B O 1
ATOM 2590 N N . PRO B 1 89 ? 4.793 1.768 -15.188 1 95.44 89 PRO B N 1
ATOM 2591 C CA . PRO B 1 89 ? 3.842 1.019 -14.367 1 95.44 89 PRO B CA 1
ATOM 2592 C C . PRO B 1 89 ? 4.523 0.169 -13.297 1 95.44 89 PRO B C 1
ATOM 2594 O O . PRO B 1 89 ? 5.203 -0.808 -13.617 1 95.44 89 PRO B O 1
ATOM 2597 N N . LEU B 1 90 ? 4.324 0.566 -12.039 1 97.25 90 LEU B N 1
ATOM 2598 C CA . LEU B 1 90 ? 5 -0.085 -10.922 1 97.25 90 LEU B CA 1
ATOM 2599 C C . LEU B 1 90 ? 4.02 -0.385 -9.797 1 97.25 90 LEU B C 1
ATOM 2601 O O . LEU B 1 90 ? 3.104 0.401 -9.539 1 97.25 90 LEU B O 1
ATOM 2605 N N . VAL B 1 91 ? 4.23 -1.524 -9.164 1 98.5 91 VAL B N 1
ATOM 2606 C CA . VAL B 1 91 ? 3.57 -1.868 -7.906 1 98.5 91 VAL B CA 1
ATOM 2607 C C . VAL B 1 91 ? 4.617 -2.188 -6.84 1 98.5 91 VAL B C 1
ATOM 2609 O O . VAL B 1 91 ? 5.777 -2.451 -7.164 1 98.5 91 VAL B O 1
ATOM 2612 N N . SER B 1 92 ? 4.211 -2.074 -5.602 1 98.75 92 SER B N 1
ATOM 2613 C CA . SER B 1 92 ? 5.082 -2.48 -4.504 1 98.75 92 SER B CA 1
ATOM 2614 C C . SER B 1 92 ? 4.332 -3.348 -3.496 1 98.75 92 SER B C 1
ATOM 2616 O O . SER B 1 92 ? 3.102 -3.301 -3.424 1 98.75 92 SER B O 1
ATOM 2618 N N . PHE B 1 93 ? 5.047 -4.203 -2.777 1 98.75 93 PHE B N 1
ATOM 2619 C CA . PHE B 1 93 ? 4.527 -5.047 -1.707 1 98.75 93 PHE B CA 1
ATOM 2620 C C . PHE B 1 93 ? 5.648 -5.488 -0.774 1 98.75 93 PHE B C 1
ATOM 2622 O O . PHE B 1 93 ? 6.824 -5.445 -1.143 1 98.75 93 PHE B O 1
ATOM 2629 N N . SER B 1 94 ? 5.246 -5.891 0.409 1 98.38 94 SER B N 1
ATOM 2630 C CA . SER B 1 94 ? 6.215 -6.395 1.376 1 98.38 94 SER B CA 1
ATOM 2631 C C . SER B 1 94 ? 5.918 -7.84 1.755 1 98.38 94 SER B C 1
ATOM 2633 O O . SER B 1 94 ? 4.758 -8.258 1.758 1 98.38 94 SER B O 1
ATOM 2635 N N . LEU B 1 95 ? 6.98 -8.57 1.99 1 96.75 95 LEU B N 1
ATOM 2636 C CA . LEU B 1 95 ? 6.879 -9.945 2.469 1 96.75 95 LEU B CA 1
ATOM 2637 C C . LEU B 1 95 ? 7.668 -10.133 3.76 1 96.75 95 LEU B C 1
ATOM 2639 O O . LEU B 1 95 ? 8.773 -9.602 3.898 1 96.75 95 LEU B O 1
ATOM 2643 N N . ARG B 1 96 ? 6.996 -10.828 4.609 1 93.88 96 ARG B N 1
ATOM 2644 C CA . ARG B 1 96 ? 7.691 -11.203 5.832 1 93.88 96 ARG B CA 1
ATOM 2645 C C . ARG B 1 96 ? 8.656 -12.359 5.582 1 93.88 96 ARG B C 1
ATOM 2647 O O . ARG B 1 96 ? 8.383 -13.242 4.766 1 93.88 96 ARG B O 1
ATOM 2654 N N . LEU B 1 97 ? 9.766 -12.359 6.293 1 90.62 97 LEU B N 1
ATOM 2655 C CA . LEU B 1 97 ? 10.758 -13.414 6.191 1 90.62 97 LEU B CA 1
ATOM 2656 C C . LEU B 1 97 ? 10.711 -14.328 7.41 1 90.62 97 LEU B C 1
ATOM 2658 O O . LEU B 1 97 ? 10.375 -13.891 8.508 1 90.62 97 LEU B O 1
ATOM 2662 N N . PRO B 1 98 ? 11.102 -15.664 7.242 1 89.12 98 PRO B N 1
ATOM 2663 C CA . PRO B 1 98 ? 11.492 -16.297 5.98 1 89.12 98 PRO B CA 1
ATOM 2664 C C . PRO B 1 98 ? 10.305 -16.547 5.055 1 89.12 98 PRO B C 1
ATOM 2666 O O . PRO B 1 98 ? 9.172 -16.703 5.523 1 89.12 98 PRO B O 1
ATOM 2669 N N . SER B 1 99 ? 10.523 -16.438 3.762 1 90.94 99 SER B N 1
ATOM 2670 C CA . SER B 1 99 ? 9.523 -16.656 2.721 1 90.94 99 SER B CA 1
ATOM 2671 C C . SER B 1 99 ? 10.148 -17.281 1.479 1 90.94 99 SER B C 1
ATOM 2673 O O . SER B 1 99 ? 11.086 -16.734 0.901 1 90.94 99 SER B O 1
ATOM 2675 N N . ARG B 1 100 ? 9.648 -18.453 1.088 1 90.12 100 ARG B N 1
ATOM 2676 C CA . ARG B 1 100 ? 10.109 -19.094 -0.142 1 90.12 100 ARG B CA 1
ATOM 2677 C C . ARG B 1 100 ? 9.867 -18.188 -1.348 1 90.12 100 ARG B C 1
ATOM 2679 O O . ARG B 1 100 ? 10.703 -18.109 -2.252 1 90.12 100 ARG B O 1
ATOM 2686 N N . LEU B 1 101 ? 8.742 -17.578 -1.318 1 94.06 101 LEU B N 1
ATOM 2687 C CA . LEU B 1 101 ? 8.43 -16.656 -2.406 1 94.06 101 LEU B CA 1
ATOM 2688 C C . LEU B 1 101 ? 9.414 -15.484 -2.432 1 94.06 101 LEU B C 1
ATOM 2690 O O . LEU B 1 101 ? 9.93 -15.125 -3.492 1 94.06 101 LEU B O 1
ATOM 2694 N N . ALA B 1 102 ? 9.672 -14.922 -1.232 1 95.31 102 ALA B N 1
ATOM 2695 C CA . ALA B 1 102 ? 10.625 -13.82 -1.154 1 95.31 102 ALA B CA 1
ATOM 2696 C C . ALA B 1 102 ? 12 -14.242 -1.668 1 95.31 102 ALA B C 1
ATOM 2698 O O . ALA B 1 102 ? 12.648 -13.5 -2.41 1 95.31 102 ALA B O 1
ATOM 2699 N N . SER B 1 103 ? 12.422 -15.422 -1.307 1 92.5 103 SER B N 1
ATOM 2700 C CA . SER B 1 103 ? 13.711 -15.953 -1.752 1 92.5 103 SER B CA 1
ATOM 2701 C C . SER B 1 103 ? 13.75 -16.094 -3.27 1 92.5 103 SER B C 1
ATOM 2703 O O . SER B 1 103 ? 14.758 -15.766 -3.902 1 92.5 103 SER B O 1
ATOM 2705 N N . PHE B 1 104 ? 12.688 -16.547 -3.789 1 93.69 104 PHE B N 1
ATOM 2706 C CA . PHE B 1 104 ? 12.602 -16.734 -5.234 1 93.69 104 PHE B CA 1
ATOM 2707 C C . PHE B 1 104 ? 12.641 -15.398 -5.957 1 93.69 104 PHE B C 1
ATOM 2709 O O . PHE B 1 104 ? 13.305 -15.258 -6.988 1 93.69 104 PHE B O 1
ATOM 2716 N N . LEU B 1 105 ? 11.969 -14.367 -5.441 1 96.38 105 LEU B N 1
ATOM 2717 C CA . LEU B 1 105 ? 11.852 -13.062 -6.082 1 96.38 105 LEU B CA 1
ATOM 2718 C C . LEU B 1 105 ? 13.156 -12.281 -5.969 1 96.38 105 LEU B C 1
ATOM 2720 O O . LEU B 1 105 ? 13.367 -11.312 -6.699 1 96.38 105 LEU B O 1
ATOM 2724 N N . SER B 1 106 ? 13.898 -12.625 -5.008 1 93.69 106 SER B N 1
ATOM 2725 C CA . SER B 1 106 ? 15.141 -11.898 -4.781 1 93.69 106 SER B CA 1
ATOM 2726 C C . SER B 1 106 ? 16.141 -12.148 -5.902 1 93.69 106 SER B C 1
ATOM 2728 O O . SER B 1 106 ? 16.328 -13.281 -6.336 1 93.69 106 SER B O 1
ATOM 2730 N N . ARG B 1 107 ? 16.516 -11.023 -6.43 1 76.44 107 ARG B N 1
ATOM 2731 C CA . ARG B 1 107 ? 17.406 -11.023 -7.582 1 76.44 107 ARG B CA 1
ATOM 2732 C C . ARG B 1 107 ? 18.703 -11.766 -7.266 1 76.44 107 ARG B C 1
ATOM 2734 O O . ARG B 1 107 ? 19.312 -11.539 -6.215 1 76.44 107 ARG B O 1
ATOM 2741 N N . ARG B 1 108 ? 18.922 -12.625 -8.297 1 73.75 108 ARG B N 1
ATOM 2742 C CA . ARG B 1 108 ? 20.266 -13.211 -8.289 1 73.75 108 ARG B CA 1
ATOM 2743 C C . ARG B 1 108 ? 21.172 -12.492 -9.273 1 73.75 108 ARG B C 1
ATOM 2745 O O . ARG B 1 108 ? 20.734 -12.055 -10.344 1 73.75 108 ARG B O 1
ATOM 2752 N N . GLU B 1 109 ? 22.234 -12.016 -8.789 1 70.94 109 GLU B N 1
ATOM 2753 C CA . GLU B 1 109 ? 23.188 -11.289 -9.625 1 70.94 109 GLU B CA 1
ATOM 2754 C C . GLU B 1 109 ? 23.359 -11.969 -10.984 1 70.94 109 GLU B C 1
ATOM 2756 O O . GLU B 1 109 ? 23.609 -13.172 -11.062 1 70.94 109 GLU B O 1
ATOM 2761 N N . GLY B 1 110 ? 23.141 -11.133 -12.008 1 76.81 110 GLY B N 1
ATOM 2762 C CA . GLY B 1 110 ? 23.406 -11.594 -13.359 1 76.81 110 GLY B CA 1
ATOM 2763 C C . GLY B 1 110 ? 22.234 -12.297 -14.008 1 76.81 110 GLY B C 1
ATOM 2764 O O . GLY B 1 110 ? 22.25 -12.586 -15.203 1 76.81 110 GLY B O 1
ATOM 2765 N N . ALA B 1 111 ? 21.234 -12.656 -13.305 1 80.69 111 ALA B N 1
ATOM 2766 C CA . ALA B 1 111 ? 20.078 -13.359 -13.867 1 80.69 111 ALA B CA 1
ATOM 2767 C C . ALA B 1 111 ? 18.922 -12.398 -14.125 1 80.69 111 ALA B C 1
ATOM 2769 O O . ALA B 1 111 ? 18.844 -11.336 -13.492 1 80.69 111 ALA B O 1
ATOM 2770 N N . ALA B 1 112 ? 18.219 -12.742 -15.117 1 87.62 112 ALA B N 1
ATOM 2771 C CA . ALA B 1 112 ? 16.984 -11.992 -15.336 1 87.62 112 ALA B CA 1
ATOM 2772 C C . ALA B 1 112 ? 16.047 -12.125 -14.148 1 87.62 112 ALA B C 1
ATOM 2774 O O . ALA B 1 112 ? 15.914 -13.203 -13.562 1 87.62 112 ALA B O 1
ATOM 2775 N N . PRO B 1 113 ? 15.461 -11.031 -13.797 1 91.06 113 PRO B N 1
ATOM 2776 C CA . PRO B 1 113 ? 14.508 -11.133 -12.688 1 91.06 113 PRO B CA 1
ATOM 2777 C C . PRO B 1 113 ? 13.383 -12.125 -12.969 1 91.06 113 PRO B C 1
ATOM 2779 O O . PRO B 1 113 ? 12.852 -12.164 -14.078 1 91.06 113 PRO B O 1
ATOM 2782 N N . PRO B 1 114 ? 13.055 -12.898 -12.016 1 92.56 114 PRO B N 1
ATOM 2783 C CA . PRO B 1 114 ? 11.977 -13.875 -12.219 1 92.56 114 PRO B CA 1
ATOM 2784 C C . PRO B 1 114 ? 10.617 -13.203 -12.445 1 92.56 114 PRO B C 1
ATOM 2786 O O . PRO B 1 114 ? 10.336 -12.156 -11.867 1 92.56 114 PRO B O 1
ATOM 2789 N N . GLU B 1 115 ? 9.852 -13.875 -13.258 1 94.75 115 GLU B N 1
ATOM 2790 C CA . GLU B 1 115 ? 8.477 -13.438 -13.484 1 94.75 115 GLU B CA 1
ATOM 2791 C C . GLU B 1 115 ? 7.535 -13.992 -12.43 1 94.75 115 GLU B C 1
ATOM 2793 O O . GLU B 1 115 ? 7.699 -15.133 -11.977 1 94.75 115 GLU B O 1
ATOM 2798 N N . PHE B 1 116 ? 6.582 -13.227 -12.062 1 97.06 116 PHE B N 1
ATOM 2799 C CA . PHE B 1 116 ? 5.523 -13.656 -11.156 1 97.06 116 PHE B CA 1
ATOM 2800 C C . PHE B 1 116 ? 4.211 -12.961 -11.492 1 97.06 116 PHE B C 1
ATOM 2802 O O . PHE B 1 116 ? 4.168 -12.078 -12.352 1 97.06 116 PHE B O 1
ATOM 2809 N N . ARG B 1 117 ? 3.166 -13.469 -10.875 1 97.88 117 ARG B N 1
ATOM 2810 C CA . ARG B 1 117 ? 1.845 -12.891 -11.109 1 97.88 117 ARG B CA 1
ATOM 2811 C C . ARG B 1 117 ? 1.24 -12.359 -9.82 1 97.88 117 ARG B C 1
ATOM 2813 O O . ARG B 1 117 ? 1.461 -12.922 -8.742 1 97.88 117 ARG B O 1
ATOM 2820 N N . VAL B 1 118 ? 0.53 -11.289 -9.961 1 98.62 118 VAL B N 1
ATOM 2821 C CA . VAL B 1 118 ? -0.268 -10.719 -8.875 1 98.62 118 VAL B CA 1
ATOM 2822 C C . VAL B 1 118 ? -1.751 -10.812 -9.227 1 98.62 118 VAL B C 1
ATOM 2824 O O . VAL B 1 118 ? -2.174 -10.375 -10.297 1 98.62 118 VAL B O 1
ATOM 2827 N N . HIS B 1 119 ? -2.5 -11.359 -8.383 1 98.12 119 HIS B N 1
ATOM 2828 C CA . HIS B 1 119 ? -3.947 -11.461 -8.539 1 98.12 119 HIS B CA 1
ATOM 2829 C C . HIS B 1 119 ? -4.672 -10.602 -7.508 1 98.12 119 HIS B C 1
ATOM 2831 O O . HIS B 1 119 ? -4.449 -10.75 -6.305 1 98.12 119 HIS B O 1
ATOM 2837 N N . LEU B 1 120 ? -5.496 -9.688 -8 1 98.19 120 LEU B N 1
ATOM 2838 C CA . LEU B 1 120 ? -6.363 -8.914 -7.117 1 98.19 120 LEU B CA 1
ATOM 2839 C C . LEU B 1 120 ? -7.711 -9.609 -6.938 1 98.19 120 LEU B C 1
ATOM 2841 O O . LEU B 1 120 ? -8.43 -9.844 -7.91 1 98.19 120 LEU B O 1
ATOM 2845 N N . LEU B 1 121 ? -8.109 -9.867 -5.688 1 97.38 121 LEU B N 1
ATOM 2846 C CA . LEU B 1 121 ? -9.148 -10.852 -5.422 1 97.38 121 LEU B CA 1
ATOM 2847 C C . LEU B 1 121 ? -10.516 -10.188 -5.328 1 97.38 121 LEU B C 1
ATOM 2849 O O . LEU B 1 121 ? -10.625 -9.047 -4.883 1 97.38 121 LEU B O 1
ATOM 2853 N N . SER B 1 122 ? -11.469 -11 -5.707 1 96.75 122 SER B N 1
ATOM 2854 C CA . SER B 1 122 ? -12.867 -10.609 -5.543 1 96.75 122 SER B CA 1
ATOM 2855 C C . SER B 1 122 ? -13.484 -11.266 -4.309 1 96.75 122 SER B C 1
ATOM 2857 O O . SER B 1 122 ? -12.883 -12.164 -3.713 1 96.75 122 SER B O 1
ATOM 2859 N N . THR B 1 123 ? -14.688 -10.812 -3.988 1 95.38 123 THR B N 1
ATOM 2860 C CA . THR B 1 123 ? -15.375 -11.312 -2.803 1 95.38 123 THR B CA 1
ATOM 2861 C C . THR B 1 123 ? -15.711 -12.789 -2.951 1 95.38 123 THR B C 1
ATOM 2863 O O . THR B 1 123 ? -16.031 -13.461 -1.969 1 95.38 123 THR B O 1
ATOM 2866 N N . GLU B 1 124 ? -15.578 -13.359 -4.09 1 93.25 124 GLU B N 1
ATOM 2867 C CA . GLU B 1 124 ? -15.859 -14.773 -4.332 1 93.25 124 GLU B CA 1
ATOM 2868 C C . GLU B 1 124 ? -14.664 -15.648 -3.959 1 93.25 124 GLU B C 1
ATOM 2870 O O . GLU B 1 124 ? -14.758 -16.875 -3.98 1 93.25 124 GLU B O 1
ATOM 2875 N N . GLN B 1 125 ? -13.625 -15 -3.6 1 95.44 125 GLN B N 1
ATOM 2876 C CA . GLN B 1 125 ? -12.383 -15.766 -3.48 1 95.44 125 GLN B CA 1
ATOM 2877 C C . GLN B 1 125 ? -11.867 -15.742 -2.047 1 95.44 125 GLN B C 1
ATOM 2879 O O . GLN B 1 125 ? -10.648 -15.75 -1.821 1 95.44 125 GLN B O 1
ATOM 2884 N N . GLU B 1 126 ? -12.766 -15.641 -1.135 1 95.88 126 GLU B N 1
ATOM 2885 C CA . GLU B 1 126 ? -12.352 -15.688 0.265 1 95.88 126 GLU B CA 1
ATOM 2886 C C . GLU B 1 126 ? -11.586 -16.969 0.574 1 95.88 126 GLU B C 1
ATOM 2888 O O . GLU B 1 126 ? -10.539 -16.938 1.22 1 95.88 126 GLU B O 1
ATOM 2893 N N . SER B 1 127 ? -12.133 -18.125 0.116 1 94.19 127 SER B N 1
ATOM 2894 C CA . SER B 1 127 ? -11.516 -19.422 0.388 1 94.19 127 SER B CA 1
ATOM 2895 C C . SER B 1 127 ? -10.117 -19.5 -0.216 1 94.19 127 SER B C 1
ATOM 2897 O O . SER B 1 127 ? -9.211 -20.094 0.378 1 94.19 127 SER B O 1
ATOM 2899 N N . ILE B 1 128 ? -9.93 -18.906 -1.324 1 95.19 128 ILE B N 1
ATOM 2900 C CA . ILE B 1 128 ? -8.633 -18.891 -1.992 1 95.19 128 ILE B CA 1
ATOM 2901 C C . ILE B 1 128 ? -7.652 -18.031 -1.188 1 95.19 128 ILE B C 1
ATOM 2903 O O . ILE B 1 128 ? -6.5 -18.422 -0.995 1 95.19 128 ILE B O 1
ATOM 2907 N N . ALA B 1 129 ? -8.133 -16.859 -0.772 1 97.19 129 ALA B N 1
ATOM 2908 C CA . ALA B 1 129 ? -7.301 -16 0.062 1 97.19 129 ALA B CA 1
ATOM 2909 C C . ALA B 1 129 ? -6.797 -16.75 1.293 1 97.19 129 ALA B C 1
ATOM 2911 O O . ALA B 1 129 ? -5.617 -16.672 1.641 1 97.19 129 ALA B O 1
ATOM 2912 N N . ARG B 1 130 ? -7.633 -17.516 1.886 1 95.19 130 ARG B N 1
ATOM 2913 C CA . ARG B 1 130 ? -7.277 -18.281 3.074 1 95.19 130 ARG B CA 1
ATOM 2914 C C . ARG B 1 130 ? -6.25 -19.359 2.742 1 95.19 130 ARG B C 1
ATOM 2916 O O . ARG B 1 130 ? -5.316 -19.594 3.512 1 95.19 130 ARG B O 1
ATOM 2923 N N . ALA B 1 131 ? -6.445 -20 1.645 1 93.75 131 ALA B N 1
ATOM 2924 C CA . ALA B 1 131 ? -5.566 -21.094 1.241 1 93.75 131 ALA B CA 1
ATOM 2925 C C . ALA B 1 131 ? -4.133 -20.594 1.052 1 93.75 131 ALA B C 1
ATOM 2927 O O . ALA B 1 131 ? -3.182 -21.281 1.434 1 93.75 131 ALA B O 1
ATOM 2928 N N . PHE B 1 132 ? -3.971 -19.438 0.547 1 95.06 132 PHE B N 1
ATOM 2929 C CA . PHE B 1 132 ? -2.635 -18.938 0.247 1 95.06 132 PHE B CA 1
ATOM 2930 C C . PHE B 1 132 ? -2.07 -18.156 1.428 1 95.06 132 PHE B C 1
ATOM 2932 O O . PHE B 1 132 ? -0.923 -17.719 1.391 1 95.06 132 PHE B O 1
ATOM 2939 N N . ALA B 1 133 ? -2.898 -17.828 2.438 1 93.06 133 ALA B N 1
ATOM 2940 C CA . ALA B 1 133 ? -2.408 -17.156 3.637 1 93.06 133 ALA B CA 1
ATOM 2941 C C . ALA B 1 133 ? -1.723 -18.141 4.578 1 93.06 133 ALA B C 1
ATOM 2943 O O . ALA B 1 133 ? -0.945 -17.75 5.449 1 93.06 133 ALA B O 1
ATOM 2944 N N . ARG B 1 134 ? -2.059 -19.422 4.688 1 67.5 134 ARG B N 1
ATOM 2945 C CA . ARG B 1 134 ? -1.646 -20.453 5.637 1 67.5 134 ARG B CA 1
ATOM 2946 C C . ARG B 1 134 ? -0.204 -20.875 5.387 1 67.5 134 ARG B C 1
ATOM 2948 O O . ARG B 1 134 ? 0.482 -21.328 6.309 1 67.5 134 ARG B O 1
ATOM 2955 N N . GLN B 1 135 ? 0.289 -20.953 4.199 1 54.75 135 GLN B N 1
ATOM 2956 C CA . GLN B 1 135 ? 1.469 -21.781 3.986 1 54.75 135 GLN B CA 1
ATOM 2957 C C . GLN B 1 135 ? 2.707 -21.156 4.617 1 54.75 135 GLN B C 1
ATOM 2959 O O . GLN B 1 135 ? 3.809 -21.703 4.516 1 54.75 135 GLN B O 1
ATOM 2964 N N . ALA B 1 136 ? 2.691 -19.969 5.109 1 45.66 136 ALA B N 1
ATOM 2965 C CA . ALA B 1 136 ? 4 -19.703 5.711 1 45.66 136 ALA B CA 1
ATOM 2966 C C . ALA B 1 136 ? 4.246 -20.625 6.902 1 45.66 136 ALA B C 1
ATOM 2968 O O . ALA B 1 136 ? 3.393 -20.75 7.785 1 45.66 136 ALA B O 1
ATOM 2969 N N . PRO B 1 137 ? 4.977 -21.641 6.859 1 37.91 137 PRO B N 1
ATOM 2970 C CA . PRO B 1 137 ? 5.238 -22.359 8.102 1 37.91 137 PRO B CA 1
ATOM 2971 C C . PRO B 1 137 ? 5.277 -21.453 9.328 1 37.91 137 PRO B C 1
ATOM 2973 O O . PRO B 1 137 ? 6.027 -20.469 9.352 1 37.91 137 PRO B O 1
ATOM 2976 N N . LEU B 1 138 ? 4.098 -21.047 9.836 1 34.88 138 LEU B N 1
ATOM 2977 C CA . LEU B 1 138 ? 4.309 -20.406 11.133 1 34.88 138 LEU B CA 1
ATOM 2978 C C . LEU B 1 138 ? 5.449 -21.078 11.891 1 34.88 138 LEU B C 1
ATOM 2980 O O . LEU B 1 138 ? 5.625 -22.297 11.812 1 34.88 138 LEU B O 1
ATOM 2984 N N . PRO B 1 139 ? 6.434 -20.344 12.281 1 33.38 139 PRO B N 1
ATOM 2985 C CA . PRO B 1 139 ? 7.316 -21.078 13.18 1 33.38 139 PRO B CA 1
ATOM 2986 C C . PRO B 1 139 ? 6.551 -21.938 14.188 1 33.38 139 PRO B C 1
ATOM 2988 O O . PRO B 1 139 ? 5.465 -21.562 14.625 1 33.38 139 PRO B O 1
ATOM 2991 N N . ALA B 1 140 ? 6.66 -23.234 14.203 1 29.98 140 ALA B N 1
ATOM 2992 C CA . ALA B 1 140 ? 6.145 -24.047 15.312 1 29.98 140 ALA B CA 1
ATOM 2993 C C . ALA B 1 140 ? 6.07 -23.219 16.594 1 29.98 140 ALA B C 1
ATOM 2995 O O . ALA B 1 140 ? 6.977 -22.438 16.891 1 29.98 140 ALA B O 1
ATOM 2996 N N . PRO B 1 141 ? 4.953 -22.953 17.141 1 30.17 141 PRO B N 1
ATOM 2997 C CA . PRO B 1 141 ? 5.086 -22.406 18.484 1 30.17 141 PRO B CA 1
ATOM 2998 C C . PRO B 1 141 ? 6.328 -22.906 19.219 1 30.17 141 PRO B C 1
ATOM 3000 O O . PRO B 1 141 ? 6.668 -24.094 19.109 1 30.17 141 PRO B O 1
ATOM 3003 N N . ALA B 1 142 ? 7.277 -22.125 19.578 1 30.39 142 ALA B N 1
ATOM 3004 C CA . ALA B 1 142 ? 8.375 -22.516 20.469 1 30.39 142 ALA B CA 1
ATOM 3005 C C . ALA B 1 142 ? 7.883 -23.453 21.562 1 30.39 142 ALA B C 1
ATOM 3007 O O . ALA B 1 142 ? 7.402 -23 22.594 1 30.39 142 ALA B O 1
ATOM 3008 N N . GLN B 1 143 ? 7.016 -24.375 21.297 1 29.38 143 GLN B N 1
ATOM 3009 C CA . GLN B 1 143 ? 6.969 -25.25 22.484 1 29.38 143 GLN B CA 1
ATOM 3010 C C . GLN B 1 143 ? 8.375 -25.609 22.953 1 29.38 143 GLN B C 1
ATOM 3012 O O . GLN B 1 143 ? 9.25 -25.891 22.141 1 29.38 143 GLN B O 1
ATOM 3017 N N . PRO B 1 144 ? 8.703 -25.203 24.156 1 29.06 144 PRO B N 1
ATOM 3018 C CA . PRO B 1 144 ? 9.961 -25.688 24.734 1 29.06 144 PRO B CA 1
ATOM 3019 C C . PRO B 1 144 ? 10.25 -27.141 24.375 1 29.06 144 PRO B C 1
ATOM 3021 O O . PRO B 1 144 ? 9.375 -28.016 24.516 1 29.06 144 PRO B O 1
ATOM 3024 N N . SER B 1 145 ? 10.977 -27.344 23.281 1 30.59 145 SER B N 1
ATOM 3025 C CA . SER B 1 145 ? 11.422 -28.719 23.062 1 30.59 145 SER B CA 1
ATOM 3026 C C . SER B 1 145 ? 11.766 -29.406 24.391 1 30.59 145 SER B C 1
ATOM 3028 O O . SER B 1 145 ? 12.461 -28.812 25.234 1 30.59 145 SER B O 1
ATOM 3030 N N . PRO B 1 146 ? 10.938 -30.188 24.875 1 34.06 146 PRO B N 1
ATOM 3031 C CA . PRO B 1 146 ? 11.5 -30.859 26.047 1 34.06 146 PRO B CA 1
ATOM 3032 C C . PRO B 1 146 ? 12.93 -31.359 25.812 1 34.06 146 PRO B C 1
ATOM 3034 O O . PRO B 1 146 ? 13.328 -31.562 24.672 1 34.06 146 PRO B O 1
ATOM 3037 N N . PRO B 1 147 ? 13.812 -31.203 26.766 1 31.2 147 PRO B N 1
ATOM 3038 C CA . PRO B 1 147 ? 15.195 -31.656 26.625 1 31.2 147 PRO B CA 1
ATOM 3039 C C . PRO B 1 147 ? 15.297 -33.031 25.938 1 31.2 147 PRO B C 1
ATOM 3041 O O . PRO B 1 147 ? 14.406 -33.875 26.078 1 31.2 147 PRO B O 1
ATOM 3044 N N . PRO B 1 148 ? 15.898 -33.031 24.766 1 29.94 148 PRO B N 1
ATOM 3045 C CA . PRO B 1 148 ? 16.047 -34.375 24.141 1 29.94 148 PRO B CA 1
ATOM 3046 C C . PRO B 1 148 ? 16.344 -35.469 25.156 1 29.94 148 PRO B C 1
ATOM 3048 O O . PRO B 1 148 ? 17.062 -35.219 26.141 1 29.94 148 PRO B O 1
ATOM 3051 N N . PRO B 1 149 ? 15.422 -36.25 25.438 1 33.16 149 PRO B N 1
ATOM 3052 C CA . PRO B 1 149 ? 15.961 -37.312 26.281 1 33.16 149 PRO B CA 1
ATOM 3053 C C . PRO B 1 149 ? 17.297 -37.875 25.766 1 33.16 149 PRO B C 1
ATOM 3055 O O . PRO B 1 149 ? 17.578 -37.781 24.578 1 33.16 149 PRO B O 1
ATOM 3058 N N . THR B 1 150 ? 18.406 -38 26.578 1 32.06 150 THR B N 1
ATOM 3059 C CA . THR B 1 150 ? 19.781 -38.438 26.438 1 32.06 150 THR B CA 1
ATOM 3060 C C . THR B 1 150 ? 19.859 -39.656 25.5 1 32.06 150 THR B C 1
ATOM 3062 O O . THR B 1 150 ? 20.812 -39.781 24.719 1 32.06 150 THR B O 1
ATOM 3065 N N . SER B 1 151 ? 19.156 -40.75 25.844 1 31.3 151 SER B N 1
ATOM 3066 C CA . SER B 1 151 ? 19.812 -42.031 25.547 1 31.3 151 SER B CA 1
ATOM 3067 C C . SER B 1 151 ? 19.531 -42.469 24.109 1 31.3 151 SER B C 1
ATOM 3069 O O . SER B 1 151 ? 19.812 -43.625 23.75 1 31.3 151 SER B O 1
ATOM 3071 N N . VAL B 1 152 ? 18.719 -41.75 23.328 1 30.36 152 VAL B N 1
ATOM 3072 C CA . VAL B 1 152 ? 18.297 -42.75 22.328 1 30.36 152 VAL B CA 1
ATOM 3073 C C . VAL B 1 152 ? 19.5 -43.125 21.469 1 30.36 152 VAL B C 1
ATOM 3075 O O . VAL B 1 152 ? 20.391 -42.312 21.219 1 30.36 152 VAL B O 1
ATOM 3078 N N . SER B 1 153 ? 19.656 -44.438 21.141 1 30.7 153 SER B N 1
ATOM 3079 C CA . SER B 1 153 ? 20.578 -45.312 20.406 1 30.7 153 SER B CA 1
ATOM 3080 C C . SER B 1 153 ? 20.766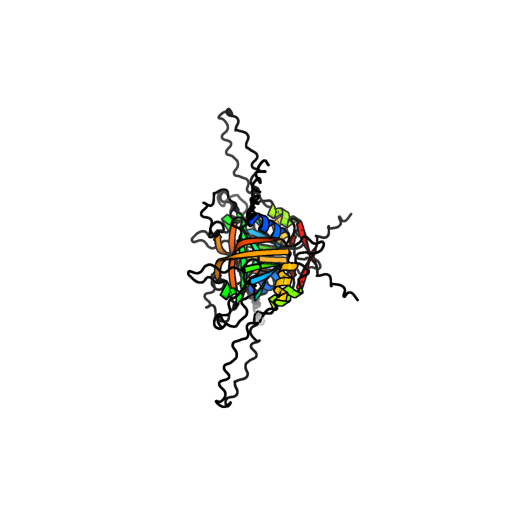 -44.812 18.969 1 30.7 153 SER B C 1
ATOM 3082 O O . SER B 1 153 ? 19.875 -44.156 18.422 1 30.7 153 SER B O 1
ATOM 3084 N N . ALA B 1 154 ? 21.938 -44.969 18.281 1 35.22 154 ALA B N 1
ATOM 3085 C CA . ALA B 1 154 ? 22.734 -44.688 17.094 1 35.22 154 ALA B CA 1
ATOM 3086 C C . ALA B 1 154 ? 21.969 -45.031 15.828 1 35.22 154 ALA B C 1
ATOM 3088 O O . ALA B 1 154 ? 22.5 -44.938 14.719 1 35.22 154 ALA B O 1
ATOM 3089 N N . GLY B 1 155 ? 20.891 -45.875 15.898 1 31.81 155 GLY B N 1
ATOM 3090 C CA . GLY B 1 155 ? 20.828 -46.625 14.648 1 31.81 155 GLY B CA 1
ATOM 3091 C C . GLY B 1 155 ? 20.547 -45.719 13.445 1 31.81 155 GLY B C 1
ATOM 3092 O O . GLY B 1 155 ? 21.391 -45.562 12.57 1 31.81 155 GLY B O 1
ATOM 3093 N N . ASN B 1 156 ? 19.172 -45.75 12.984 1 31.95 156 ASN B N 1
ATOM 3094 C CA . ASN B 1 156 ? 18.781 -45.688 11.578 1 31.95 156 ASN B CA 1
ATOM 3095 C C . ASN B 1 156 ? 18.906 -44.25 11.039 1 31.95 156 ASN B C 1
ATOM 3097 O O . ASN B 1 156 ? 18.406 -43.312 11.648 1 31.95 156 ASN B O 1
ATOM 3101 N N . ASP B 1 157 ? 19.938 -43.906 10.266 1 34.84 157 ASP B N 1
ATOM 3102 C CA . ASP B 1 157 ? 20.188 -42.781 9.367 1 34.84 157 ASP B CA 1
ATOM 3103 C C . ASP B 1 157 ? 18.922 -42.375 8.633 1 34.84 157 ASP B C 1
ATOM 3105 O O . ASP B 1 157 ? 18.625 -42.875 7.555 1 34.84 157 ASP B O 1
ATOM 3109 N N . SER B 1 158 ? 17.719 -42.375 9.242 1 34.81 158 SER B N 1
ATOM 3110 C CA . SER B 1 158 ? 16.578 -41.875 8.469 1 34.81 158 SER B CA 1
ATOM 3111 C C . SER B 1 158 ? 16.922 -40.531 7.785 1 34.81 158 SER B C 1
ATOM 3113 O O . SER B 1 158 ? 17.172 -39.531 8.453 1 34.81 158 SER B O 1
ATOM 3115 N N . HIS B 1 159 ? 17.641 -40.594 6.672 1 36.72 159 HIS B N 1
ATOM 3116 C CA . HIS B 1 159 ? 17.625 -39.469 5.715 1 36.72 159 HIS B CA 1
ATOM 3117 C C . HIS B 1 159 ? 16.312 -38.719 5.762 1 36.72 159 HIS B C 1
ATOM 3119 O O . HIS B 1 159 ? 15.25 -39.281 5.488 1 36.72 159 HIS B O 1
ATOM 3125 N N . GLY B 1 160 ? 16.031 -38 6.711 1 37.78 160 GLY B N 1
ATOM 3126 C CA . GLY B 1 160 ? 14.906 -37.094 6.809 1 37.78 160 GLY B CA 1
ATOM 3127 C C . GLY B 1 160 ? 14.43 -36.594 5.461 1 37.78 160 GLY B C 1
ATOM 3128 O O . GLY B 1 160 ? 15.242 -36.25 4.594 1 37.78 160 GLY B O 1
ATOM 3129 N N . ALA B 1 161 ? 13.312 -37.219 4.879 1 38.41 161 ALA B N 1
ATOM 3130 C CA . ALA B 1 161 ? 12.633 -36.75 3.672 1 38.41 161 ALA B CA 1
ATOM 3131 C C . ALA B 1 161 ? 12.734 -35.25 3.533 1 38.41 161 ALA B C 1
ATOM 3133 O O . ALA B 1 161 ? 12.641 -34.5 4.523 1 38.41 161 ALA B O 1
ATOM 3134 N N . PRO B 1 162 ? 13.391 -34.781 2.461 1 41.28 162 PRO B N 1
ATOM 3135 C CA . PRO B 1 162 ? 13.406 -33.312 2.268 1 41.28 162 PRO B CA 1
ATOM 3136 C C . PRO B 1 162 ? 12.07 -32.656 2.611 1 41.28 162 PRO B C 1
ATOM 3138 O O . PRO B 1 162 ? 11.023 -33.312 2.527 1 41.28 162 PRO B O 1
ATOM 3141 N N . PRO B 1 163 ? 12.07 -31.672 3.426 1 42.75 163 PRO B N 1
ATOM 3142 C CA . PRO B 1 163 ? 10.812 -31.016 3.768 1 42.75 163 PRO B CA 1
ATOM 3143 C C . PRO B 1 163 ? 9.867 -30.875 2.572 1 42.75 163 PRO B C 1
ATOM 3145 O O . PRO B 1 163 ? 10.305 -30.484 1.484 1 42.75 163 PRO B O 1
ATOM 3148 N N . VAL B 1 164 ? 8.93 -31.781 2.424 1 42.78 164 VAL B N 1
ATOM 3149 C CA . VAL B 1 164 ? 7.891 -31.703 1.4 1 42.78 164 VAL B CA 1
ATOM 3150 C C . VAL B 1 164 ? 7.402 -30.266 1.264 1 42.78 164 VAL B C 1
ATOM 3152 O O . VAL B 1 164 ? 6.961 -29.656 2.242 1 42.78 164 VAL B O 1
ATOM 3155 N N . LEU B 1 165 ? 7.902 -29.547 0.257 1 52.75 165 LEU B N 1
ATOM 3156 C CA . LEU B 1 165 ? 7.371 -28.219 -0.066 1 52.75 165 LEU B CA 1
ATOM 3157 C C . LEU B 1 165 ? 5.848 -28.234 -0.069 1 52.75 165 LEU B C 1
ATOM 3159 O O . LEU B 1 165 ? 5.23 -29.203 -0.532 1 52.75 165 LEU B O 1
ATOM 3163 N N . PRO B 1 166 ? 5.246 -27.516 0.877 1 57.53 166 PRO B N 1
ATOM 3164 C CA . PRO B 1 166 ? 3.785 -27.469 0.754 1 57.53 166 PRO B CA 1
ATOM 3165 C C . PRO B 1 166 ? 3.32 -27.328 -0.693 1 57.53 166 PRO B C 1
ATOM 3167 O O . PRO B 1 166 ? 3.844 -26.484 -1.434 1 57.53 166 PRO B O 1
ATOM 3170 N N . VAL B 1 167 ? 2.787 -28.375 -1.218 1 68.75 167 VAL B N 1
ATOM 3171 C CA . VAL B 1 167 ? 2.316 -28.438 -2.598 1 68.75 167 VAL B CA 1
ATOM 3172 C C . VAL B 1 167 ? 0.91 -27.844 -2.686 1 68.75 167 VAL B C 1
ATOM 3174 O O . VAL B 1 167 ? -0.022 -28.344 -2.055 1 68.75 167 VAL B O 1
ATOM 3177 N N . PHE B 1 168 ? 0.833 -26.594 -3.248 1 86.06 168 PHE B N 1
ATOM 3178 C CA . PHE B 1 168 ? -0.478 -26.031 -3.545 1 86.06 168 PHE B CA 1
ATOM 3179 C C . PHE B 1 168 ? -1.211 -26.875 -4.578 1 86.06 168 PHE B C 1
ATOM 3181 O O . PHE B 1 168 ? -0.603 -27.359 -5.531 1 86.06 168 PHE B O 1
ATOM 3188 N N . ASP B 1 169 ? -2.504 -27.094 -4.297 1 87.81 169 ASP B N 1
ATOM 3189 C CA . ASP B 1 169 ? -3.359 -27.734 -5.289 1 87.81 169 ASP B CA 1
ATOM 3190 C C . ASP B 1 169 ? -3.436 -26.906 -6.57 1 87.81 169 ASP B C 1
ATOM 3192 O O . ASP B 1 169 ? -3.666 -25.703 -6.52 1 87.81 169 ASP B O 1
ATOM 3196 N N . SER B 1 170 ? -3.215 -27.562 -7.676 1 87.94 170 SER B N 1
ATOM 3197 C CA . SER B 1 170 ? -3.219 -26.891 -8.961 1 87.94 170 SER B CA 1
ATOM 3198 C C . SER B 1 170 ? -4.547 -26.172 -9.211 1 87.94 170 SER B C 1
ATOM 3200 O O . SER B 1 170 ? -4.594 -25.172 -9.922 1 87.94 170 SER B O 1
ATOM 3202 N N . SER B 1 171 ? -5.633 -26.688 -8.664 1 92.12 171 SER B N 1
ATOM 3203 C CA . SER B 1 171 ? -6.953 -26.109 -8.867 1 92.12 171 SER B CA 1
ATOM 3204 C C . SER B 1 171 ? -7.023 -24.703 -8.273 1 92.12 171 SER B C 1
ATOM 3206 O O . SER B 1 171 ? -7.828 -23.875 -8.719 1 92.12 171 SER B O 1
ATOM 3208 N N . LEU B 1 172 ? -6.219 -24.438 -7.309 1 93.62 172 LEU B N 1
ATOM 3209 C CA . LEU B 1 172 ? -6.195 -23.125 -6.684 1 93.62 172 LEU B CA 1
ATOM 3210 C C . LEU B 1 172 ? -5.762 -22.047 -7.68 1 93.62 172 LEU B C 1
ATOM 3212 O O . LEU B 1 172 ? -6.316 -20.953 -7.695 1 93.62 172 LEU B O 1
ATOM 3216 N N . PHE B 1 173 ? -4.824 -22.438 -8.477 1 93.94 173 PHE B N 1
ATOM 3217 C CA . PHE B 1 173 ? -4.293 -21.484 -9.445 1 93.94 173 PHE B CA 1
ATOM 3218 C C . PHE B 1 173 ? -5.312 -21.203 -10.547 1 93.94 173 PHE B C 1
ATOM 3220 O O . PHE B 1 173 ? -5.43 -20.078 -11.023 1 93.94 173 PHE B O 1
ATOM 3227 N N . GLU B 1 174 ? -6.031 -22.188 -10.914 1 92.06 174 GLU B N 1
ATOM 3228 C CA . GLU B 1 174 ? -7.109 -22 -11.883 1 92.06 174 GLU B CA 1
ATOM 3229 C C . GLU B 1 174 ? -8.211 -21.109 -11.32 1 92.06 174 GLU B C 1
ATOM 3231 O O . GLU B 1 174 ? -8.734 -20.25 -12.031 1 92.06 174 GLU B O 1
ATOM 3236 N N . GLN B 1 175 ? -8.547 -21.391 -10.094 1 92.88 175 GLN B N 1
ATOM 3237 C CA . GLN B 1 175 ? -9.586 -20.609 -9.438 1 92.88 175 GLN B CA 1
ATOM 3238 C C . GLN B 1 175 ? -9.164 -19.141 -9.305 1 92.88 175 GLN B C 1
ATOM 3240 O O . GLN B 1 175 ? -10 -18.25 -9.406 1 92.88 175 GLN B O 1
ATOM 3245 N N . LEU B 1 176 ? -7.91 -18.922 -9.078 1 94.31 176 LEU B N 1
ATOM 3246 C CA . LEU B 1 176 ? -7.375 -17.562 -9.016 1 94.31 176 LEU B CA 1
ATOM 3247 C C . LEU B 1 176 ? -7.637 -16.812 -10.32 1 94.31 176 LEU B C 1
ATOM 3249 O O . LEU B 1 176 ? -8.125 -15.688 -10.305 1 94.31 176 LEU B O 1
ATOM 3253 N N . GLU B 1 177 ? -7.352 -17.469 -11.344 1 90.75 177 GLU B N 1
ATOM 3254 C CA . GLU B 1 177 ? -7.469 -16.828 -12.648 1 90.75 177 GLU B CA 1
ATOM 3255 C C . GLU B 1 177 ? -8.93 -16.609 -13.023 1 90.75 177 GLU B C 1
ATOM 3257 O O . GLU B 1 177 ? -9.258 -15.625 -13.688 1 90.75 177 GLU B O 1
ATOM 3262 N N . ALA B 1 178 ? -9.781 -17.438 -12.578 1 90.56 178 ALA B N 1
ATOM 3263 C CA . ALA B 1 178 ? -11.172 -17.453 -13.039 1 90.56 178 ALA B CA 1
ATOM 3264 C C . ALA B 1 178 ? -11.977 -16.344 -12.367 1 90.56 178 ALA B C 1
ATOM 3266 O O . ALA B 1 178 ? -12.914 -15.805 -12.953 1 90.56 178 ALA B O 1
ATOM 3267 N N . ALA B 1 179 ? -11.617 -15.961 -11.141 1 93.06 179 ALA B N 1
ATOM 3268 C CA . ALA B 1 179 ? -12.578 -15.156 -10.375 1 93.06 179 ALA B CA 1
ATOM 3269 C C . ALA B 1 179 ? -11.938 -13.875 -9.867 1 93.06 179 ALA B C 1
ATOM 3271 O O . ALA B 1 179 ? -12.594 -13.055 -9.219 1 93.06 179 ALA B O 1
ATOM 3272 N N . SER B 1 180 ? -10.641 -13.664 -10.164 1 96.19 180 SER B N 1
ATOM 3273 C CA . SER B 1 180 ? -9.984 -12.445 -9.703 1 96.19 180 SER B CA 1
ATOM 3274 C C . SER B 1 180 ? -10.523 -11.227 -10.445 1 96.19 180 SER B C 1
ATOM 3276 O O . SER B 1 180 ? -11.023 -11.344 -11.57 1 96.19 180 SER B O 1
ATOM 3278 N N . LEU B 1 181 ? -10.469 -10.078 -9.805 1 96.75 181 LEU B N 1
ATOM 3279 C CA . LEU B 1 181 ? -10.812 -8.828 -10.469 1 96.75 181 LEU B CA 1
ATOM 3280 C C . LEU B 1 181 ? -9.898 -8.578 -11.664 1 96.75 181 LEU B C 1
ATOM 3282 O O . LEU B 1 181 ? -10.273 -7.879 -12.609 1 96.75 181 LEU B O 1
ATOM 3286 N N . GLY B 1 182 ? -8.742 -9.102 -11.602 1 96.69 182 GLY B N 1
ATOM 3287 C CA . GLY B 1 182 ? -7.699 -9.047 -12.609 1 96.69 182 GLY B CA 1
ATOM 3288 C C . GLY B 1 182 ? -6.355 -9.539 -12.117 1 96.69 182 GLY B C 1
ATOM 3289 O O . GLY B 1 182 ? -6.203 -9.852 -10.93 1 96.69 182 GLY B O 1
ATOM 3290 N N . SER B 1 183 ? -5.422 -9.641 -13.016 1 97.25 183 SER B N 1
ATOM 3291 C CA . SER B 1 183 ? -4.07 -10.078 -12.688 1 97.25 183 SER B CA 1
ATOM 3292 C C . SER B 1 183 ? -3.025 -9.289 -13.461 1 97.25 183 SER B C 1
ATOM 3294 O O . SER B 1 183 ? -3.348 -8.641 -14.461 1 97.25 183 SER B O 1
ATOM 3296 N N . MET B 1 184 ? -1.847 -9.297 -12.93 1 97.69 184 MET B N 1
ATOM 3297 C CA . MET B 1 184 ? -0.707 -8.633 -13.555 1 97.69 184 MET B CA 1
ATOM 3298 C C . MET B 1 184 ? 0.496 -9.562 -13.633 1 97.69 184 MET B C 1
ATOM 3300 O O . MET B 1 184 ? 0.771 -10.312 -12.695 1 97.69 184 MET B O 1
ATOM 3304 N N . ARG B 1 185 ? 1.15 -9.562 -14.75 1 97.19 185 ARG B N 1
ATOM 3305 C CA . ARG B 1 185 ? 2.482 -10.148 -14.859 1 97.19 185 ARG B CA 1
ATOM 3306 C C . ARG B 1 185 ? 3.561 -9.133 -14.5 1 97.19 185 ARG B C 1
ATOM 3308 O O . ARG B 1 185 ? 3.59 -8.031 -15.055 1 97.19 185 ARG B O 1
ATOM 3315 N N . CYS B 1 186 ? 4.449 -9.547 -13.594 1 96.94 186 CYS B N 1
ATOM 3316 C CA . CYS B 1 186 ? 5.375 -8.57 -13.031 1 96.94 186 CYS B CA 1
ATOM 3317 C C . CYS B 1 186 ? 6.785 -9.141 -12.93 1 96.94 186 CYS B C 1
ATOM 3319 O O . CYS B 1 186 ? 6.965 -10.359 -12.977 1 96.94 186 CYS B O 1
ATOM 3321 N N . ARG B 1 187 ? 7.727 -8.242 -12.82 1 96.12 187 ARG B N 1
ATOM 3322 C CA . ARG B 1 187 ? 9.117 -8.531 -12.508 1 96.12 187 ARG B CA 1
ATOM 3323 C C . ARG B 1 187 ? 9.664 -7.543 -11.477 1 96.12 187 ARG B C 1
ATOM 3325 O O . ARG B 1 187 ? 9.383 -6.344 -11.547 1 96.12 187 ARG B O 1
ATOM 3332 N N . VAL B 1 188 ? 10.445 -8.094 -10.562 1 97 188 VAL B N 1
ATOM 3333 C CA . VAL B 1 188 ? 11.023 -7.227 -9.539 1 97 188 VAL B CA 1
ATOM 3334 C C . VAL B 1 188 ? 12.109 -6.355 -10.156 1 97 188 VAL B C 1
ATOM 3336 O O . VAL B 1 188 ? 12.977 -6.852 -10.883 1 97 188 VAL B O 1
ATOM 3339 N N . VAL B 1 189 ? 12.07 -5.055 -9.82 1 95.38 189 VAL B N 1
ATOM 3340 C CA . VAL B 1 189 ? 13.078 -4.145 -10.352 1 95.38 189 VAL B CA 1
ATOM 3341 C C . VAL B 1 189 ? 13.914 -3.576 -9.203 1 95.38 189 VAL B C 1
ATOM 3343 O O . VAL B 1 189 ? 15 -3.043 -9.414 1 95.38 189 VAL B O 1
ATOM 3346 N N . GLN B 1 190 ? 13.383 -3.658 -7.992 1 95.62 190 GLN B N 1
ATOM 3347 C CA . GLN B 1 190 ? 14.125 -3.219 -6.812 1 95.62 190 GLN B CA 1
ATOM 3348 C C . GLN B 1 190 ? 13.633 -3.936 -5.559 1 95.62 190 GLN B C 1
ATOM 3350 O O . GLN B 1 190 ? 12.438 -4.188 -5.406 1 95.62 190 GLN B O 1
ATOM 3355 N N . GLN B 1 191 ? 14.531 -4.305 -4.75 1 96.12 191 GLN B N 1
ATOM 3356 C CA . GLN B 1 191 ? 14.266 -4.922 -3.455 1 96.12 191 GLN B CA 1
ATOM 3357 C C . GLN B 1 191 ? 14.938 -4.152 -2.324 1 96.12 191 GLN B C 1
ATOM 3359 O O . GLN B 1 191 ? 16.078 -3.709 -2.461 1 96.12 191 GLN B O 1
ATOM 3364 N N . ILE B 1 192 ? 14.258 -3.926 -1.168 1 96.38 192 ILE B N 1
ATOM 3365 C CA . ILE B 1 192 ? 14.789 -3.15 -0.051 1 96.38 192 ILE B CA 1
ATOM 3366 C C . ILE B 1 192 ? 14.586 -3.92 1.252 1 96.38 192 ILE B C 1
ATOM 3368 O O . ILE B 1 192 ? 13.453 -4.094 1.709 1 96.38 192 ILE B O 1
ATOM 3372 N N . PRO B 1 193 ? 15.711 -4.375 1.833 1 94.69 193 PRO B N 1
ATOM 3373 C CA . PRO B 1 193 ? 15.562 -4.906 3.191 1 94.69 193 PRO B CA 1
ATOM 3374 C C . PRO B 1 193 ? 15.086 -3.852 4.188 1 94.69 193 PRO B C 1
ATOM 3376 O O . PRO B 1 193 ? 15.641 -2.75 4.238 1 94.69 193 PRO B O 1
ATOM 3379 N N . LEU B 1 194 ? 14.055 -4.18 4.969 1 95.69 194 LEU B N 1
ATOM 3380 C CA . LEU B 1 194 ? 13.438 -3.162 5.809 1 95.69 194 LEU B CA 1
ATOM 3381 C C . LEU B 1 194 ? 14.031 -3.178 7.211 1 95.69 194 LEU B C 1
ATOM 3383 O O . LEU B 1 194 ? 13.906 -2.201 7.953 1 95.69 194 LEU B O 1
ATOM 3387 N N . ALA B 1 195 ? 14.641 -4.215 7.668 1 88.38 195 ALA B N 1
ATOM 3388 C CA . ALA B 1 195 ? 15.195 -4.359 9.016 1 88.38 195 ALA B CA 1
ATOM 3389 C C . ALA B 1 195 ? 16.203 -3.26 9.312 1 88.38 195 ALA B C 1
ATOM 3391 O O . ALA B 1 195 ? 16.312 -2.795 10.445 1 88.38 195 ALA B O 1
ATOM 3392 N N . GLY B 1 196 ? 16.906 -2.738 8.391 1 83.19 196 GLY B N 1
ATOM 3393 C CA . GLY B 1 196 ? 17.984 -1.783 8.641 1 83.19 196 GLY B CA 1
ATOM 3394 C C . GLY B 1 196 ? 17.531 -0.34 8.539 1 83.19 196 GLY B C 1
ATOM 3395 O O . GLY B 1 196 ? 18.328 0.583 8.703 1 83.19 196 GLY B O 1
ATOM 3396 N N . LEU B 1 197 ? 16.266 -0.08 8.375 1 87.06 197 LEU B N 1
ATOM 3397 C CA . LEU B 1 197 ? 15.805 1.283 8.133 1 87.06 197 LEU B CA 1
ATOM 3398 C C . LEU B 1 197 ? 15.297 1.917 9.43 1 87.06 197 LEU B C 1
ATOM 3400 O O . LEU B 1 197 ? 14.648 2.965 9.391 1 87.06 197 LEU B O 1
ATOM 3404 N N . ASP B 1 198 ? 15.562 1.505 10.641 1 68.06 198 ASP B N 1
ATOM 3405 C CA . ASP B 1 198 ? 15.102 2.031 11.922 1 68.06 198 ASP B CA 1
ATOM 3406 C C . ASP B 1 198 ? 15.797 3.352 12.258 1 68.06 198 ASP B C 1
ATOM 3408 O O . ASP B 1 198 ? 15.328 4.102 13.117 1 68.06 198 ASP B O 1
ATOM 3412 N N . GLY B 1 199 ? 16.625 3.859 11.492 1 61.94 199 GLY B N 1
ATOM 3413 C CA . GLY B 1 199 ? 17.422 5.043 11.781 1 61.94 199 GLY B CA 1
ATOM 3414 C C . GLY B 1 199 ? 18.125 4.988 13.125 1 61.94 199 GLY B C 1
ATOM 3415 O O . GLY B 1 199 ? 19.016 5.789 13.406 1 61.94 199 GLY B O 1
ATOM 3416 N N . HIS B 1 200 ? 17.375 4.496 14.25 1 53.69 200 HIS B N 1
ATOM 3417 C CA . HIS B 1 200 ? 17.891 4.598 15.609 1 53.69 200 HIS B CA 1
ATOM 3418 C C . HIS B 1 200 ? 18.562 3.297 16.047 1 53.69 200 HIS B C 1
ATOM 3420 O O . HIS B 1 200 ? 19.172 3.23 17.109 1 53.69 200 HIS B O 1
ATOM 3426 N N . SER B 1 201 ? 18.047 2.219 15.477 1 48.66 201 SER B N 1
ATOM 3427 C CA . SER B 1 201 ? 18.297 1.048 16.312 1 48.66 201 SER B CA 1
ATOM 3428 C C . SER B 1 201 ? 19.75 0.579 16.188 1 48.66 201 SER B C 1
ATOM 3430 O O . SER B 1 201 ? 20.219 0.259 15.094 1 48.66 201 SER B O 1
ATOM 3432 N N . THR B 1 202 ? 20.484 1.196 16.938 1 46 202 THR B N 1
ATOM 3433 C CA . THR B 1 202 ? 21.75 0.585 17.344 1 46 202 THR B CA 1
ATOM 3434 C C . THR B 1 202 ? 21.547 -0.895 17.656 1 46 202 THR B C 1
ATOM 3436 O O . THR B 1 202 ? 22.5 -1.587 18.016 1 46 202 THR B O 1
ATOM 3439 N N . GLN B 1 203 ? 20.438 -1.239 17.938 1 46.97 203 GLN B N 1
ATOM 3440 C CA . GLN B 1 203 ? 20.312 -2.613 18.406 1 46.97 203 GLN B CA 1
ATOM 3441 C C . GLN B 1 203 ? 20.422 -3.604 17.25 1 46.97 203 GLN B C 1
ATOM 3443 O O . GLN B 1 203 ? 19.781 -3.42 16.203 1 46.97 203 GLN B O 1
ATOM 3448 N N . ALA B 1 204 ? 21.438 -4.371 17.375 1 46.88 204 ALA B N 1
AT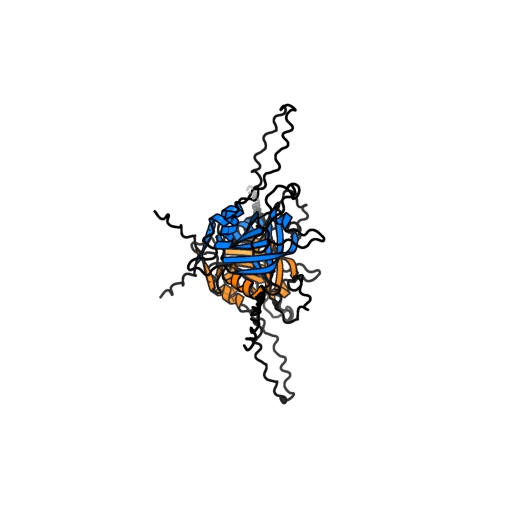OM 3449 C CA . ALA B 1 204 ? 21.734 -5.488 16.484 1 46.88 204 ALA B CA 1
ATOM 3450 C C . ALA B 1 204 ? 20.453 -6.234 16.094 1 46.88 204 ALA B C 1
ATOM 3452 O O . ALA B 1 204 ? 19.625 -6.547 16.969 1 46.88 204 ALA B O 1
ATOM 3453 N N . VAL B 1 205 ? 19.969 -5.988 14.898 1 52.06 205 VAL B N 1
ATOM 3454 C CA . VAL B 1 205 ? 18.922 -6.84 14.367 1 52.06 205 VAL B CA 1
ATOM 3455 C C . VAL B 1 205 ? 19.172 -8.297 14.758 1 52.06 205 VAL B C 1
ATOM 3457 O O . VAL B 1 205 ? 20.203 -8.875 14.383 1 52.06 205 VAL B O 1
ATOM 3460 N N . THR B 1 206 ? 18.609 -8.68 15.828 1 53.16 206 THR B N 1
ATOM 3461 C CA . THR B 1 206 ? 18.797 -10.078 16.203 1 53.16 206 THR B CA 1
ATOM 3462 C C . THR B 1 206 ? 18.125 -11.008 15.188 1 53.16 206 THR B C 1
ATOM 3464 O O . THR B 1 206 ? 17.156 -10.625 14.531 1 53.16 206 THR B O 1
ATOM 3467 N N . ARG B 1 207 ? 18.797 -11.984 14.836 1 54.16 207 ARG B N 1
ATOM 3468 C CA . ARG B 1 207 ? 18.422 -13.008 13.867 1 54.16 207 ARG B CA 1
ATOM 3469 C C . ARG B 1 207 ? 16.969 -13.43 14.055 1 54.16 207 ARG B C 1
ATOM 3471 O O . ARG B 1 207 ? 16.328 -13.906 13.117 1 54.16 207 ARG B O 1
ATOM 3478 N N . ASP B 1 208 ? 16.453 -13.117 15.281 1 57.34 208 ASP B N 1
ATOM 3479 C CA . ASP B 1 208 ? 15.133 -13.656 15.609 1 57.34 208 ASP B CA 1
ATOM 3480 C C . ASP B 1 208 ? 14.039 -12.625 15.352 1 57.34 208 ASP B C 1
ATOM 3482 O O . ASP B 1 208 ? 12.852 -12.922 15.508 1 57.34 208 ASP B O 1
ATOM 3486 N N . GLN B 1 209 ? 14.438 -11.461 14.961 1 60.09 209 GLN B N 1
ATOM 3487 C CA . GLN B 1 209 ? 13.383 -10.461 14.797 1 60.09 209 GLN B CA 1
ATOM 3488 C C . GLN B 1 209 ? 12.719 -10.578 13.43 1 60.09 209 GLN B C 1
ATOM 3490 O O . GLN B 1 209 ? 13.391 -10.797 12.422 1 60.09 209 GLN B O 1
ATOM 3495 N N . PRO B 1 210 ? 11.391 -10.594 13.5 1 66.88 210 PRO B N 1
ATOM 3496 C CA . PRO B 1 210 ? 10.711 -10.617 12.211 1 66.88 210 PRO B CA 1
ATOM 3497 C C . PRO B 1 210 ? 11.234 -9.555 11.25 1 66.88 210 PRO B C 1
ATOM 3499 O O . PRO B 1 210 ? 11.562 -8.438 11.672 1 66.88 210 PRO B O 1
ATOM 3502 N N . ARG B 1 211 ? 11.57 -10.031 10.094 1 86.62 211 ARG B N 1
ATOM 3503 C CA . ARG B 1 211 ? 12.102 -9.18 9.039 1 86.62 211 ARG B CA 1
ATOM 3504 C C . ARG B 1 211 ? 11.18 -9.164 7.828 1 86.62 211 ARG B C 1
ATOM 3506 O O . ARG B 1 211 ? 10.438 -10.117 7.598 1 86.62 211 ARG B O 1
ATOM 3513 N N . SER B 1 212 ? 11.039 -7.992 7.258 1 95.06 212 SER B N 1
ATOM 3514 C CA . SER B 1 212 ? 10.281 -7.863 6.02 1 95.06 212 SER B CA 1
ATOM 3515 C C . SER B 1 212 ? 11.133 -7.266 4.906 1 95.06 212 SER B C 1
ATOM 3517 O O . SER B 1 212 ? 12.172 -6.664 5.172 1 95.06 212 SER B O 1
ATOM 3519 N N . GLU B 1 213 ? 10.773 -7.582 3.742 1 96.56 213 GLU B N 1
ATOM 3520 C CA . GLU B 1 213 ? 11.383 -7.023 2.539 1 96.56 213 GLU B CA 1
ATOM 3521 C C . GLU B 1 213 ? 10.344 -6.328 1.665 1 96.56 213 GLU B C 1
ATOM 3523 O O . GLU B 1 213 ? 9.234 -6.84 1.48 1 96.56 213 GLU B O 1
ATOM 3528 N N . LEU B 1 214 ? 10.766 -5.164 1.242 1 98.25 214 LEU B N 1
ATOM 3529 C CA . LEU B 1 214 ? 9.93 -4.453 0.283 1 98.25 214 LEU B CA 1
ATOM 3530 C C . LEU B 1 214 ? 10.367 -4.754 -1.147 1 98.25 214 LEU B C 1
ATOM 3532 O O . LEU B 1 214 ? 11.555 -4.707 -1.462 1 98.25 214 LEU B O 1
ATOM 3536 N N . PHE B 1 215 ? 9.414 -5.082 -1.987 1 98.25 215 PHE B N 1
ATOM 3537 C CA . PHE B 1 215 ? 9.648 -5.328 -3.404 1 98.25 215 PHE B CA 1
ATOM 3538 C C . PHE B 1 215 ? 8.969 -4.27 -4.262 1 98.25 215 PHE B C 1
ATOM 3540 O O . PHE B 1 215 ? 7.809 -3.924 -4.02 1 98.25 215 PHE B O 1
ATOM 3547 N N . ILE B 1 216 ? 9.664 -3.703 -5.172 1 98.12 216 ILE B N 1
ATOM 3548 C CA . ILE B 1 216 ? 9.109 -2.896 -6.254 1 98.12 216 ILE B CA 1
ATOM 3549 C C . ILE B 1 216 ? 9.172 -3.68 -7.562 1 98.12 216 ILE B C 1
ATOM 3551 O O . ILE B 1 216 ? 10.227 -4.18 -7.945 1 98.12 216 ILE B O 1
ATOM 3555 N N . ALA B 1 217 ? 8.047 -3.73 -8.219 1 97.69 217 ALA B N 1
ATOM 3556 C CA . ALA B 1 217 ? 7.969 -4.57 -9.414 1 97.69 217 ALA B CA 1
ATOM 3557 C C . ALA B 1 217 ? 7.367 -3.807 -10.586 1 97.69 217 ALA B C 1
ATOM 3559 O O . ALA B 1 217 ? 6.43 -3.023 -10.414 1 97.69 217 ALA B O 1
ATOM 3560 N N . ARG B 1 218 ? 7.891 -4.062 -11.727 1 96.31 218 ARG B N 1
ATOM 3561 C CA . ARG B 1 218 ? 7.328 -3.543 -12.969 1 96.31 218 ARG B CA 1
ATOM 3562 C C . ARG B 1 218 ? 6.152 -4.398 -13.438 1 96.31 218 ARG B C 1
ATOM 3564 O O . ARG B 1 218 ? 6.211 -5.625 -13.375 1 96.31 218 ARG B O 1
ATOM 3571 N N . VAL B 1 219 ? 5.125 -3.734 -13.898 1 97.25 219 VAL B N 1
ATOM 3572 C CA . VAL B 1 219 ? 3.98 -4.41 -14.5 1 97.25 219 VAL B CA 1
ATOM 3573 C C . VAL B 1 219 ? 4.199 -4.566 -16 1 97.25 219 VAL B C 1
ATOM 3575 O O . VAL B 1 219 ? 4.215 -3.576 -16.734 1 97.25 219 VAL B O 1
ATOM 3578 N N . ASP B 1 220 ? 4.258 -5.758 -16.453 1 95.12 220 ASP B N 1
ATOM 3579 C CA . ASP B 1 220 ? 4.543 -6.02 -17.859 1 95.12 220 ASP B CA 1
ATOM 3580 C C . ASP B 1 220 ? 3.256 -6.25 -18.641 1 95.12 220 ASP B C 1
ATOM 3582 O O . ASP B 1 220 ? 3.197 -5.973 -19.844 1 95.12 220 ASP B O 1
ATOM 3586 N N . ASP B 1 221 ? 2.326 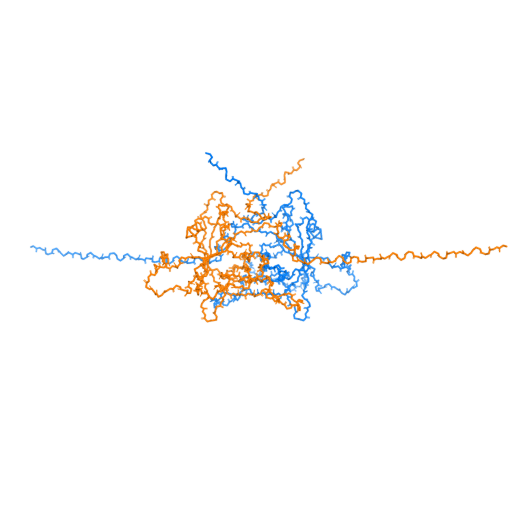-6.75 -17.938 1 95.56 221 ASP B N 1
ATOM 3587 C CA . ASP B 1 221 ? 1.048 -7.074 -18.562 1 95.56 221 ASP B CA 1
ATOM 3588 C C . ASP B 1 221 ? -0.081 -7.086 -17.531 1 95.56 221 ASP B C 1
ATOM 3590 O O . ASP B 1 221 ? 0.143 -7.387 -16.359 1 95.56 221 ASP B O 1
ATOM 3594 N N . VAL B 1 222 ? -1.231 -6.719 -18.047 1 97.06 222 VAL B N 1
ATOM 3595 C CA . VAL B 1 222 ? -2.414 -6.715 -17.188 1 97.06 222 VAL B CA 1
ATOM 3596 C C . VAL B 1 222 ? -3.547 -7.477 -17.875 1 97.06 222 VAL B C 1
ATOM 3598 O O . VAL B 1 222 ? -3.812 -7.277 -19.062 1 97.06 222 VAL B O 1
ATOM 3601 N N . GLN B 1 223 ? -4.109 -8.336 -17.156 1 94.69 223 GLN B N 1
ATOM 3602 C CA . GLN B 1 223 ? -5.336 -9.016 -17.562 1 94.69 223 GLN B CA 1
ATOM 3603 C C . GLN B 1 223 ? -6.504 -8.633 -16.656 1 94.69 223 GLN B C 1
ATOM 3605 O O . GLN B 1 223 ? -6.492 -8.938 -15.461 1 94.69 223 GLN B O 1
ATOM 3610 N N . LEU B 1 224 ? -7.5 -7.988 -17.234 1 94.5 224 LEU B N 1
ATOM 3611 C CA . LEU B 1 224 ? -8.688 -7.621 -16.453 1 94.5 224 LEU B CA 1
ATOM 3612 C C . LEU B 1 224 ? -9.641 -8.805 -16.328 1 94.5 224 LEU B C 1
ATOM 3614 O O . LEU B 1 224 ? -9.836 -9.555 -17.297 1 94.5 224 LEU B O 1
ATOM 3618 N N . GLY B 1 225 ? -10.117 -9.023 -15.141 1 91.06 225 GLY B N 1
ATOM 3619 C CA . GLY B 1 225 ? -11.125 -10.055 -14.945 1 91.06 225 GLY B CA 1
ATOM 3620 C C . GLY B 1 225 ? -12.453 -9.727 -15.602 1 91.06 225 GLY B C 1
ATOM 3621 O O . GLY B 1 225 ? -12.648 -8.617 -16.109 1 91.06 225 GLY B O 1
ATOM 3622 N N . MET B 1 226 ? -13.336 -10.812 -15.688 1 79.25 226 MET B N 1
ATOM 3623 C CA . MET B 1 226 ? -14.656 -10.633 -16.297 1 79.25 226 MET B CA 1
ATOM 3624 C C . MET B 1 226 ? -15.516 -9.695 -15.453 1 79.25 226 MET B C 1
ATOM 3626 O O . MET B 1 226 ? -15.469 -9.742 -14.227 1 79.25 226 MET B O 1
ATOM 3630 N N . ASP B 1 227 ? -16.062 -8.664 -16.094 1 67.44 227 ASP B N 1
ATOM 3631 C CA . ASP B 1 227 ? -16.969 -7.734 -15.438 1 67.44 227 ASP B CA 1
ATOM 3632 C C . ASP B 1 227 ? -18.25 -8.438 -15 1 67.44 227 ASP B C 1
ATOM 3634 O O . ASP B 1 227 ? -18.875 -9.141 -15.789 1 67.44 227 ASP B O 1
ATOM 3638 N N . GLY B 1 228 ? -18.375 -9.047 -13.758 1 57.94 228 GLY B N 1
ATOM 3639 C CA . GLY B 1 228 ? -19.625 -9.617 -13.305 1 57.94 228 GLY B CA 1
ATOM 3640 C C . GLY B 1 228 ? -20.359 -8.734 -12.312 1 57.94 228 GLY B C 1
ATOM 3641 O O . GLY B 1 228 ? -19.766 -7.844 -11.703 1 57.94 228 GLY B O 1
ATOM 3642 N N . GLU B 1 229 ? -21.688 -8.859 -12.461 1 55.94 229 GLU B N 1
ATOM 3643 C CA . GLU B 1 229 ? -22.625 -8.312 -11.492 1 55.94 229 GLU B CA 1
ATOM 3644 C C . GLU B 1 229 ? -22.359 -8.875 -10.094 1 55.94 229 GLU B C 1
ATOM 3646 O O . GLU B 1 229 ? -22.203 -10.086 -9.93 1 55.94 229 GLU B O 1
ATOM 3651 N N . GLY B 1 230 ? -21.703 -8.336 -9.227 1 58.75 230 GLY B N 1
ATOM 3652 C CA . GLY B 1 230 ? -21.609 -8.727 -7.824 1 58.75 230 GLY B CA 1
ATOM 3653 C C . GLY B 1 230 ? -20.172 -8.906 -7.359 1 58.75 230 GLY B C 1
ATOM 3654 O O . GLY B 1 230 ? -19.922 -9.016 -6.16 1 58.75 230 GLY B O 1
ATOM 3655 N N . ALA B 1 231 ? -19.266 -9.125 -8.289 1 68.25 231 ALA B N 1
ATOM 3656 C CA . ALA B 1 231 ? -17.906 -9.344 -7.797 1 68.25 231 ALA B CA 1
ATOM 3657 C C . ALA B 1 231 ? -17.234 -8.023 -7.434 1 68.25 231 ALA B C 1
ATOM 3659 O O . ALA B 1 231 ? -17.094 -7.133 -8.281 1 68.25 231 ALA B O 1
ATOM 3660 N N . ALA B 1 232 ? -17.156 -7.859 -6.082 1 90.06 232 ALA B N 1
ATOM 3661 C CA . ALA B 1 232 ? -16.531 -6.648 -5.551 1 90.06 232 ALA B CA 1
ATOM 3662 C C . ALA B 1 232 ? -15.172 -6.957 -4.926 1 90.06 232 ALA B C 1
ATOM 3664 O O . ALA B 1 232 ? -14.773 -8.125 -4.84 1 90.06 232 ALA B O 1
ATOM 3665 N N . SER B 1 233 ? -14.484 -6 -4.664 1 95.88 233 SER B N 1
ATOM 3666 C CA . SER B 1 233 ? -13.141 -6.09 -4.09 1 95.88 233 SER B CA 1
ATOM 3667 C C . SER B 1 233 ? -13.164 -6.82 -2.752 1 95.88 233 SER B C 1
ATOM 3669 O O . SER B 1 233 ? -13.961 -6.492 -1.871 1 95.88 233 SER B O 1
ATOM 3671 N N . LEU B 1 234 ? -12.391 -7.902 -2.668 1 97.19 234 LEU B N 1
ATOM 3672 C CA . LEU B 1 234 ? -12.195 -8.547 -1.374 1 97.19 234 LEU B CA 1
ATOM 3673 C C . LEU B 1 234 ? -11.266 -7.723 -0.492 1 97.19 234 LEU B C 1
ATOM 3675 O O . LEU B 1 234 ? -10.227 -7.254 -0.952 1 97.19 234 LEU B O 1
ATOM 3679 N N . LEU B 1 235 ? -11.711 -7.559 0.727 1 98.06 235 LEU B N 1
ATOM 3680 C CA . LEU B 1 235 ? -10.953 -6.789 1.707 1 98.06 235 LEU B CA 1
ATOM 3681 C C . LEU B 1 235 ? -10.641 -7.633 2.939 1 98.06 235 LEU B C 1
ATOM 3683 O O . LEU B 1 235 ? -11.312 -8.633 3.195 1 98.06 235 LEU B O 1
ATOM 3687 N N . TYR B 1 236 ? -9.602 -7.309 3.572 1 97.81 236 TYR B N 1
ATOM 3688 C CA . TYR B 1 236 ? -9.281 -7.793 4.91 1 97.81 236 TYR B CA 1
ATOM 3689 C C . TYR B 1 236 ? -9.43 -6.684 5.941 1 97.81 236 TYR B C 1
ATOM 3691 O O . TYR B 1 236 ? -8.812 -5.621 5.809 1 97.81 236 TYR B O 1
ATOM 3699 N N . TRP B 1 237 ? -10.188 -6.895 6.922 1 96.31 237 TRP B N 1
ATOM 3700 C CA . TRP B 1 237 ? -10.578 -5.859 7.871 1 96.31 237 TRP B CA 1
ATOM 3701 C C . TRP B 1 237 ? -10.875 -6.461 9.242 1 96.31 237 TRP B C 1
ATOM 3703 O O . TRP B 1 237 ? -11.734 -7.336 9.367 1 96.31 237 TRP B O 1
ATOM 3713 N N . ASP B 1 238 ? -10.094 -5.988 10.203 1 93.31 238 ASP B N 1
ATOM 3714 C CA . ASP B 1 238 ? -10.289 -6.422 11.578 1 93.31 238 ASP B CA 1
ATOM 3715 C C . ASP B 1 238 ? -10.227 -7.941 11.695 1 93.31 238 ASP B C 1
ATOM 3717 O O . ASP B 1 238 ? -11.109 -8.57 12.281 1 93.31 238 ASP B O 1
ATOM 3721 N N . GLN B 1 239 ? -9.289 -8.523 11.07 1 93.5 239 GLN B N 1
ATOM 3722 C CA . GLN B 1 239 ? -8.945 -9.938 11.117 1 93.5 239 GLN B CA 1
ATOM 3723 C C . GLN B 1 239 ? -10.039 -10.789 10.469 1 93.5 239 GLN B C 1
ATOM 3725 O O . GLN B 1 239 ? -10.211 -11.961 10.82 1 93.5 239 GLN B O 1
ATOM 3730 N N . ARG B 1 240 ? -10.805 -10.102 9.594 1 95 240 ARG B N 1
ATOM 3731 C CA . ARG B 1 240 ? -11.82 -10.797 8.812 1 95 240 ARG B CA 1
ATOM 3732 C C . ARG B 1 240 ? -11.82 -10.328 7.367 1 95 240 ARG B C 1
ATOM 3734 O O . ARG B 1 240 ? -11.375 -9.219 7.07 1 95 240 ARG B O 1
ATOM 3741 N N . TYR B 1 241 ? -12.305 -11.273 6.57 1 97 241 TYR B N 1
ATOM 3742 C CA . TYR B 1 241 ? -12.531 -10.844 5.191 1 97 241 TYR B CA 1
ATOM 3743 C C . TYR B 1 241 ? -13.836 -10.062 5.07 1 97 241 TYR B C 1
ATOM 3745 O O . TYR B 1 241 ? -14.797 -10.32 5.809 1 97 241 TYR B O 1
ATOM 3753 N N . ALA B 1 242 ? -13.883 -9.117 4.188 1 96.56 242 ALA B N 1
ATOM 3754 C CA . ALA B 1 242 ? -15 -8.195 4.023 1 96.56 242 ALA B CA 1
ATOM 3755 C C . ALA B 1 242 ? -15.133 -7.746 2.568 1 96.56 242 ALA B C 1
ATOM 3757 O O . ALA B 1 242 ? -14.297 -8.086 1.729 1 96.56 242 ALA B O 1
ATOM 3758 N N . GLY B 1 243 ? -16.234 -7.109 2.275 1 96.12 243 GLY B N 1
ATOM 3759 C CA . GLY B 1 243 ? -16.469 -6.5 0.978 1 96.12 243 GLY B CA 1
ATOM 3760 C C . GLY B 1 243 ? -16.609 -4.992 1.042 1 96.12 243 GLY B C 1
ATOM 3761 O O . GLY B 1 243 ? -16.453 -4.395 2.111 1 96.12 243 GLY B O 1
ATOM 3762 N N . VAL B 1 244 ? -16.75 -4.41 -0.067 1 95.56 244 VAL B N 1
ATOM 3763 C CA . VAL B 1 244 ? -16.906 -2.963 -0.191 1 95.56 244 VAL B CA 1
ATOM 3764 C C . VAL B 1 244 ? -18.375 -2.615 -0.369 1 95.56 244 VAL B C 1
ATOM 3766 O O . VAL B 1 244 ? -19.125 -3.359 -1.011 1 95.56 244 VAL B O 1
ATOM 3769 N N . ALA B 1 245 ? -18.781 -1.509 0.21 1 92.56 245 ALA B N 1
ATOM 3770 C CA . ALA B 1 245 ? -20.156 -1.035 0.091 1 92.56 245 ALA B CA 1
ATOM 3771 C C . ALA B 1 245 ? -20.203 0.475 -0.126 1 92.56 245 ALA B C 1
ATOM 3773 O O . ALA B 1 245 ? -19.344 1.205 0.376 1 92.56 245 ALA B O 1
ATOM 3774 N N . PRO B 1 246 ? -21.203 0.951 -0.844 1 91.06 246 PRO B N 1
ATOM 3775 C CA . PRO B 1 246 ? -21.359 2.4 -0.975 1 91.06 246 PRO B CA 1
ATOM 3776 C C . PRO B 1 246 ? -21.578 3.094 0.367 1 91.06 246 PRO B C 1
ATOM 3778 O O . PRO B 1 246 ? -22.078 2.471 1.312 1 91.06 246 PRO B O 1
ATOM 3781 N N . LEU B 1 247 ? -21.141 4.379 0.351 1 91 247 LEU B N 1
ATOM 3782 C CA . LEU B 1 247 ? -21.406 5.133 1.568 1 91 247 LEU B CA 1
ATOM 3783 C C . LEU B 1 247 ? -22.906 5.367 1.736 1 91 247 LEU B C 1
ATOM 3785 O O . LEU B 1 247 ? -23.625 5.602 0.756 1 91 247 LEU B O 1
ATOM 3789 N N . LEU B 1 248 ? -23.422 5.047 2.928 1 76.06 248 LEU B N 1
ATOM 3790 C CA . LEU B 1 248 ? -24.828 5.312 3.168 1 76.06 248 LEU B CA 1
ATOM 3791 C C . LEU B 1 248 ? -25.109 6.812 3.119 1 76.06 248 LEU B C 1
ATOM 3793 O O . LEU B 1 248 ? -24.297 7.617 3.57 1 76.06 248 LEU B O 1
ATOM 3797 N N . GLU B 1 249 ? -25.734 7.27 2.064 1 62.44 249 GLU B N 1
ATOM 3798 C CA . GLU B 1 249 ? -26.156 8.664 1.991 1 62.44 249 GLU B CA 1
ATOM 3799 C C . GLU B 1 249 ? -26.625 9.172 3.352 1 62.44 249 GLU B C 1
ATOM 3801 O O . GLU B 1 249 ? -27.328 8.469 4.074 1 62.44 249 GLU B O 1
ATOM 3806 N N . SER B 1 250 ? -25.766 9.859 4.086 1 52.94 250 SER B N 1
ATOM 3807 C CA . SER B 1 250 ? -26.375 10.492 5.258 1 52.94 250 SER B CA 1
ATOM 3808 C C . SER B 1 250 ? -27.766 11.016 4.949 1 52.94 250 SER B C 1
ATOM 3810 O O . SER B 1 250 ? -27.969 11.703 3.947 1 52.94 250 SER B O 1
ATOM 3812 N N . ALA B 1 251 ? -28.938 10.391 5.242 1 41.28 251 ALA B N 1
ATOM 3813 C CA . ALA B 1 251 ? -30.266 11 5.168 1 41.28 251 ALA B CA 1
ATOM 3814 C C . ALA B 1 251 ? -30.219 12.461 5.594 1 41.28 251 ALA B C 1
ATOM 3816 O O . ALA B 1 251 ? -29.656 12.797 6.641 1 41.28 251 ALA B O 1
ATOM 3817 N N . GLY B 1 252 ? -30.156 13.492 4.695 1 37.94 252 GLY B N 1
ATOM 3818 C CA . GLY B 1 252 ? -30.609 14.805 5.117 1 37.94 252 GLY B CA 1
ATOM 3819 C C . GLY B 1 252 ? -31.562 14.766 6.289 1 37.94 252 GLY B C 1
ATOM 3820 O O . GLY B 1 252 ? -32.594 14.062 6.246 1 37.94 252 GLY B O 1
ATOM 3821 N N . ARG B 1 253 ? -31.188 14.727 7.512 1 34.38 253 ARG B N 1
ATOM 3822 C CA . ARG B 1 253 ? -32.156 15.156 8.508 1 34.38 253 ARG B CA 1
ATOM 3823 C C . ARG B 1 253 ? -33.062 16.266 7.965 1 34.38 253 ARG B C 1
ATOM 3825 O O . ARG B 1 253 ? -32.594 17.375 7.691 1 34.38 253 ARG B O 1
ATOM 3832 N N . GLU B 1 254 ? -34.094 16.031 7.18 1 29.47 254 GLU B N 1
ATOM 3833 C CA . GLU B 1 254 ? -35.219 16.953 7.336 1 29.47 254 GLU B CA 1
ATOM 3834 C C . GLU B 1 254 ? -35.469 17.25 8.812 1 29.47 254 GLU B C 1
ATOM 3836 O O . GLU B 1 254 ? -35.438 16.344 9.641 1 29.47 254 GLU B O 1
#